Protein 6BZG (pdb70)

GO terms:
  GO:0000217 DNA secondary structure binding (F, IDA)
  GO:0000228 nuclear chromosome (C, IDA)
  GO:0010520 regulation of reciprocal meiotic recombination (P, IMP)
  GO:0030437 ascospore formation (P, IMP)
  GO:0033235 positive regulation of protein sumoylation (P, IMP)
  GO:0007130 synaptonemal complex assembly (P, IMP)

Structure (mmCIF, N/CA/C/O backbone):
data_6BZG
#
_entry.id   6BZG
#
_cell.length_a   50.249
_cell.length_b   96.212
_cell.length_c   101.445
_cell.angle_alpha   90.00
_cell.angle_beta   90.00
_cell.angle_gamma   90.00
#
_symmetry.space_group_name_H-M   'P 21 21 21'
#
loop_
_entity.id
_entity.type
_entity.pdbx_description
1 polymer 'Protein ZIP2'
2 polymer 'Sporulation-specific protein 16'
3 non-polymer 'SULFATE ION'
4 non-polymer 'HEXAETHYLENE GLYCOL'
5 water water
#
loop_
_atom_site.group_PDB
_atom_site.id
_atom_site.type_symbol
_atom_site.label_atom_id
_atom_site.label_alt_id
_atom_site.label_comp_id
_atom_site.label_asym_id
_atom_site.label_entity_id
_atom_site.label_seq_id
_atom_site.pdbx_PDB_ins_code
_atom_site.Cartn_x
_atom_site.Cartn_y
_atom_site.Cartn_z
_atom_site.occupancy
_atom_site.B_iso_or_equiv
_atom_site.auth_seq_id
_atom_site.auth_comp_id
_atom_site.auth_asym_id
_atom_site.auth_atom_id
_atom_site.pdbx_PDB_model_num
ATOM 1 N N . GLU A 1 1 ? 4.820 17.213 72.437 1.00 136.48 499 GLU B N 1
ATOM 2 C CA . GLU A 1 1 ? 6.029 18.012 72.597 1.00 132.62 499 GLU B CA 1
ATOM 3 C C . GLU A 1 1 ? 5.965 19.282 71.762 1.00 123.14 499 GLU B C 1
ATOM 4 O O . GLU A 1 1 ? 6.404 19.307 70.612 1.00 121.33 499 GLU B O 1
ATOM 10 N N . ASN A 1 2 ? 5.414 20.338 72.352 1.00 115.05 500 ASN B N 1
ATOM 11 C CA . ASN A 1 2 ? 5.272 21.629 71.695 1.00 104.62 500 ASN B CA 1
ATOM 12 C C . ASN A 1 2 ? 6.003 22.678 72.518 1.00 97.19 500 ASN B C 1
ATOM 13 O O . ASN A 1 2 ? 5.632 22.939 73.667 1.00 102.66 500 ASN B O 1
ATOM 18 N N . LYS A 1 3 ? 7.036 23.274 71.931 1.00 81.98 501 LYS B N 1
ATOM 19 C CA . LYS A 1 3 ? 7.811 24.286 72.627 1.00 73.25 501 LYS B CA 1
ATOM 20 C C . LYS A 1 3 ? 7.089 25.630 72.603 1.00 65.96 501 LYS B C 1
ATOM 21 O O . LYS A 1 3 ? 6.225 25.889 71.760 1.00 64.81 501 LYS B O 1
ATOM 27 N N . CYS A 1 4 ? 7.463 26.494 73.544 1.00 58.28 502 CYS B N 1
ATOM 28 C CA . CYS A 1 4 ? 6.776 27.761 73.741 1.00 60.52 502 CYS B CA 1
ATOM 29 C C . CYS A 1 4 ? 7.777 28.867 74.035 1.00 61.39 502 CYS B C 1
ATOM 30 O O . CYS A 1 4 ? 8.709 28.682 74.823 1.00 63.49 502 CYS B O 1
ATOM 33 N N . ILE A 1 5 ? 7.574 30.021 73.394 1.00 56.96 503 ILE B N 1
ATOM 34 C CA . ILE A 1 5 ? 8.363 31.222 73.641 1.00 52.81 503 ILE B CA 1
ATOM 35 C C . ILE A 1 5 ? 7.417 32.415 73.705 1.00 54.53 503 ILE B C 1
ATOM 36 O O . ILE A 1 5 ? 6.235 32.321 73.366 1.00 57.91 503 ILE B O 1
ATOM 41 N N . ALA A 1 6 ? 7.955 33.554 74.140 1.00 49.95 504 ALA B N 1
ATOM 42 C CA . ALA A 1 6 ? 7.171 34.762 74.350 1.00 49.40 504 ALA B CA 1
ATOM 43 C C . ALA A 1 6 ? 7.667 35.892 73.457 1.00 47.03 504 ALA B C 1
ATOM 44 O O . ALA A 1 6 ? 8.835 35.926 73.063 1.00 41.15 504 ALA B O 1
ATOM 46 N N . VAL A 1 7 ? 6.763 36.819 73.140 1.00 50.83 505 VAL B N 1
ATOM 47 C CA . VAL A 1 7 ? 7.094 38.034 72.403 1.00 54.78 505 VAL B CA 1
ATOM 48 C C . VAL A 1 7 ? 6.680 39.234 73.240 1.00 49.66 505 VAL B C 1
ATOM 49 O O . VAL A 1 7 ? 5.599 39.240 73.840 1.00 52.21 505 VAL B O 1
ATOM 53 N N . ASN A 1 8 ? 7.532 40.255 73.265 1.00 45.26 506 ASN B N 1
ATOM 54 C CA . ASN A 1 8 ? 7.204 41.480 73.978 1.00 53.73 506 ASN B CA 1
ATOM 55 C C . ASN A 1 8 ? 6.169 42.280 73.196 1.00 59.67 506 ASN B C 1
ATOM 56 O O . ASN A 1 8 ? 6.253 42.401 71.971 1.00 64.77 506 ASN B O 1
ATOM 61 N N . GLU A 1 9 ? 5.186 42.830 73.915 1.00 62.44 507 GLU B N 1
ATOM 62 C CA . GLU A 1 9 ? 4.107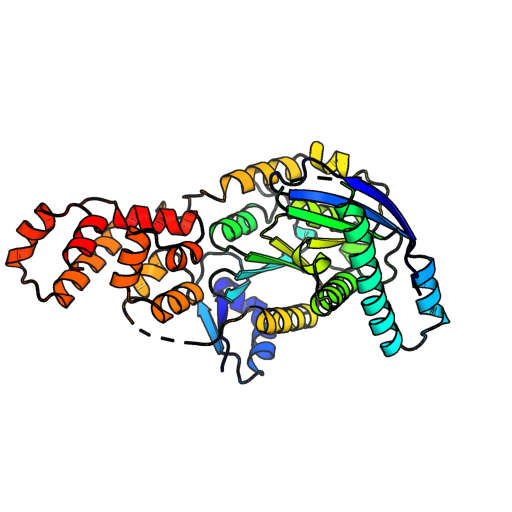 43.565 73.259 1.00 68.59 507 GLU B CA 1
ATOM 63 C C . GLU A 1 9 ? 4.630 44.802 72.540 1.00 70.15 507 GLU B C 1
ATOM 64 O O . GLU A 1 9 ? 4.186 45.113 71.428 1.00 73.13 507 GLU B O 1
ATOM 70 N N . ASN A 1 10 ? 5.572 45.520 73.155 1.00 68.57 508 ASN B N 1
ATOM 71 C CA . ASN A 1 10 ? 6.117 46.720 72.533 1.00 73.11 508 ASN B CA 1
ATOM 72 C C . ASN A 1 10 ? 6.883 46.415 71.254 1.00 67.97 508 ASN B C 1
ATOM 73 O O . ASN A 1 10 ? 7.091 47.321 70.439 1.00 67.35 508 ASN B O 1
ATOM 78 N N . LYS A 1 11 ? 7.299 45.164 71.057 1.00 63.83 509 LYS B N 1
ATOM 79 C CA . LYS A 1 11 ? 8.109 44.772 69.913 1.00 57.42 509 LYS B CA 1
ATOM 80 C C . LYS A 1 11 ? 7.360 43.900 68.916 1.00 54.55 509 LYS B C 1
ATOM 81 O O . LYS A 1 11 ? 7.964 43.446 67.938 1.00 53.57 509 LYS B O 1
ATOM 87 N N . VAL A 1 12 ? 6.068 43.649 69.134 1.00 55.92 510 VAL B N 1
ATOM 88 C CA . VAL A 1 12 ? 5.310 42.814 68.207 1.00 56.08 510 VAL B CA 1
ATOM 89 C C . VAL A 1 12 ? 5.195 43.490 66.846 1.00 61.98 510 VAL B C 1
ATOM 90 O O . VAL A 1 12 ? 5.350 42.842 65.803 1.00 59.44 510 VAL B O 1
ATOM 94 N N . ILE A 1 13 ? 4.948 44.802 66.834 1.00 64.73 511 ILE B N 1
ATOM 95 C CA . ILE A 1 13 ? 4.679 45.510 65.583 1.00 70.19 511 ILE B CA 1
ATOM 96 C C . ILE A 1 13 ? 5.865 45.402 64.628 1.00 79.06 511 ILE B C 1
ATOM 97 O O . ILE A 1 13 ? 5.687 45.276 63.409 1.00 84.47 511 ILE B O 1
ATOM 102 N N . GLU A 1 14 ? 7.089 45.430 65.157 1.00 81.88 512 GLU B N 1
ATOM 103 C CA . GLU A 1 14 ? 8.256 45.319 64.287 1.00 86.53 512 GLU B CA 1
ATOM 104 C C . GLU A 1 14 ? 8.507 43.878 63.860 1.00 83.05 512 GLU B C 1
ATOM 105 O O . GLU A 1 14 ? 8.816 43.614 62.694 1.00 91.38 512 GLU B O 1
ATOM 111 N N . ASN A 1 15 ? 8.383 42.932 64.790 1.00 68.68 513 ASN B N 1
ATOM 112 C CA . ASN A 1 15 ? 8.722 41.543 64.506 1.00 59.80 513 ASN B CA 1
ATOM 113 C C . ASN A 1 15 ? 7.545 40.765 63.931 1.00 58.70 513 ASN B C 1
ATOM 114 O O . ASN A 1 15 ? 7.495 39.537 64.050 1.00 59.56 513 ASN B O 1
ATOM 119 N N . GLN A 1 16 ? 6.600 41.464 63.300 1.00 57.38 514 GLN B N 1
ATOM 120 C CA . GLN A 1 16 ? 5.444 40.781 62.728 1.00 64.01 514 GLN B CA 1
ATOM 121 C C . GLN A 1 16 ? 5.858 39.821 61.620 1.00 65.95 514 GLN B C 1
ATOM 122 O O . GLN A 1 16 ? 5.334 38.704 61.535 1.00 58.09 514 GLN B O 1
ATOM 128 N N . LYS A 1 17 ? 6.799 40.233 60.767 1.00 68.71 515 LYS B N 1
ATOM 129 C CA . LYS A 1 17 ? 7.278 39.343 59.715 1.00 68.81 515 LYS B CA 1
ATOM 130 C C . LYS A 1 17 ? 7.974 38.123 60.305 1.00 58.66 515 LYS B C 1
ATOM 131 O O . LYS A 1 17 ? 7.817 37.004 59.802 1.00 57.56 515 LYS B O 1
ATOM 137 N N . VAL A 1 18 ? 8.746 38.322 61.373 1.00 49.05 516 VAL B N 1
ATOM 138 C CA . VAL A 1 18 ? 9.402 37.202 62.039 1.00 50.68 516 VAL B CA 1
ATOM 139 C C . VAL A 1 18 ? 8.366 36.258 62.636 1.00 57.46 516 VAL B C 1
ATOM 140 O O . VAL A 1 18 ? 8.488 35.032 62.528 1.00 60.17 516 VAL B O 1
ATOM 144 N N . ILE A 1 19 ? 7.327 36.814 63.265 1.00 52.53 517 ILE B N 1
ATOM 145 C CA . ILE A 1 19 ? 6.312 35.995 63.922 1.00 52.40 517 ILE B CA 1
ATOM 146 C C . ILE A 1 19 ? 5.590 35.117 62.908 1.00 52.91 517 ILE B C 1
ATOM 147 O O . ILE A 1 19 ? 5.348 33.930 63.156 1.00 63.38 517 ILE B O 1
ATOM 152 N N . GLN A 1 20 ? 5.244 35.683 61.748 1.00 55.34 518 GLN B N 1
ATOM 153 C CA . GLN A 1 20 ? 4.537 34.915 60.726 1.00 58.92 518 GLN B CA 1
ATOM 154 C C . GLN A 1 20 ? 5.337 33.693 60.293 1.00 70.05 518 GLN B C 1
ATOM 155 O O . GLN A 1 20 ? 4.779 32.600 60.141 1.00 71.11 518 GLN B O 1
ATOM 161 N N . SER A 1 21 ? 6.646 33.857 60.090 1.00 64.98 519 SER B N 1
ATOM 162 C CA . SER A 1 21 ? 7.468 32.735 59.646 1.00 71.81 519 SER B CA 1
ATOM 163 C C . SER A 1 21 ? 7.646 31.705 60.754 1.00 53.65 519 SER B C 1
ATOM 164 O O . SER A 1 21 ? 7.592 30.496 60.499 1.00 55.13 519 SER B O 1
ATOM 167 N N . LEU A 1 22 ? 7.860 32.163 61.990 1.00 50.95 520 LEU B N 1
ATOM 168 C CA . LEU A 1 22 ? 8.097 31.236 63.092 1.00 57.02 520 LEU B CA 1
ATOM 169 C C . LEU A 1 22 ? 6.864 30.392 63.388 1.00 63.89 520 LEU B C 1
ATOM 170 O O . LEU A 1 22 ? 6.982 29.209 63.727 1.00 67.26 520 LEU B O 1
ATOM 175 N N . CYS A 1 23 ? 5.673 30.979 63.263 1.00 64.10 521 CYS B N 1
ATOM 176 C CA . CYS A 1 23 ? 4.445 30.288 63.634 1.00 62.83 521 CYS B CA 1
ATOM 177 C C . CYS A 1 23 ? 3.982 29.282 62.590 1.00 67.05 521 CYS B C 1
ATOM 178 O O . CYS A 1 23 ? 3.059 28.509 62.870 1.00 68.69 521 CYS B O 1
ATOM 181 N N . LYS A 1 24 ? 4.591 29.267 61.401 1.00 70.59 522 LYS B N 1
ATOM 182 C CA . LYS A 1 24 ? 4.289 28.217 60.437 1.00 75.93 522 LYS B CA 1
ATOM 183 C C . LYS A 1 24 ? 4.730 26.848 60.935 1.00 76.66 522 LYS B C 1
ATOM 184 O O . LYS A 1 24 ? 4.218 25.831 60.454 1.00 82.03 522 LYS B O 1
ATOM 190 N N . ASN A 1 25 ? 5.667 26.803 61.879 1.00 72.84 523 ASN B N 1
ATOM 191 C CA . ASN A 1 25 ? 5.975 25.570 62.591 1.00 72.06 523 ASN B CA 1
ATOM 192 C C . ASN A 1 25 ? 4.812 25.227 63.514 1.00 73.73 523 ASN B C 1
ATOM 193 O O . ASN A 1 25 ? 4.499 25.988 64.436 1.00 69.19 523 ASN B O 1
ATOM 198 N N . SER A 1 26 ? 4.168 24.084 63.261 1.00 84.16 524 SER B N 1
ATOM 199 C CA . SER A 1 26 ? 2.965 23.729 64.008 1.00 89.54 524 SER B CA 1
ATOM 200 C C . SER A 1 26 ? 3.262 23.476 65.481 1.00 88.85 524 SER B C 1
ATOM 201 O O . SER A 1 26 ? 2.396 23.706 66.333 1.00 90.41 524 SER B O 1
ATOM 204 N N . HIS A 1 27 ? 4.469 23.005 65.800 1.00 86.68 525 HIS B N 1
ATOM 205 C CA . HIS A 1 27 ? 4.798 22.682 67.183 1.00 87.37 525 HIS B CA 1
ATOM 206 C C . HIS A 1 27 ? 5.045 23.923 68.031 1.00 86.57 525 HIS B C 1
ATOM 207 O O . HIS A 1 27 ? 4.866 23.874 69.253 1.00 98.39 525 HIS B O 1
ATOM 214 N N . LEU A 1 28 ? 5.442 25.034 67.420 1.00 78.23 526 LEU B N 1
ATOM 215 C CA . LEU A 1 28 ? 5.758 26.226 68.194 1.00 73.95 526 LEU B CA 1
ATOM 216 C C . LEU A 1 28 ? 4.484 26.873 68.722 1.00 69.31 526 LEU B C 1
ATOM 217 O O . LEU A 1 28 ? 3.507 27.040 67.985 1.00 75.37 526 LEU B O 1
ATOM 222 N N . ASP A 1 29 ? 4.493 27.227 70.004 1.00 69.23 527 ASP B N 1
ATOM 223 C CA . ASP A 1 29 ? 3.414 27.977 70.631 1.00 73.90 527 ASP B CA 1
ATOM 224 C C . ASP A 1 29 ? 3.936 29.353 71.014 1.00 69.30 527 ASP B C 1
ATOM 225 O O . ASP A 1 29 ? 4.961 29.466 71.696 1.00 69.30 527 ASP B O 1
ATOM 230 N N . LEU A 1 30 ? 3.231 30.392 70.580 1.00 66.58 528 LEU B N 1
ATOM 231 C CA . LEU A 1 30 ? 3.677 31.767 70.746 1.00 55.98 528 LEU B CA 1
ATOM 232 C C . LEU A 1 30 ? 2.688 32.522 71.621 1.00 64.42 528 LEU B C 1
ATOM 233 O O . LEU A 1 30 ? 1.502 32.612 71.287 1.00 69.62 528 LEU B O 1
ATOM 238 N N . ILE A 1 31 ? 3.178 33.068 72.731 1.00 59.06 529 ILE B N 1
ATOM 239 C CA . ILE A 1 31 ? 2.373 33.885 73.628 1.00 61.40 529 ILE B CA 1
ATOM 240 C C . ILE A 1 31 ? 2.983 35.277 73.700 1.00 55.22 529 ILE B C 1
ATOM 241 O O . ILE A 1 31 ? 4.204 35.446 73.621 1.00 57.76 529 ILE B O 1
ATOM 246 N N . GLU A 1 32 ? 2.123 36.279 73.854 1.00 53.65 530 GLU B N 1
ATOM 247 C CA . GLU A 1 32 ? 2.540 37.673 73.919 1.00 58.08 530 GLU B CA 1
ATOM 248 C C . GLU A 1 32 ? 2.408 38.187 75.346 1.00 59.19 530 GLU B C 1
ATOM 249 O O . GLU A 1 32 ? 1.379 37.975 75.997 1.00 67.41 530 GLU B O 1
ATOM 255 N N . GLN A 1 33 ? 3.450 38.861 75.827 1.00 63.61 531 GLN B N 1
ATOM 256 C CA . GLN A 1 33 ? 3.482 39.426 77.167 1.00 64.92 531 GLN B CA 1
ATOM 257 C C . GLN A 1 33 ? 3.932 40.876 77.089 1.00 61.45 531 GLN B C 1
ATOM 258 O O . GLN A 1 33 ? 4.828 41.216 76.310 1.00 66.10 531 GLN B O 1
ATOM 264 N N . SER A 1 34 ? 3.305 41.730 77.897 1.00 61.70 532 SER B N 1
ATOM 265 C CA . SER A 1 34 ? 3.682 43.140 77.980 1.00 71.29 532 SER B CA 1
ATOM 266 C C . SER A 1 34 ? 4.865 43.314 78.936 1.00 73.42 532 SER B C 1
ATOM 267 O O . SER A 1 34 ? 4.798 44.000 79.956 1.00 81.10 532 SER B O 1
ATOM 270 N N . TYR A 1 35 ? 5.967 42.660 78.581 1.00 66.18 533 TYR B N 1
ATOM 271 C CA . TYR A 1 35 ? 7.173 42.717 79.393 1.00 68.43 533 TYR B CA 1
ATOM 272 C C . TYR A 1 35 ? 7.802 44.104 79.313 1.00 75.42 533 TYR B C 1
ATOM 273 O O . TYR A 1 35 ? 7.859 44.717 78.244 1.00 81.93 533 TYR B O 1
ATOM 282 N N . PHE A 1 36 ? 8.274 44.603 80.459 1.00 77.66 534 PHE B N 1
ATOM 283 C CA . PHE A 1 36 ? 8.804 45.962 80.504 1.00 84.36 534 PHE B CA 1
ATOM 284 C C . PHE A 1 36 ? 10.130 46.081 79.762 1.00 80.63 534 PHE B C 1
ATOM 285 O O . PHE A 1 36 ? 10.470 47.166 79.275 1.00 83.18 534 PHE B O 1
ATOM 293 N N . GLY A 1 37 ? 10.889 44.993 79.670 1.00 70.16 535 GLY B N 1
ATOM 294 C CA . GLY A 1 37 ? 12.200 45.041 79.057 1.00 66.89 535 GLY B CA 1
ATOM 295 C C . GLY A 1 37 ? 12.151 45.338 77.570 1.00 62.91 535 GLY B C 1
ATOM 296 O O . GLY A 1 37 ? 11.099 45.357 76.929 1.00 59.93 535 GLY B O 1
ATOM 297 N N . GLU A 1 38 ? 13.338 45.575 77.014 1.00 60.89 536 GLU B N 1
ATOM 298 C CA . GLU A 1 38 ? 13.488 45.915 75.605 1.00 57.73 536 GLU B CA 1
ATOM 299 C C . GLU A 1 38 ? 13.731 44.700 74.721 1.00 55.09 536 GLU B C 1
ATOM 300 O O . GLU A 1 38 ? 13.901 44.861 73.508 1.00 57.52 536 GLU B O 1
ATOM 306 N N . CYS A 1 39 ? 13.753 43.498 75.288 1.00 51.88 537 CYS B N 1
ATOM 307 C CA . CYS A 1 39 ? 14.018 42.306 74.496 1.00 53.72 537 CYS B CA 1
ATOM 308 C C . CYS A 1 39 ? 12.873 42.042 73.524 1.00 53.16 537 CYS B C 1
ATOM 309 O O . CYS A 1 39 ? 11.708 42.323 73.819 1.00 54.74 537 CYS B O 1
ATOM 312 N N . ASP A 1 40 ? 13.212 41.499 72.353 1.00 53.66 538 ASP B N 1
ATOM 313 C CA . ASP A 1 40 ? 12.189 41.190 71.360 1.00 48.39 538 ASP B CA 1
ATOM 314 C C . ASP A 1 40 ? 11.460 39.893 71.695 1.00 46.68 538 ASP B C 1
ATOM 315 O O . ASP A 1 40 ? 10.236 39.810 71.542 1.00 51.71 538 ASP B O 1
ATOM 320 N N . PHE A 1 41 ? 12.187 38.878 72.157 1.00 40.86 539 PHE B N 1
ATOM 321 C CA . PHE A 1 41 ? 11.599 37.583 72.466 1.00 43.61 539 PHE B CA 1
ATOM 322 C C . PHE A 1 41 ? 12.157 37.069 73.784 1.00 46.00 539 PHE B C 1
ATOM 323 O O . PHE A 1 41 ? 13.237 37.470 74.227 1.00 42.38 539 PHE B O 1
ATOM 331 N N . ILE A 1 42 ? 11.404 36.163 74.402 1.00 47.01 540 ILE B N 1
ATOM 332 C CA . ILE A 1 42 ? 11.852 35.407 75.565 1.00 46.22 540 ILE B CA 1
ATOM 333 C C . ILE A 1 42 ? 11.849 33.937 75.172 1.00 42.24 540 ILE B C 1
ATOM 334 O O . ILE A 1 42 ? 10.808 33.399 74.774 1.00 50.02 540 ILE B O 1
ATOM 339 N N . ILE A 1 43 ? 13.009 33.291 75.279 1.00 42.19 541 ILE B N 1
ATOM 340 C CA . ILE A 1 43 ? 13.159 31.923 74.784 1.00 44.95 541 ILE B CA 1
ATOM 341 C C . ILE A 1 43 ? 12.714 30.915 75.833 1.00 37.49 541 ILE B C 1
ATOM 342 O O . ILE A 1 43 ? 11.889 30.036 75.562 1.00 51.33 541 ILE B O 1
ATOM 347 N N . ASN A 1 44 ? 13.283 31.001 77.031 1.00 42.09 542 ASN B N 1
ATOM 348 C CA . ASN A 1 44 ? 12.865 30.159 78.147 1.00 48.81 542 ASN B CA 1
ATOM 349 C C . ASN A 1 44 ? 12.805 31.043 79.391 1.00 39.80 542 ASN B C 1
ATOM 350 O O . ASN A 1 44 ? 12.761 32.276 79.309 1.00 48.39 542 ASN B O 1
ATOM 355 N N . HIS A 1 45 ? 12.823 30.412 80.568 1.00 41.81 543 HIS B N 1
ATOM 356 C CA . HIS A 1 45 ? 12.579 31.133 81.813 1.00 42.69 543 HIS B CA 1
ATOM 357 C C . HIS A 1 45 ? 13.646 32.180 82.116 1.00 50.72 543 HIS B C 1
ATOM 358 O O . HIS A 1 45 ? 13.361 33.142 82.839 1.00 51.27 543 HIS B O 1
ATOM 365 N N . SER A 1 46 ? 14.858 32.031 81.571 1.00 51.04 544 SER B N 1
ATOM 366 C CA . SER A 1 46 ? 15.936 32.974 81.845 1.00 46.16 544 SER B CA 1
ATOM 367 C C . SER A 1 46 ? 16.783 33.254 80.606 1.00 51.91 544 SER B C 1
ATOM 368 O O . SER A 1 46 ? 17.992 33.492 80.718 1.00 47.94 544 SER B O 1
ATOM 371 N N . THR A 1 47 ? 16.176 33.229 79.420 1.00 46.65 545 THR B N 1
ATOM 372 C CA . THR A 1 47 ? 16.872 33.530 78.175 1.00 41.75 545 THR B CA 1
ATOM 373 C C . THR A 1 47 ? 16.013 34.462 77.336 1.00 51.87 545 THR B C 1
ATOM 374 O O . THR A 1 47 ? 14.813 34.221 77.169 1.00 51.94 545 THR B O 1
ATOM 378 N N . CYS A 1 48 ? 16.623 35.525 76.814 1.00 49.87 546 CYS B N 1
ATOM 379 C CA . CYS A 1 48 ? 15.913 36.491 75.989 1.00 47.40 546 CYS B CA 1
ATOM 380 C C . CYS A 1 48 ? 16.756 36.838 74.770 1.00 42.62 546 CYS B C 1
ATOM 381 O O . CYS A 1 48 ? 17.969 36.621 74.744 1.00 33.78 546 CYS B O 1
ATOM 384 N N . VAL A 1 49 ? 16.090 37.380 73.752 1.00 48.83 547 VAL B N 1
ATOM 385 C CA . VAL A 1 49 ? 16.734 37.848 72.530 1.00 41.32 547 VAL B CA 1
ATOM 386 C C . VAL A 1 49 ? 16.470 39.340 72.396 1.00 41.86 547 VAL B C 1
ATOM 387 O O . VAL A 1 49 ? 15.316 39.780 72.467 1.00 48.22 547 VAL B O 1
ATOM 391 N N . TYR A 1 50 ? 17.535 40.112 72.194 1.00 38.62 548 TYR B N 1
ATOM 392 C CA . TYR A 1 50 ? 17.452 41.561 72.041 1.00 35.63 548 TYR B CA 1
ATOM 393 C C . TYR A 1 50 ? 18.196 41.943 70.769 1.00 37.66 548 TYR B C 1
ATOM 394 O O . TYR A 1 50 ? 19.419 41.788 70.693 1.00 34.24 548 TYR B O 1
ATOM 403 N N . LYS A 1 51 ? 17.468 42.440 69.774 1.00 35.85 549 LYS B N 1
ATOM 404 C CA . LYS A 1 51 ? 18.063 42.817 68.499 1.00 38.59 549 LYS B CA 1
ATOM 405 C C . LYS A 1 51 ? 18.396 44.304 68.511 1.00 44.68 549 LYS B C 1
ATOM 406 O O . LYS A 1 51 ? 17.541 45.131 68.842 1.00 46.30 549 LYS B O 1
ATOM 412 N N . ILE A 1 52 ? 19.642 44.640 68.167 1.00 35.94 550 ILE B N 1
ATOM 413 C CA . ILE A 1 52 ? 20.114 46.019 68.188 1.00 39.22 550 ILE B CA 1
ATOM 414 C C . ILE A 1 52 ? 20.791 46.333 66.858 1.00 41.37 550 ILE B C 1
ATOM 415 O O . ILE A 1 52 ? 21.137 45.442 66.083 1.00 36.66 550 ILE B O 1
ATOM 420 N N . GLN A 1 53 ? 20.976 47.626 66.604 1.00 49.55 551 GLN B N 1
ATOM 421 C CA . GLN A 1 53 ? 21.536 48.117 65.352 1.00 49.05 551 GLN B CA 1
ATOM 422 C C . GLN A 1 53 ? 22.960 48.603 65.588 1.00 42.17 551 GLN B C 1
ATOM 423 O O . GLN A 1 53 ? 23.203 49.403 66.496 1.00 41.32 551 GLN B O 1
ATOM 429 N N . ALA A 1 54 ? 23.892 48.126 64.757 1.00 38.99 552 ALA B N 1
ATOM 430 C CA . ALA A 1 54 ? 25.306 48.427 64.962 1.00 38.63 552 ALA B CA 1
ATOM 431 C C . ALA A 1 54 ? 25.584 49.922 64.867 1.00 41.20 552 ALA B C 1
ATOM 432 O O . ALA A 1 54 ? 26.364 50.464 65.659 1.00 45.31 552 ALA B O 1
ATOM 434 N N . SER A 1 55 ? 24.960 50.605 63.905 1.00 43.84 553 SER B N 1
ATOM 435 C CA . SER A 1 55 ? 25.205 52.031 63.719 1.00 43.74 553 SER B CA 1
ATOM 436 C C . SER A 1 55 ? 24.689 52.869 64.882 1.00 48.55 553 SER B C 1
ATOM 437 O O . SER A 1 55 ? 25.101 54.024 65.025 1.00 50.60 553 SER B O 1
ATOM 440 N N . ARG A 1 56 ? 23.801 52.319 65.709 1.00 49.70 554 ARG B N 1
ATOM 441 C CA . ARG A 1 56 ? 23.270 53.027 66.865 1.00 44.89 554 ARG B CA 1
ATOM 442 C C . ARG A 1 56 ? 24.093 52.806 68.126 1.00 40.65 554 ARG B C 1
ATOM 443 O O . ARG A 1 56 ? 23.884 53.518 69.112 1.00 45.27 554 ARG B O 1
ATOM 451 N N . PHE A 1 57 ? 25.023 51.846 68.113 1.00 42.71 555 PHE B N 1
ATOM 452 C CA . PHE A 1 57 ? 25.715 51.452 69.337 1.00 42.41 555 PHE B CA 1
ATOM 453 C C . PHE A 1 57 ? 26.476 52.614 69.963 1.00 45.92 555 PHE B C 1
ATOM 454 O O . PHE A 1 57 ? 26.546 52.716 71.193 1.00 53.38 555 PHE B O 1
ATOM 462 N N . MET A 1 58 ? 27.048 53.496 69.146 1.00 43.21 556 MET B N 1
ATOM 463 C CA . MET A 1 58 ? 27.837 54.615 69.642 1.00 49.09 556 MET B CA 1
ATOM 464 C C . MET A 1 58 ? 27.040 55.910 69.726 1.00 56.31 556 MET B C 1
ATOM 465 O O . MET A 1 58 ? 27.637 56.979 69.890 1.00 57.84 556 MET B O 1
ATOM 470 N N . GLN A 1 59 ? 25.716 55.845 69.616 1.00 52.46 557 GLN B N 1
ATOM 471 C CA . GLN A 1 59 ? 24.902 57.048 69.733 1.00 52.90 557 GLN B CA 1
ATOM 472 C C . GLN A 1 59 ? 24.900 57.524 71.181 1.00 52.92 557 GLN B C 1
ATOM 473 O O . GLN A 1 59 ? 24.572 56.759 72.093 1.00 54.18 557 GLN B O 1
ATOM 479 N N . LEU A 1 60 ? 25.271 58.784 71.390 1.00 60.08 558 LEU B N 1
ATOM 480 C CA . LEU A 1 60 ? 25.363 59.341 72.732 1.00 60.21 558 LEU B CA 1
ATOM 481 C C . LEU A 1 60 ? 23.980 59.699 73.257 1.00 63.26 558 LEU B C 1
ATOM 482 O O . LEU A 1 60 ? 23.222 60.417 72.598 1.00 64.53 558 LEU B O 1
ATOM 487 N N . ARG A 1 61 ? 23.652 59.197 74.444 1.00 61.40 559 ARG B N 1
ATOM 488 C CA . ARG A 1 61 ? 22.431 59.610 75.110 1.00 60.08 559 ARG B CA 1
ATOM 489 C C . ARG A 1 61 ? 22.650 60.936 75.836 1.00 66.63 559 ARG B C 1
ATOM 490 O O . ARG A 1 61 ? 23.775 61.425 75.974 1.00 62.32 559 ARG B O 1
ATOM 498 N N . ASN A 1 62 ? 21.546 61.528 76.299 1.00 74.18 560 ASN B N 1
ATOM 499 C CA . ASN A 1 62 ? 21.630 62.815 76.982 1.00 79.47 560 ASN B CA 1
ATOM 500 C C . ASN A 1 62 ? 22.405 62.714 78.290 1.00 74.23 560 ASN B C 1
ATOM 501 O O . ASN A 1 62 ? 23.078 63.674 78.683 1.00 75.54 560 ASN B O 1
ATOM 506 N N . ASN A 1 63 ? 22.325 61.576 78.977 1.00 69.09 561 ASN B N 1
ATOM 507 C CA . ASN A 1 63 ? 23.005 61.406 80.254 1.00 68.46 561 ASN B CA 1
ATOM 508 C C . ASN A 1 63 ? 24.449 60.945 80.105 1.00 61.39 561 ASN B C 1
ATOM 509 O O . ASN A 1 63 ? 25.089 60.635 81.114 1.00 63.11 561 ASN B O 1
ATOM 514 N N . GLY A 1 64 ? 24.975 60.891 78.882 1.00 53.41 562 GLY B N 1
ATOM 515 C CA . GLY A 1 64 ? 26.352 60.513 78.653 1.00 53.11 562 GLY B CA 1
ATOM 516 C C . GLY A 1 64 ? 26.580 59.048 78.353 1.00 58.45 562 GLY B C 1
ATOM 517 O O . GLY A 1 64 ? 27.665 58.693 77.873 1.00 66.90 562 GLY B O 1
ATOM 518 N N . SER A 1 65 ? 25.605 58.187 78.620 1.00 59.04 563 SER B N 1
ATOM 519 C CA . SER A 1 65 ? 25.753 56.775 78.317 1.00 56.75 563 SER B CA 1
ATOM 520 C C . SER A 1 65 ? 25.512 56.524 76.832 1.00 53.59 563 SER B C 1
ATOM 521 O O . SER A 1 65 ? 24.990 57.375 76.106 1.00 55.34 563 SER B O 1
ATOM 524 N N . LEU A 1 66 ? 25.912 55.341 76.379 1.00 47.51 564 LEU B N 1
ATOM 525 C CA . LEU A 1 66 ? 25.645 54.967 75.002 1.00 41.24 564 LEU B CA 1
ATOM 526 C C . LEU A 1 66 ? 24.195 54.509 74.857 1.00 45.85 564 LEU B C 1
ATOM 527 O O . LEU A 1 66 ? 23.462 54.353 75.836 1.00 45.74 564 LEU B O 1
ATOM 532 N N . HIS A 1 67 ? 23.790 54.287 73.605 1.00 48.35 565 HIS B N 1
ATOM 533 C CA . HIS A 1 67 ? 22.376 54.092 73.298 1.00 52.34 565 HIS B CA 1
ATOM 534 C C . HIS A 1 67 ? 21.804 52.861 73.993 1.00 44.91 565 HIS B C 1
ATOM 535 O O . HIS A 1 67 ? 20.695 52.908 74.538 1.00 49.84 565 HIS B O 1
ATOM 542 N N . TYR A 1 68 ? 22.543 51.754 73.994 1.00 41.08 566 TYR B N 1
ATOM 543 C CA . TYR A 1 68 ? 22.025 50.478 74.469 1.00 38.92 566 TYR B CA 1
ATOM 544 C C . TYR A 1 68 ? 22.495 50.112 75.874 1.00 35.88 566 TYR B C 1
ATOM 545 O O . TYR A 1 68 ? 22.233 48.992 76.325 1.00 43.61 566 TYR B O 1
ATOM 554 N N . ASP A 1 69 ? 23.164 51.026 76.580 1.00 39.70 567 ASP B N 1
ATOM 555 C CA . ASP A 1 69 ? 23.731 50.697 77.887 1.00 42.66 567 ASP B CA 1
ATOM 556 C C . ASP A 1 69 ? 22.646 50.297 78.885 1.00 46.11 567 ASP B C 1
ATOM 557 O O . ASP A 1 69 ? 22.694 49.210 79.472 1.00 44.33 567 ASP B O 1
ATOM 562 N N . LYS A 1 70 ? 21.660 51.173 79.096 1.00 43.24 568 LYS B N 1
ATOM 563 C CA . LYS A 1 70 ? 20.638 50.908 80.105 1.00 47.64 568 LYS B CA 1
ATOM 564 C C . LYS A 1 70 ? 19.813 49.674 79.757 1.00 47.93 568 LYS B C 1
ATOM 565 O O . LYS A 1 70 ? 19.508 48.855 80.633 1.00 47.76 568 LYS B O 1
ATOM 571 N N . ALA A 1 71 ? 19.443 49.523 78.483 1.00 47.02 569 ALA B N 1
ATOM 572 C CA . ALA A 1 71 ? 18.605 48.399 78.076 1.00 46.45 569 ALA B CA 1
ATOM 573 C C . ALA A 1 71 ? 19.316 47.069 78.294 1.00 50.87 569 ALA B C 1
ATOM 574 O O . ALA A 1 71 ? 18.731 46.123 78.835 1.00 53.03 569 ALA B O 1
ATOM 576 N N . VAL A 1 72 ? 20.579 46.975 77.871 1.00 44.13 570 VAL B N 1
ATOM 577 C CA . VAL A 1 72 ? 21.332 45.738 78.055 1.00 36.89 570 VAL B CA 1
ATOM 578 C C . VAL A 1 72 ? 21.521 45.447 79.537 1.00 41.54 570 VAL B C 1
ATOM 579 O O . VAL A 1 72 ? 21.345 44.309 79.992 1.00 42.03 570 VAL B O 1
ATOM 583 N N . ASN A 1 73 ? 21.874 46.472 80.315 1.00 36.55 571 ASN B N 1
ATOM 584 C CA . ASN A 1 73 ? 22.098 46.277 81.742 1.00 46.89 571 ASN B CA 1
ATOM 585 C C . ASN A 1 73 ? 20.825 45.853 82.464 1.00 53.31 571 ASN B C 1
ATOM 586 O O . ASN A 1 73 ? 20.890 45.065 83.413 1.00 54.64 571 ASN B O 1
ATOM 591 N N . ASP A 1 74 ? 19.664 46.358 82.037 1.00 52.19 572 ASP B N 1
ATOM 592 C CA . ASP A 1 74 ? 18.413 45.935 82.656 1.00 46.04 572 ASP B CA 1
ATOM 593 C C . ASP A 1 74 ? 18.064 44.500 82.288 1.00 43.54 572 ASP B C 1
ATOM 594 O O . ASP A 1 74 ? 17.398 43.809 83.066 1.00 46.72 572 ASP B O 1
ATOM 599 N N . LEU A 1 75 ? 18.500 44.034 81.114 1.00 36.97 573 LEU B N 1
ATOM 600 C CA . LEU A 1 75 ? 18.260 42.643 80.743 1.00 42.50 573 LEU B CA 1
ATOM 601 C C . LEU A 1 75 ? 19.117 41.695 81.572 1.00 45.10 573 LEU B C 1
ATOM 602 O O . LEU A 1 75 ? 18.659 40.612 81.954 1.00 46.87 573 LEU B O 1
ATOM 607 N N . LEU A 1 76 ? 20.364 42.083 81.856 1.00 44.81 574 LEU B N 1
ATOM 608 C CA . LEU A 1 76 ? 21.229 41.258 82.693 1.00 39.98 574 LEU B CA 1
ATOM 609 C C . LEU A 1 76 ? 20.702 41.152 84.118 1.00 36.97 574 LEU B C 1
ATOM 610 O O . LEU A 1 76 ? 20.969 40.161 84.806 1.00 44.17 574 LEU B O 1
ATOM 615 N N . THR A 1 77 ? 19.962 42.160 84.580 1.00 39.43 575 THR B N 1
ATOM 616 C CA . THR A 1 77 ? 19.396 42.106 85.922 1.00 49.45 575 THR B CA 1
ATOM 617 C C . THR A 1 77 ? 18.317 41.034 86.033 1.00 49.96 575 THR B C 1
ATOM 618 O O . THR A 1 77 ? 18.129 40.456 87.109 1.00 57.11 575 THR B O 1
ATOM 622 N N . GLU A 1 78 ? 17.619 40.736 84.935 1.00 46.41 576 GLU B N 1
ATOM 623 C CA . GLU A 1 78 ? 16.452 39.866 84.978 1.00 53.41 576 GLU B CA 1
ATOM 624 C C . GLU A 1 78 ? 16.622 38.552 84.232 1.00 50.12 576 GLU B C 1
ATOM 625 O O . GLU A 1 78 ? 15.799 37.649 84.418 1.00 50.82 576 GLU B O 1
ATOM 631 N N . PHE A 1 79 ? 17.648 38.412 83.398 1.00 40.80 577 PHE B N 1
ATOM 632 C CA . PHE A 1 79 ? 17.862 37.180 82.654 1.00 44.69 577 PHE B CA 1
ATOM 633 C C . PHE A 1 79 ? 19.267 36.656 82.907 1.00 49.02 577 PHE B C 1
ATOM 634 O O . PHE A 1 79 ? 20.227 37.429 82.983 1.00 53.81 577 PHE B O 1
ATOM 642 N N . GLN A 1 80 ? 19.371 35.335 83.052 1.00 47.30 578 GLN B N 1
ATOM 643 C CA . GLN A 1 80 ? 20.665 34.694 83.238 1.00 46.65 578 GLN B CA 1
ATOM 644 C C . GLN A 1 80 ? 21.423 34.554 81.925 1.00 53.51 578 GLN B C 1
ATOM 645 O O . GLN A 1 80 ? 22.659 34.544 81.926 1.00 50.20 578 GLN B O 1
ATOM 651 N N . ARG A 1 81 ? 20.706 34.441 80.808 1.00 48.10 579 ARG B N 1
ATOM 652 C CA . ARG A 1 81 ? 21.310 34.404 79.482 1.00 46.85 579 ARG B CA 1
ATOM 653 C C . ARG A 1 81 ? 20.662 35.482 78.630 1.00 41.78 579 ARG B C 1
ATOM 654 O O . ARG A 1 81 ? 19.449 35.451 78.402 1.00 48.02 579 ARG B O 1
ATOM 662 N N . VAL A 1 82 ? 21.465 36.434 78.166 1.00 40.73 580 VAL B N 1
ATOM 663 C CA . VAL A 1 82 ? 21.003 37.500 77.286 1.00 38.49 580 VAL B CA 1
ATOM 664 C C . VAL A 1 82 ? 21.641 37.291 75.921 1.00 43.11 580 VAL B C 1
ATOM 665 O O . VAL A 1 82 ? 22.872 37.300 75.793 1.00 41.92 580 VAL B O 1
ATOM 669 N N . ILE A 1 83 ? 20.811 37.097 74.904 1.00 41.18 581 ILE B N 1
ATOM 670 C CA . ILE A 1 83 ? 21.279 36.950 73.534 1.00 37.47 581 ILE B CA 1
ATOM 671 C C . ILE A 1 83 ? 21.103 38.289 72.836 1.00 39.49 581 ILE B C 1
ATOM 672 O O . ILE A 1 83 ? 19.982 38.801 72.728 1.00 41.45 581 ILE B O 1
ATOM 677 N N . ILE A 1 84 ? 22.211 38.861 72.376 1.00 35.38 582 ILE B N 1
ATOM 678 C CA . ILE A 1 84 ? 22.220 40.151 71.697 1.00 41.98 582 ILE B CA 1
ATOM 679 C C . ILE A 1 84 ? 22.492 39.892 70.224 1.00 42.54 582 ILE B C 1
ATOM 680 O O . ILE A 1 84 ? 23.529 39.319 69.869 1.00 42.44 582 ILE B O 1
ATOM 685 N N . ILE A 1 85 ? 21.565 40.306 69.367 1.00 36.34 583 ILE B N 1
ATOM 686 C CA . ILE A 1 85 ? 21.706 40.156 67.924 1.00 43.14 583 ILE B CA 1
ATOM 687 C C . ILE A 1 85 ? 21.929 41.541 67.338 1.00 40.42 583 ILE B C 1
ATOM 688 O O . ILE A 1 85 ? 21.093 42.438 67.505 1.00 40.51 583 ILE B O 1
ATOM 693 N N . VAL A 1 86 ? 23.062 41.720 66.667 1.00 41.39 584 VAL B N 1
ATOM 694 C CA . VAL A 1 86 ? 23.476 43.016 66.146 1.00 44.41 584 VAL B CA 1
ATOM 695 C C . VAL A 1 86 ? 23.246 43.014 64.642 1.00 47.18 584 VAL B C 1
ATOM 696 O O . VAL A 1 86 ? 23.954 42.327 63.896 1.00 52.19 584 VAL B O 1
ATOM 700 N N . GLU A 1 87 ? 22.255 43.778 64.193 1.00 43.31 585 GLU B N 1
ATOM 701 C CA . GLU A 1 87 ? 22.069 44.018 62.770 1.00 49.80 585 GLU B CA 1
ATOM 702 C C . GLU A 1 87 ? 23.041 45.096 62.320 1.00 44.89 585 GLU B C 1
ATOM 703 O O . GLU A 1 87 ? 23.132 46.160 62.942 1.00 44.34 585 GLU B O 1
ATOM 709 N N . PHE A 1 88 ? 23.772 44.824 61.245 1.00 45.64 586 PHE B N 1
ATOM 710 C CA . PHE A 1 88 ? 24.714 45.784 60.694 1.00 46.51 586 PHE B CA 1
ATOM 711 C C . PHE A 1 88 ? 24.474 45.916 59.200 1.00 46.62 586 PHE B C 1
ATOM 712 O O . PHE A 1 88 ? 24.121 44.942 58.529 1.00 49.10 586 PHE B O 1
ATOM 720 N N . SER A 1 89 ? 24.658 47.126 58.688 1.00 47.04 587 SER B N 1
ATOM 721 C CA . SER A 1 89 ? 24.529 47.383 57.264 1.00 51.42 587 SER B CA 1
ATOM 722 C C . SER A 1 89 ? 25.878 47.231 56.574 1.00 57.19 587 SER B C 1
ATOM 723 O O . SER A 1 89 ? 26.938 47.312 57.200 1.00 55.82 587 SER B O 1
ATOM 726 N N . GLU A 1 90 ? 25.826 47.004 55.261 1.00 58.58 588 GLU B N 1
ATOM 727 C CA . GLU A 1 90 ? 27.048 47.047 54.468 1.00 73.38 588 GLU B CA 1
ATOM 728 C C . GLU A 1 90 ? 27.660 48.439 54.476 1.00 71.27 588 GLU B C 1
ATOM 729 O O . GLU A 1 90 ? 28.875 48.583 54.300 1.00 71.53 588 GLU B O 1
ATOM 735 N N . ILE A 1 91 ? 26.839 49.469 54.681 1.00 66.54 589 ILE B N 1
ATOM 736 C CA . ILE A 1 91 ? 27.348 50.836 54.716 1.00 65.77 589 ILE B CA 1
ATOM 737 C C . ILE A 1 91 ? 28.206 51.052 55.955 1.00 61.55 589 ILE B C 1
ATOM 738 O O . ILE A 1 91 ? 29.329 51.562 55.869 1.00 62.86 589 ILE B O 1
ATOM 743 N N . ILE A 1 92 ? 27.697 50.663 57.126 1.00 61.88 590 ILE B N 1
ATOM 744 C CA . ILE A 1 92 ? 28.454 50.876 58.353 1.00 60.43 590 ILE B CA 1
ATOM 745 C C . ILE A 1 92 ? 29.601 49.879 58.480 1.00 65.52 590 ILE B C 1
ATOM 746 O O . ILE A 1 92 ? 30.570 50.143 59.201 1.00 66.15 590 ILE B O 1
ATOM 751 N N . GLN A 1 93 ? 29.529 48.742 57.784 1.00 72.88 591 GLN B N 1
ATOM 752 C CA . GLN A 1 93 ? 30.632 47.787 57.814 1.00 77.76 591 GLN B CA 1
ATOM 753 C C . GLN A 1 93 ? 31.829 48.308 57.029 1.00 86.77 591 GLN B C 1
ATOM 754 O O . GLN A 1 93 ? 32.972 48.238 57.497 1.00 90.16 591 GLN B O 1
ATOM 760 N N . ASP A 1 94 ? 31.585 48.834 55.827 1.00 85.35 592 ASP B N 1
ATOM 761 C CA . ASP A 1 94 ? 32.675 49.369 55.019 1.00 82.90 592 ASP B CA 1
ATOM 762 C C . ASP A 1 94 ? 33.222 50.666 55.599 1.00 78.17 592 ASP B C 1
ATOM 763 O O . ASP A 1 94 ? 34.411 50.963 55.438 1.00 80.99 592 ASP B O 1
ATOM 768 N N . VAL A 1 95 ? 32.380 51.443 56.281 1.00 73.34 593 VAL B N 1
ATOM 769 C CA . VAL A 1 95 ? 32.818 52.736 56.795 1.00 75.11 593 VAL B CA 1
ATOM 770 C C . VAL A 1 95 ? 33.610 52.574 58.088 1.00 76.74 593 VAL B C 1
ATOM 771 O O . VAL A 1 95 ? 34.619 53.258 58.298 1.00 83.16 593 VAL B O 1
ATOM 775 N N . ASP A 1 96 ? 33.187 51.667 58.966 1.00 73.58 594 ASP B N 1
ATOM 776 C CA . ASP A 1 96 ? 33.790 51.531 60.291 1.00 71.20 594 ASP B CA 1
ATOM 777 C C . ASP A 1 96 ? 34.016 50.062 60.614 1.00 62.93 594 ASP B C 1
ATOM 778 O O . ASP A 1 96 ? 33.169 49.409 61.236 1.00 60.95 594 ASP B O 1
ATOM 783 N N . PRO A 1 97 ? 35.168 49.507 60.218 1.00 64.37 595 PRO B N 1
ATOM 784 C CA . PRO A 1 97 ? 35.471 48.113 60.577 1.00 62.16 595 PRO B CA 1
ATOM 785 C C . PRO A 1 97 ? 35.858 47.938 62.034 1.00 59.95 595 PRO B C 1
ATOM 786 O O . PRO A 1 97 ? 35.715 46.828 62.566 1.00 61.07 595 PRO B O 1
ATOM 790 N N . ASP A 1 98 ? 36.337 48.997 62.692 1.00 59.53 596 ASP B N 1
ATOM 791 C CA . ASP A 1 98 ? 36.702 48.918 64.101 1.00 59.20 596 ASP B CA 1
ATOM 792 C C . ASP A 1 98 ? 35.495 48.689 65.000 1.00 57.75 596 ASP B C 1
ATOM 793 O O . ASP A 1 98 ? 35.653 48.158 66.104 1.00 54.95 596 ASP B O 1
ATOM 798 N N . LEU A 1 99 ? 34.299 49.074 64.549 1.00 56.14 597 LEU B N 1
ATOM 799 C CA . LEU A 1 99 ? 33.114 48.987 65.395 1.00 49.59 597 LEU B CA 1
ATOM 800 C C . LEU A 1 99 ? 32.772 47.546 65.749 1.00 50.26 597 LEU B C 1
ATOM 801 O O . LEU A 1 99 ? 32.174 47.291 66.800 1.00 61.33 597 LEU B O 1
ATOM 806 N N . PHE A 1 100 ? 33.156 46.590 64.903 1.00 47.78 598 PHE B N 1
ATOM 807 C CA . PHE A 1 100 ? 32.686 45.222 65.086 1.00 53.29 598 PHE B CA 1
ATOM 808 C C . PHE A 1 100 ? 33.404 44.514 66.229 1.00 56.21 598 PHE B C 1
ATOM 809 O O . PHE A 1 100 ? 32.781 43.739 66.964 1.00 58.64 598 PHE B O 1
ATOM 817 N N . TRP A 1 101 ? 34.704 44.756 66.402 1.00 48.64 599 TRP B N 1
ATOM 818 C CA . TRP A 1 101 ? 35.372 44.183 67.564 1.00 51.09 599 TRP B CA 1
ATOM 819 C C . TRP A 1 101 ? 35.131 45.015 68.816 1.00 47.85 599 TRP B C 1
ATOM 820 O O . TRP A 1 101 ? 35.132 44.470 69.926 1.00 49.90 599 TRP B O 1
ATOM 831 N N . LYS A 1 102 ? 34.920 46.326 68.662 1.00 43.61 600 LYS B N 1
ATOM 832 C CA . LYS A 1 102 ? 34.591 47.157 69.815 1.00 45.16 600 LYS B CA 1
ATOM 833 C C . LYS A 1 102 ? 33.292 46.701 70.467 1.00 47.01 600 LYS B C 1
ATOM 834 O O . LYS A 1 102 ? 33.191 46.656 71.697 1.00 48.47 600 LYS B O 1
ATOM 840 N N . ILE A 1 103 ? 32.293 46.345 69.657 1.00 45.16 601 ILE B N 1
ATOM 841 C CA . ILE A 1 103 ? 31.016 45.894 70.201 1.00 44.62 601 ILE B CA 1
ATOM 842 C C . ILE A 1 103 ? 31.183 44.571 70.939 1.00 44.61 601 ILE B C 1
ATOM 843 O O . ILE A 1 103 ? 30.670 44.399 72.051 1.00 47.96 601 ILE B O 1
ATOM 848 N N . LYS A 1 104 ? 31.913 43.622 70.346 1.00 45.71 602 LYS B N 1
ATOM 849 C CA . LYS A 1 104 ? 32.108 42.326 70.991 1.00 44.45 602 LYS B CA 1
ATOM 850 C C . LYS A 1 104 ? 32.894 42.442 72.291 1.00 47.57 602 LYS B C 1
ATOM 851 O O . LYS A 1 104 ? 32.709 41.616 73.192 1.00 48.80 602 LYS B O 1
ATOM 857 N N . LEU A 1 105 ? 33.777 43.437 72.408 1.00 44.69 603 LEU B N 1
ATOM 858 C CA . LEU A 1 105 ? 34.457 43.653 73.682 1.00 46.38 603 LEU B CA 1
ATOM 859 C C . LEU A 1 105 ? 33.602 44.481 74.633 1.00 44.08 603 LEU B C 1
ATOM 860 O O . LEU A 1 105 ? 33.609 44.241 75.846 1.00 44.77 603 LEU B O 1
ATOM 865 N N . TYR A 1 106 ? 32.867 45.458 74.098 1.00 45.71 604 TYR B N 1
ATOM 866 C CA . TYR A 1 106 ? 31.974 46.273 74.917 1.00 43.40 604 TYR B CA 1
ATOM 867 C C . TYR A 1 106 ? 30.940 45.406 75.625 1.00 42.77 604 TYR B C 1
ATOM 868 O O . TYR A 1 106 ? 30.715 45.545 76.833 1.00 37.47 604 TYR B O 1
ATOM 877 N N . LEU A 1 107 ? 30.309 44.497 74.885 1.00 46.08 605 LEU B N 1
ATOM 878 C CA . LEU A 1 107 ? 29.285 43.606 75.411 1.00 42.73 605 LEU B CA 1
ATOM 879 C C . LEU A 1 107 ? 29.859 42.330 76.007 1.00 45.15 605 LEU B C 1
ATOM 880 O O . LEU A 1 107 ? 29.090 41.437 76.377 1.00 44.11 605 LEU B O 1
ATOM 885 N N . LEU A 1 108 ? 31.183 42.218 76.101 1.00 41.39 606 LEU B N 1
ATOM 886 C CA . LEU A 1 108 ? 31.794 40.969 76.537 1.00 42.02 606 LEU B CA 1
ATOM 887 C C . LEU A 1 108 ? 31.395 40.657 77.973 1.00 42.13 606 LEU B C 1
ATOM 888 O O . LEU A 1 108 ? 31.614 41.465 78.881 1.00 42.27 606 LEU B O 1
ATOM 893 N N . ASN A 1 109 ? 30.809 39.479 78.169 1.00 46.63 607 ASN B N 1
ATOM 894 C CA . ASN A 1 109 ? 30.220 39.082 79.439 1.00 47.97 607 ASN B CA 1
ATOM 895 C C . ASN A 1 109 ? 29.877 37.603 79.356 1.00 45.52 607 ASN B C 1
ATOM 896 O O . ASN A 1 109 ? 29.425 37.129 78.312 1.00 47.47 607 ASN B O 1
ATOM 901 N N . SER A 1 110 ? 30.095 36.882 80.456 1.00 43.04 608 SER B N 1
ATOM 902 C CA . SER A 1 110 ? 29.806 35.453 80.471 1.00 50.67 608 SER B CA 1
ATOM 903 C C . SER A 1 110 ? 28.317 35.148 80.357 1.00 51.84 608 SER B C 1
ATOM 904 O O . SER A 1 110 ? 27.953 33.977 80.200 1.00 49.60 608 SER B O 1
ATOM 907 N N . ARG A 1 111 ? 27.456 36.164 80.418 1.00 49.48 609 ARG B N 1
ATOM 908 C CA . ARG A 1 111 ? 26.014 35.987 80.313 1.00 47.83 609 ARG B CA 1
ATOM 909 C C . ARG A 1 111 ? 25.441 36.593 79.038 1.00 46.01 609 ARG B C 1
ATOM 910 O O . ARG A 1 111 ? 24.215 36.685 78.903 1.00 43.49 609 ARG B O 1
ATOM 918 N N . VAL A 1 112 ? 26.290 37.008 78.101 1.00 45.61 610 VAL B N 1
ATOM 919 C CA . VAL A 1 112 ? 25.855 37.720 76.905 1.00 43.97 610 VAL B CA 1
ATOM 920 C C . VAL A 1 112 ? 26.391 36.995 75.679 1.00 47.48 610 VAL B C 1
ATOM 921 O O . VAL A 1 112 ? 27.609 36.837 75.529 1.00 47.16 610 VAL B O 1
ATOM 925 N N . ASP A 1 113 ? 25.487 36.559 74.808 1.00 44.50 611 ASP B N 1
ATOM 926 C CA . ASP A 1 113 ? 25.843 36.005 73.509 1.00 51.48 611 ASP B CA 1
ATOM 927 C C . ASP A 1 113 ? 25.621 37.074 72.450 1.00 47.43 611 ASP B C 1
ATOM 928 O O . ASP A 1 113 ? 24.542 37.671 72.386 1.00 42.58 611 ASP B O 1
ATOM 933 N N . VAL A 1 114 ? 26.640 37.319 71.630 1.00 41.69 612 VAL B N 1
ATOM 934 C CA . VAL A 1 114 ? 26.609 38.377 70.626 1.00 45.46 612 VAL B CA 1
ATOM 935 C C . VAL A 1 114 ? 26.812 37.744 69.259 1.00 44.10 612 VAL B C 1
ATOM 936 O O . VAL A 1 114 ? 27.827 37.076 69.024 1.00 53.27 612 VAL B O 1
ATOM 940 N N . PHE A 1 115 ? 25.854 37.956 68.358 1.00 50.39 613 PHE B N 1
ATOM 941 C CA . PHE A 1 115 ? 25.940 37.461 66.990 1.00 48.32 613 PHE B CA 1
ATOM 942 C C . PHE A 1 115 ? 25.596 38.591 66.032 1.00 40.53 613 PHE B C 1
ATOM 943 O O . PHE A 1 115 ? 24.578 39.268 66.209 1.00 42.20 613 PHE B O 1
ATOM 951 N N . PHE A 1 116 ? 26.440 38.792 65.025 1.00 41.00 614 PHE B N 1
ATOM 952 C CA . PHE A 1 116 ? 26.182 39.783 63.990 1.00 49.79 614 PHE B CA 1
ATOM 953 C C . PHE A 1 116 ? 25.376 39.159 62.858 1.00 44.94 614 PHE B C 1
ATOM 954 O O . PHE A 1 116 ? 25.627 38.020 62.456 1.00 49.86 614 PHE B O 1
ATOM 962 N N . ILE A 1 117 ? 24.387 39.906 62.361 1.00 44.37 615 ILE B N 1
ATOM 963 C CA . ILE A 1 117 ? 23.559 39.468 61.244 1.00 46.56 615 ILE B CA 1
ATOM 964 C C . ILE A 1 117 ? 23.390 40.627 60.272 1.00 44.98 615 ILE B C 1
ATOM 965 O O . ILE A 1 117 ? 23.500 41.800 60.638 1.00 43.74 615 ILE B O 1
ATOM 970 N N . HIS A 1 118 ? 23.116 40.282 59.016 1.00 50.18 616 HIS B N 1
ATOM 971 C CA . HIS A 1 118 ? 22.742 41.290 58.039 1.00 62.46 616 HIS B CA 1
ATOM 972 C C . HIS A 1 118 ? 21.345 41.826 58.347 1.00 70.83 616 HIS B C 1
ATOM 973 O O . HIS A 1 118 ? 20.592 41.262 59.146 1.00 71.50 616 HIS B O 1
ATOM 980 N N . GLU A 1 119 ? 20.996 42.933 57.689 1.00 79.39 617 GLU B N 1
ATOM 981 C CA . GLU A 1 119 ? 19.766 43.641 58.028 1.00 86.43 617 GLU B CA 1
ATOM 982 C C . GLU A 1 119 ? 18.508 42.916 57.566 1.00 85.17 617 GLU B C 1
ATOM 983 O O . GLU A 1 119 ? 17.414 43.259 58.026 1.00 87.00 617 GLU B O 1
ATOM 989 N N . THR A 1 120 ? 18.627 41.929 56.682 1.00 82.95 618 THR B N 1
ATOM 990 C CA . THR A 1 120 ? 17.445 41.243 56.178 1.00 87.69 618 THR B CA 1
ATOM 991 C C . THR A 1 120 ? 16.783 40.422 57.282 1.00 87.62 618 THR B C 1
ATOM 992 O O . THR A 1 120 ? 17.436 39.958 58.221 1.00 87.44 618 THR B O 1
ATOM 996 N N . THR A 1 121 ? 15.464 40.249 57.161 1.00 86.89 619 THR B N 1
ATOM 997 C CA . THR A 1 121 ? 14.700 39.585 58.213 1.00 83.56 619 THR B CA 1
ATOM 998 C C . THR A 1 121 ? 14.964 38.085 58.252 1.00 79.13 619 THR B C 1
ATOM 999 O O . THR A 1 121 ? 14.838 37.466 59.315 1.00 76.21 619 THR B O 1
ATOM 1003 N N . ASP A 1 122 ? 15.321 37.486 57.112 1.00 74.66 620 ASP B N 1
ATOM 1004 C CA . ASP A 1 122 ? 15.546 36.043 57.070 1.00 69.60 620 ASP B CA 1
ATOM 1005 C C . ASP A 1 122 ? 16.674 35.616 57.999 1.00 63.62 620 ASP B C 1
ATOM 1006 O O . ASP A 1 122 ? 16.637 34.510 58.550 1.00 60.99 620 ASP B O 1
ATOM 1011 N N . PHE A 1 123 ? 17.681 36.472 58.188 1.00 56.03 621 PHE B N 1
ATOM 1012 C CA . PHE A 1 123 ? 18.768 36.134 59.100 1.00 58.22 621 PHE B CA 1
ATOM 1013 C C . PHE A 1 123 ? 18.273 36.033 60.536 1.00 51.09 621 PHE B C 1
ATOM 1014 O O . PHE A 1 123 ? 18.642 35.103 61.261 1.00 49.95 621 PHE B O 1
ATOM 1022 N N . PHE A 1 124 ? 17.434 36.979 60.965 1.00 53.50 622 PHE B N 1
ATOM 1023 C CA . PHE A 1 124 ? 16.905 36.931 62.323 1.00 51.36 622 PHE B CA 1
ATOM 1024 C C . PHE A 1 124 ? 15.968 35.745 62.516 1.00 52.55 622 PHE B C 1
ATOM 1025 O O . PHE A 1 124 ? 15.942 35.148 63.597 1.00 52.78 622 PHE B O 1
ATOM 1033 N N . ILE A 1 125 ? 15.206 35.385 61.481 1.00 48.22 623 ILE B N 1
ATOM 1034 C CA . ILE A 1 125 ? 14.313 34.235 61.569 1.00 50.08 623 ILE B CA 1
ATOM 1035 C C . ILE A 1 125 ? 15.110 32.950 61.755 1.00 51.40 623 ILE B C 1
ATOM 1036 O O . ILE A 1 125 ? 14.769 32.106 62.592 1.00 50.80 623 ILE B O 1
ATOM 1041 N N . ASP A 1 126 ? 16.190 32.785 60.989 1.00 55.75 624 ASP B N 1
ATOM 1042 C CA . ASP A 1 126 ? 16.966 31.553 61.070 1.00 56.41 624 ASP B CA 1
ATOM 1043 C C . ASP A 1 126 ? 17.722 31.446 62.388 1.00 47.62 624 ASP B C 1
ATOM 1044 O O . ASP A 1 126 ? 17.918 30.336 62.895 1.00 53.57 624 ASP B O 1
ATOM 1049 N N . TRP A 1 127 ? 18.153 32.575 62.957 1.00 41.23 625 TRP B N 1
ATOM 1050 C CA . TRP A 1 127 ? 18.746 32.541 64.289 1.00 47.06 625 TRP B CA 1
ATOM 1051 C C . TRP A 1 127 ? 17.708 32.204 65.351 1.00 45.73 625 TRP B C 1
ATOM 1052 O O . TRP A 1 127 ? 18.029 31.528 66.335 1.00 42.49 625 TRP B O 1
ATOM 1063 N N . MET A 1 128 ? 16.468 32.668 65.173 1.00 47.62 626 MET B N 1
ATOM 1064 C CA . MET A 1 128 ? 15.413 32.338 66.125 1.00 44.55 626 MET B CA 1
ATOM 1065 C C . MET A 1 128 ? 15.089 30.852 66.092 1.00 50.07 626 MET B C 1
ATOM 1066 O O . MET A 1 128 ? 14.942 30.224 67.147 1.00 53.04 626 MET B O 1
ATOM 1071 N N . LYS A 1 129 ? 14.969 30.274 64.892 1.00 55.70 627 LYS B N 1
ATOM 1072 C CA . LYS A 1 129 ? 14.728 28.837 64.780 1.00 54.95 627 LYS B CA 1
ATOM 1073 C C . LYS A 1 129 ? 15.830 28.039 65.462 1.00 52.21 627 LYS B C 1
ATOM 1074 O O . LYS A 1 129 ? 15.571 26.982 66.049 1.00 56.39 627 LYS B O 1
ATOM 1080 N N . TYR A 1 130 ? 17.068 28.530 65.390 1.00 46.44 628 TYR B N 1
ATOM 1081 C CA . TYR A 1 130 ? 18.173 27.861 66.066 1.00 51.58 628 TYR B CA 1
ATOM 1082 C C . TYR A 1 130 ? 18.066 28.014 67.579 1.00 50.34 628 TYR B C 1
ATOM 1083 O O . TYR A 1 130 ? 18.310 27.058 68.324 1.00 52.16 628 TYR B O 1
ATOM 1092 N N . PHE A 1 131 ? 17.692 29.208 68.048 1.00 48.76 629 PHE B N 1
ATOM 1093 C CA . PHE A 1 131 ? 17.527 29.429 69.482 1.00 47.43 629 PHE B CA 1
ATOM 1094 C C . PHE A 1 131 ? 16.367 28.615 70.042 1.00 45.89 629 PHE B C 1
ATOM 1095 O O . PHE A 1 131 ? 16.445 28.106 71.166 1.00 44.55 629 PHE B O 1
ATOM 1103 N N . ILE A 1 132 ? 15.279 28.492 69.278 1.00 51.72 630 ILE B N 1
ATOM 1104 C CA . ILE A 1 132 ? 14.123 27.728 69.740 1.00 47.70 630 ILE B CA 1
ATOM 1105 C C . ILE A 1 132 ? 14.469 26.248 69.843 1.00 55.49 630 ILE B C 1
ATOM 1106 O O . ILE A 1 132 ? 14.092 25.573 70.809 1.00 54.07 630 ILE B O 1
ATOM 1111 N N . ALA A 1 133 ? 15.202 25.722 68.859 1.00 49.06 631 ALA B N 1
ATOM 1112 C CA . ALA A 1 133 ? 15.552 24.307 68.871 1.00 54.36 631 ALA B CA 1
ATOM 1113 C C . ALA A 1 133 ? 16.490 23.966 70.021 1.00 51.15 631 ALA B C 1
ATOM 1114 O O . ALA A 1 133 ? 16.439 22.849 70.549 1.00 63.10 631 ALA B O 1
ATOM 1116 N N . ARG A 1 134 ? 17.341 24.905 70.431 1.00 46.18 632 ARG B N 1
ATOM 1117 C CA . ARG A 1 134 ? 18.360 24.601 71.427 1.00 55.48 632 ARG B CA 1
ATOM 1118 C C . ARG A 1 134 ? 17.904 24.907 72.851 1.00 62.08 632 ARG B C 1
ATOM 1119 O O . ARG A 1 134 ? 18.117 24.096 73.757 1.00 73.60 632 ARG B O 1
ATOM 1127 N N . TRP A 1 135 ? 17.272 26.059 73.068 1.00 62.79 633 TRP B N 1
ATOM 1128 C CA . TRP A 1 135 ? 17.002 26.528 74.422 1.00 66.75 633 TRP B CA 1
ATOM 1129 C C . TRP A 1 135 ? 15.546 26.406 74.854 1.00 68.60 633 TRP B C 1
ATOM 1130 O O . TRP A 1 135 ? 15.288 26.250 76.051 1.00 73.04 633 TRP B O 1
ATOM 1141 N N . ALA A 1 136 ? 14.593 26.484 73.929 1.00 60.07 634 ALA B N 1
ATOM 1142 C CA . ALA A 1 136 ? 13.191 26.579 74.319 1.00 62.21 634 ALA B CA 1
ATOM 1143 C C . ALA A 1 136 ? 12.720 25.311 75.023 1.00 64.06 634 ALA B C 1
ATOM 1144 O O . ALA A 1 136 ? 13.151 24.198 74.709 1.00 64.00 634 ALA B O 1
ATOM 1146 N N . PHE A 1 137 ? 11.826 25.494 75.990 1.00 75.19 635 PHE B N 1
ATOM 1147 C CA . PHE A 1 137 ? 11.271 24.399 76.768 1.00 89.57 635 PHE B CA 1
ATOM 1148 C C . PHE A 1 137 ? 9.942 23.935 76.180 1.00 99.67 635 PHE B C 1
ATOM 1149 O O . PHE A 1 137 ? 9.324 24.609 75.355 1.00 95.87 635 PHE B O 1
ATOM 1157 N N . SER A 1 138 ? 9.496 22.770 76.637 1.00 68.40 636 SER B N 1
ATOM 1158 C CA . SER A 1 138 ? 8.194 22.223 76.285 1.00 78.27 636 SER B CA 1
ATOM 1159 C C . SER A 1 138 ? 7.284 22.260 77.505 1.00 77.64 636 SER B C 1
ATOM 1160 O O . SER A 1 138 ? 7.738 22.060 78.637 1.00 72.25 636 SER B O 1
ATOM 1163 N N . TYR A 1 139 ? 6.002 22.522 77.272 1.00 79.81 637 TYR B N 1
ATOM 1164 C CA . TYR A 1 139 ? 5.026 22.594 78.355 1.00 86.64 637 TYR B CA 1
ATOM 1165 C C . TYR A 1 139 ? 3.787 21.764 78.035 1.00 88.27 637 TYR B C 1
ATOM 1166 O O . TYR A 1 139 ? 3.882 20.687 77.447 1.00 88.76 637 TYR B O 1
ATOM 1175 N N . ALA A 1 148 ? -4.286 28.361 90.660 1.00 93.95 646 ALA B N 1
ATOM 1176 C CA . ALA A 1 148 ? -3.090 29.008 90.137 1.00 92.11 646 ALA B CA 1
ATOM 1177 C C . ALA A 1 148 ? -3.162 30.519 90.329 1.00 93.06 646 ALA B C 1
ATOM 1178 O O . ALA A 1 148 ? -4.138 31.162 89.939 1.00 99.19 646 ALA B O 1
ATOM 1180 N N . ASN A 1 149 ? -2.121 31.068 90.945 1.00 83.88 647 ASN B N 1
ATOM 1181 C CA . ASN A 1 149 ? -2.018 32.495 91.207 1.00 78.02 647 ASN B CA 1
ATOM 1182 C C . ASN A 1 149 ? -0.830 33.060 90.434 1.00 68.37 647 ASN B C 1
ATOM 1183 O O . ASN A 1 149 ? 0.153 33.528 91.009 1.00 65.47 647 ASN B O 1
ATOM 1188 N N . ALA A 1 150 ? -0.926 32.994 89.104 1.00 60.34 648 ALA B N 1
ATOM 1189 C CA . ALA A 1 150 ? 0.143 33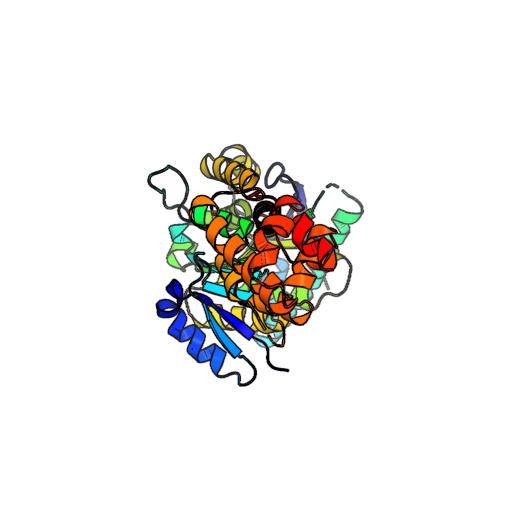.496 88.248 1.00 52.98 648 ALA B CA 1
ATOM 1190 C C . ALA A 1 150 ? 0.312 35.004 88.363 1.00 54.28 648 ALA B C 1
ATOM 1191 O O . ALA A 1 150 ? 1.401 35.517 88.084 1.00 53.04 648 ALA B O 1
ATOM 1193 N N . ASP A 1 151 ? -0.732 35.720 88.784 1.00 51.23 649 ASP B N 1
ATOM 1194 C CA . ASP A 1 151 ? -0.674 37.175 88.832 1.00 50.72 649 ASP B CA 1
ATOM 1195 C C . ASP A 1 151 ? 0.219 37.697 89.952 1.00 50.16 649 ASP B C 1
ATOM 1196 O O . ASP A 1 151 ? 0.703 38.829 89.858 1.00 55.92 649 ASP B O 1
ATOM 1201 N N . ILE A 1 152 ? 0.447 36.911 91.006 1.00 49.16 650 ILE B N 1
ATOM 1202 C CA . ILE A 1 152 ? 1.332 37.363 92.076 1.00 47.67 650 ILE B CA 1
ATOM 1203 C C . ILE A 1 152 ? 2.774 37.427 91.584 1.00 45.46 650 ILE B C 1
ATOM 1204 O O . ILE A 1 152 ? 3.504 38.382 91.878 1.00 50.58 650 ILE B O 1
ATOM 1209 N N . LEU A 1 153 ? 3.202 36.426 90.813 1.00 37.13 651 LEU B N 1
ATOM 1210 C CA . LEU A 1 153 ? 4.572 36.408 90.315 1.00 40.25 651 LEU B CA 1
ATOM 1211 C C . LEU A 1 153 ? 4.754 37.308 89.100 1.00 46.00 651 LEU B C 1
ATOM 1212 O O . LEU A 1 153 ? 5.835 37.876 88.913 1.00 49.81 651 LEU B O 1
ATOM 1217 N N . LEU A 1 154 ? 3.719 37.453 88.268 1.00 46.54 652 LEU B N 1
ATOM 1218 C CA . LEU A 1 154 ? 3.804 38.383 87.146 1.00 45.93 652 LEU B CA 1
ATOM 1219 C C . LEU A 1 154 ? 3.934 39.821 87.633 1.00 49.74 652 LEU B C 1
ATOM 1220 O O . LEU A 1 154 ? 4.661 40.623 87.036 1.00 50.72 652 LEU B O 1
ATOM 1225 N N . ASP A 1 155 ? 3.238 40.167 88.719 1.00 51.22 653 ASP B N 1
ATOM 1226 C CA . ASP A 1 155 ? 3.368 41.505 89.283 1.00 50.39 653 ASP B CA 1
ATOM 1227 C C . ASP A 1 155 ? 4.730 41.727 89.927 1.00 60.26 653 ASP B C 1
ATOM 1228 O O . ASP A 1 155 ? 5.123 42.879 90.137 1.00 67.64 653 ASP B O 1
ATOM 1233 N N . LEU A 1 156 ? 5.454 40.655 90.248 1.00 46.89 654 LEU B N 1
ATOM 1234 C CA . LEU A 1 156 ? 6.831 40.761 90.712 1.00 48.16 654 LEU B CA 1
ATOM 1235 C C . LEU A 1 156 ? 7.815 41.010 89.579 1.00 55.51 654 LEU B C 1
ATOM 1236 O O . LEU A 1 156 ? 9.025 41.028 89.826 1.00 54.60 654 LEU B O 1
ATOM 1241 N N . GLY A 1 157 ? 7.332 41.188 88.352 1.00 56.59 655 GLY B N 1
ATOM 1242 C CA . GLY A 1 157 ? 8.194 41.398 87.212 1.00 55.19 655 GLY B CA 1
ATOM 1243 C C . GLY A 1 157 ? 8.697 40.138 86.553 1.00 53.44 655 GLY B C 1
ATOM 1244 O O . GLY A 1 157 ? 9.436 40.232 85.565 1.00 56.14 655 GLY B O 1
ATOM 1245 N N . PHE A 1 158 ? 8.334 38.965 87.069 1.00 53.90 656 PHE B N 1
ATOM 1246 C CA . PHE A 1 158 ? 8.742 37.714 86.446 1.00 48.18 656 PHE B CA 1
ATOM 1247 C C . PHE A 1 158 ? 8.124 37.602 85.057 1.00 52.72 656 PHE B C 1
ATOM 1248 O O . PHE A 1 158 ? 7.014 38.080 84.807 1.00 62.45 656 PHE B O 1
ATOM 1256 N N . ASN A 1 159 ? 8.853 36.967 84.144 1.00 45.96 657 ASN B N 1
ATOM 1257 C CA . ASN A 1 159 ? 8.325 36.784 82.803 1.00 50.00 657 ASN B CA 1
ATOM 1258 C C . ASN A 1 159 ? 7.370 35.595 82.768 1.00 47.08 657 ASN B C 1
ATOM 1259 O O . ASN A 1 159 ? 7.411 34.706 83.623 1.00 46.78 657 ASN B O 1
ATOM 1264 N N . ILE A 1 160 ? 6.502 35.591 81.752 1.00 48.89 658 ILE B N 1
ATOM 1265 C CA . ILE A 1 160 ? 5.468 34.564 81.646 1.00 49.65 658 ILE B CA 1
ATOM 1266 C C . ILE A 1 160 ? 6.090 33.176 81.541 1.00 53.91 658 ILE B C 1
ATOM 1267 O O . ILE A 1 160 ? 5.581 32.206 82.118 1.00 54.73 658 ILE B O 1
ATOM 1272 N N . LEU A 1 161 ? 7.201 33.054 80.811 1.00 49.42 659 LEU B N 1
ATOM 1273 C CA . LEU A 1 161 ? 7.858 31.756 80.713 1.00 47.07 659 LEU B CA 1
ATOM 1274 C C . LEU A 1 161 ? 8.426 31.313 82.056 1.00 43.42 659 LEU B C 1
ATOM 1275 O O . LEU A 1 161 ? 8.449 30.113 82.352 1.00 41.46 659 LEU B O 1
ATOM 1280 N N . LEU A 1 162 ? 8.878 32.257 82.882 1.00 42.11 660 LEU B N 1
ATOM 1281 C CA . LEU A 1 162 ? 9.386 31.894 84.200 1.00 46.92 660 LEU B CA 1
ATOM 1282 C C . LEU A 1 162 ? 8.262 31.424 85.117 1.00 49.35 660 LEU B C 1
ATOM 1283 O O . LEU A 1 162 ? 8.412 30.422 85.825 1.00 53.35 660 LEU B O 1
ATOM 1288 N N . VAL A 1 163 ? 7.127 32.131 85.119 1.00 44.67 661 VAL B N 1
ATOM 1289 C CA . VAL A 1 163 ? 6.005 31.710 85.951 1.00 48.64 661 VAL B CA 1
ATOM 1290 C C . VAL A 1 163 ? 5.417 30.391 85.461 1.00 47.72 661 VAL B C 1
ATOM 1291 O O . VAL A 1 163 ? 4.819 29.652 86.251 1.00 57.13 661 VAL B O 1
ATOM 1295 N N . ARG A 1 164 ? 5.579 30.065 84.175 1.00 50.84 662 ARG B N 1
ATOM 1296 C CA . ARG A 1 164 ? 5.153 28.758 83.687 1.00 56.46 662 ARG B CA 1
ATOM 1297 C C . ARG A 1 164 ? 6.029 27.651 84.259 1.00 60.36 662 ARG B C 1
ATOM 1298 O O . ARG A 1 164 ? 5.525 26.620 84.720 1.00 65.41 662 ARG B O 1
ATOM 1306 N N . LYS A 1 165 ? 7.350 27.849 84.228 1.00 51.87 663 LYS B N 1
ATOM 1307 C CA . LYS A 1 165 ? 8.266 26.836 84.738 1.00 52.81 663 LYS B CA 1
ATOM 1308 C C . LYS A 1 165 ? 8.113 26.648 86.240 1.00 59.33 663 LYS B C 1
ATOM 1309 O O . LYS A 1 165 ? 8.252 25.525 86.737 1.00 63.62 663 LYS B O 1
ATOM 1315 N N . ILE A 1 166 ? 7.834 27.728 86.975 1.00 60.33 664 ILE B N 1
ATOM 1316 C CA . ILE A 1 166 ? 7.649 27.625 88.421 1.00 58.27 664 ILE B CA 1
ATOM 1317 C C . ILE A 1 166 ? 6.470 26.716 88.736 1.00 58.05 664 ILE B C 1
ATOM 1318 O O . ILE A 1 166 ? 6.595 25.734 89.475 1.00 60.25 664 ILE B O 1
ATOM 1323 N N . PHE A 1 167 ? 5.306 27.027 88.165 1.00 63.86 665 PHE B N 1
ATOM 1324 C CA . PHE A 1 167 ? 4.102 26.258 88.448 1.00 63.96 665 PHE B CA 1
ATOM 1325 C C . PHE A 1 167 ? 4.094 24.898 87.765 1.00 64.06 665 PHE B C 1
ATOM 1326 O O . PHE A 1 167 ? 3.161 24.120 87.990 1.00 67.63 665 PHE B O 1
ATOM 1334 N N . GLN A 1 168 ? 5.100 24.592 86.943 1.00 69.00 666 GLN B N 1
ATOM 1335 C CA . GLN A 1 168 ? 5.286 23.218 86.495 1.00 80.05 666 GLN B CA 1
ATOM 1336 C C . GLN A 1 168 ? 5.698 22.314 87.647 1.00 80.02 666 GLN B C 1
ATOM 1337 O O . GLN A 1 168 ? 5.362 21.124 87.654 1.00 85.84 666 GLN B O 1
ATOM 1343 N N . THR A 1 169 ? 6.414 22.859 88.627 1.00 76.00 667 THR B N 1
ATOM 1344 C CA . THR A 1 169 ? 6.964 22.093 89.738 1.00 75.23 667 THR B CA 1
ATOM 1345 C C . THR A 1 169 ? 6.312 22.409 91.075 1.00 68.49 667 THR B C 1
ATOM 1346 O O . THR A 1 169 ? 6.128 21.505 91.892 1.00 69.14 667 THR B O 1
ATOM 1350 N N . TYR A 1 170 ? 5.949 23.664 91.321 1.00 69.37 668 TYR B N 1
ATOM 1351 C CA . TYR A 1 170 ? 5.441 24.090 92.615 1.00 60.80 668 TYR B CA 1
ATOM 1352 C C . TYR A 1 170 ? 4.051 24.696 92.480 1.00 60.26 668 TYR B C 1
ATOM 1353 O O . TYR A 1 170 ? 3.661 25.189 91.419 1.00 61.46 668 TYR B O 1
ATOM 1362 N N . SER A 1 171 ? 3.309 24.655 93.582 1.00 56.72 669 SER B N 1
ATOM 1363 C CA . SER A 1 171 ? 2.239 25.613 93.794 1.00 58.72 669 SER B CA 1
ATOM 1364 C C . SER A 1 171 ? 2.856 26.909 94.309 1.00 61.59 669 SER B C 1
ATOM 1365 O O . SER A 1 171 ? 4.062 26.994 94.556 1.00 65.13 669 SER B O 1
ATOM 1368 N N . LEU A 1 172 ? 2.030 27.941 94.480 1.00 61.58 670 LEU B N 1
ATOM 1369 C CA . LEU A 1 172 ? 2.578 29.205 94.954 1.00 57.02 670 LEU B CA 1
ATOM 1370 C C . LEU A 1 172 ? 3.053 29.102 96.398 1.00 55.43 670 LEU B C 1
ATOM 1371 O O . LEU A 1 172 ? 4.040 29.747 96.770 1.00 54.92 670 LEU B O 1
ATOM 1376 N N . GLU A 1 173 ? 2.379 28.296 97.222 1.00 58.63 671 GLU B N 1
ATOM 1377 C CA . GLU A 1 173 ? 2.846 28.089 98.590 1.00 60.88 671 GLU B CA 1
ATOM 1378 C C . GLU A 1 173 ? 4.141 27.287 98.607 1.00 58.83 671 GLU B C 1
ATOM 1379 O O . GLU A 1 173 ? 5.095 27.643 99.308 1.00 57.31 671 GLU B O 1
ATOM 1385 N N . GLU A 1 174 ? 4.185 26.191 97.844 1.00 58.11 672 GLU B N 1
ATOM 1386 C CA . GLU A 1 174 ? 5.373 25.345 97.818 1.00 57.38 672 GLU B CA 1
ATOM 1387 C C . GLU A 1 174 ? 6.581 26.102 97.286 1.00 54.65 672 GLU B C 1
ATOM 1388 O O . GLU A 1 174 ? 7.708 25.891 97.749 1.00 57.55 672 GLU B O 1
ATOM 1394 N N . PHE A 1 175 ? 6.368 26.987 96.308 1.00 53.66 673 PHE B N 1
ATOM 1395 C CA . PHE A 1 175 ? 7.470 27.779 95.776 1.00 50.40 673 PHE B CA 1
ATOM 1396 C C . PHE A 1 175 ? 8.019 28.735 96.828 1.00 50.74 673 PHE B C 1
ATOM 1397 O O . PHE A 1 175 ? 9.235 28.937 96.917 1.00 51.54 673 PHE B O 1
ATOM 1405 N N . PHE A 1 176 ? 7.139 29.333 97.633 1.00 49.68 674 PHE B N 1
ATOM 1406 C CA . PHE A 1 176 ? 7.609 30.183 98.721 1.00 53.38 674 PHE B CA 1
ATOM 1407 C C . PHE A 1 176 ? 8.350 29.369 99.774 1.00 53.47 674 PHE B C 1
ATOM 1408 O O . PHE A 1 176 ? 9.403 29.793 100.260 1.00 61.60 674 PHE B O 1
ATOM 1416 N N . MET A 1 177 ? 7.818 28.197 100.135 1.00 51.20 675 MET B N 1
ATOM 1417 C CA . MET A 1 177 ? 8.511 27.323 101.077 1.00 52.67 675 MET B CA 1
ATOM 1418 C C . MET A 1 177 ? 9.908 26.978 100.576 1.00 52.98 675 MET B C 1
ATOM 1419 O O . MET A 1 177 ? 10.885 27.046 101.330 1.00 57.02 675 MET B O 1
ATOM 1424 N N . ALA A 1 178 ? 10.019 26.611 99.297 1.00 52.87 676 ALA B N 1
ATOM 1425 C CA . ALA A 1 178 ? 11.322 26.277 98.729 1.00 55.04 676 ALA B CA 1
ATOM 1426 C C . ALA A 1 178 ? 12.254 27.482 98.739 1.00 58.52 676 ALA B C 1
ATOM 1427 O O . ALA A 1 178 ? 13.452 27.348 99.013 1.00 63.81 676 ALA B O 1
ATOM 1429 N N . ILE A 1 179 ? 11.720 28.668 98.441 1.00 53.38 677 ILE B N 1
ATOM 1430 C CA . ILE A 1 179 ? 12.533 29.879 98.462 1.00 53.50 677 ILE B CA 1
ATOM 1431 C C . ILE A 1 179 ? 12.901 30.255 99.892 1.00 53.15 677 ILE B C 1
ATOM 1432 O O . ILE A 1 179 ? 14.033 30.674 100.167 1.00 53.90 677 ILE B O 1
ATOM 1437 N N . ILE A 1 180 ? 11.955 30.114 100.825 1.00 46.05 678 ILE B N 1
ATOM 1438 C CA . ILE A 1 180 ? 12.245 30.384 102.232 1.00 52.38 678 ILE B CA 1
ATOM 1439 C C . ILE A 1 180 ? 13.369 29.480 102.724 1.00 58.52 678 ILE B C 1
ATOM 1440 O O . ILE A 1 180 ? 14.357 29.946 103.304 1.00 61.75 678 ILE B O 1
ATOM 1445 N N . LYS A 1 181 ? 13.240 28.176 102.490 1.00 59.75 679 LYS B N 1
ATOM 1446 C CA . LYS A 1 181 ? 14.265 27.221 102.888 1.00 64.35 679 LYS B CA 1
ATOM 1447 C C . LYS A 1 181 ? 15.466 27.212 101.952 1.00 63.60 679 LYS B C 1
ATOM 1448 O O . LYS A 1 181 ? 16.364 26.382 102.135 1.00 67.61 679 LYS B O 1
ATOM 1454 N N . GLU A 1 182 ? 15.499 28.107 100.962 1.00 63.34 680 GLU B N 1
ATOM 1455 C CA . GLU A 1 182 ? 16.650 28.284 100.075 1.00 72.69 680 GLU B CA 1
ATOM 1456 C C . GLU A 1 182 ? 17.024 26.980 99.372 1.00 69.56 680 GLU B C 1
ATOM 1457 O O . GLU A 1 182 ? 18.184 26.563 99.357 1.00 68.32 680 GLU B O 1
ATOM 1463 N N . GLU A 1 183 ? 16.022 26.330 98.786 1.00 61.59 681 GLU B N 1
ATOM 1464 C CA . GLU A 1 183 ? 16.260 25.142 97.977 1.00 62.78 681 GLU B CA 1
ATOM 1465 C C . GLU A 1 183 ? 16.829 25.570 96.629 1.00 62.30 681 GLU B C 1
ATOM 1466 O O . GLU A 1 183 ? 16.226 26.389 95.927 1.00 61.05 681 GLU B O 1
ATOM 1472 N N . SER A 1 184 ? 17.992 25.017 96.272 1.00 64.37 682 SER B N 1
ATOM 1473 C CA . SER A 1 184 ? 18.705 25.485 95.087 1.00 59.34 682 SER B CA 1
ATOM 1474 C C . SER A 1 184 ? 17.895 25.284 93.812 1.00 54.78 682 SER B C 1
ATOM 1475 O O . SER A 1 184 ? 18.021 26.076 92.872 1.00 60.92 682 SER B O 1
ATOM 1478 N N . LYS A 1 185 ? 17.060 24.243 93.756 1.00 59.07 683 LYS B N 1
ATOM 1479 C CA . LYS A 1 185 ? 16.274 24.008 92.549 1.00 65.15 683 LYS B CA 1
ATOM 1480 C C . LYS A 1 185 ? 15.314 25.161 92.287 1.00 64.42 683 LYS B C 1
ATOM 1481 O O . LYS A 1 185 ? 15.123 25.571 91.136 1.00 67.55 683 LYS B O 1
ATOM 1487 N N . ALA A 1 186 ? 14.704 25.700 93.345 1.00 66.30 684 ALA B N 1
ATOM 1488 C CA . ALA A 1 186 ? 13.905 26.910 93.200 1.00 61.75 684 ALA B CA 1
ATOM 1489 C C . ALA A 1 186 ? 14.779 28.154 93.100 1.00 58.40 684 ALA B C 1
ATOM 1490 O O . ALA A 1 186 ? 14.432 29.094 92.376 1.00 54.04 684 ALA B O 1
ATOM 1492 N N . VAL A 1 187 ? 15.914 28.172 93.803 1.00 57.48 685 VAL B N 1
ATOM 1493 C CA . VAL A 1 187 ? 16.777 29.349 93.802 1.00 55.88 685 VAL B CA 1
ATOM 1494 C C . VAL A 1 187 ? 17.427 29.538 92.436 1.00 55.97 685 VAL B C 1
ATOM 1495 O O . VAL A 1 187 ? 17.449 30.648 91.890 1.00 57.25 685 VAL B O 1
ATOM 1499 N N . LYS A 1 188 ? 17.956 28.459 91.858 1.00 57.58 686 LYS B N 1
ATOM 1500 C CA . LYS A 1 188 ? 18.660 28.556 90.576 1.00 54.47 686 LYS B CA 1
ATOM 1501 C C . LYS A 1 188 ? 17.734 28.835 89.396 1.00 55.16 686 LYS B C 1
ATOM 1502 O O . LYS A 1 188 ? 18.201 28.800 88.253 1.00 64.58 686 LYS B O 1
ATOM 1508 N N . MET A 1 189 ? 16.449 29.103 89.613 1.00 57.12 687 MET B N 1
ATOM 1509 C CA . MET A 1 189 ? 15.582 29.575 88.544 1.00 55.72 687 MET B CA 1
ATOM 1510 C C . MET A 1 189 ? 15.547 31.092 88.447 1.00 48.55 687 MET B C 1
ATOM 1511 O O . MET A 1 189 ? 15.137 31.625 87.409 1.00 47.48 687 MET B O 1
ATOM 1516 N N . LEU A 1 190 ? 15.974 31.792 89.493 1.00 45.44 688 LEU B N 1
ATOM 1517 C CA . LEU A 1 190 ? 15.895 33.240 89.574 1.00 44.92 688 LEU B CA 1
ATOM 1518 C C . LEU A 1 190 ? 17.283 33.861 89.489 1.00 47.80 688 LEU B C 1
ATOM 1519 O O . LEU A 1 190 ? 18.299 33.219 89.773 1.00 45.23 688 LEU B O 1
ATOM 1524 N N . THR A 1 191 ? 17.313 35.129 89.091 1.00 49.83 689 THR B N 1
ATOM 1525 C CA . THR A 1 191 ? 18.529 35.920 89.167 1.00 52.67 689 THR B CA 1
ATOM 1526 C C . THR A 1 191 ? 18.711 36.436 90.592 1.00 54.65 689 THR B C 1
ATOM 1527 O O . THR A 1 191 ? 17.929 36.133 91.497 1.00 55.07 689 THR B O 1
ATOM 1531 N N . VAL A 1 192 ? 19.756 37.237 90.797 1.00 53.76 690 VAL B N 1
ATOM 1532 C CA . VAL A 1 192 ? 19.988 37.821 92.115 1.00 56.17 690 VAL B CA 1
ATOM 1533 C C . VAL A 1 192 ? 18.869 38.794 92.469 1.00 52.89 690 VAL B C 1
ATOM 1534 O O . VAL A 1 192 ? 18.291 38.728 93.560 1.00 55.29 690 VAL B O 1
ATOM 1538 N N . SER A 1 193 ? 18.534 39.700 91.546 1.00 42.20 691 SER B N 1
ATOM 1539 C CA . SER A 1 193 ? 17.492 40.685 91.822 1.00 48.41 691 SER B CA 1
ATOM 1540 C C . SER A 1 193 ? 16.135 40.021 92.019 1.00 39.42 691 SER B C 1
ATOM 1541 O O . SER A 1 193 ? 15.356 40.438 92.884 1.00 49.98 691 SER B O 1
ATOM 1544 N N . GLN A 1 194 ? 15.829 38.995 91.220 1.00 38.46 692 GLN B N 1
ATOM 1545 C CA . GLN A 1 194 ? 14.569 38.277 91.383 1.00 44.70 692 GLN B CA 1
ATOM 1546 C C . GLN A 1 194 ? 14.504 37.565 92.729 1.00 51.21 692 GLN B C 1
ATOM 1547 O O . GLN A 1 194 ? 13.430 37.482 93.336 1.00 47.20 692 GLN B O 1
ATOM 1553 N N . MET A 1 195 ? 15.637 37.053 93.213 1.00 52.39 693 MET B N 1
ATOM 1554 C CA . MET A 1 195 ? 15.661 36.399 94.517 1.00 54.59 693 MET B CA 1
ATOM 1555 C C . MET A 1 195 ? 15.447 37.407 95.638 1.00 54.12 693 MET B C 1
ATOM 1556 O O . MET A 1 195 ? 14.622 37.191 96.534 1.00 53.22 693 MET B O 1
ATOM 1561 N N . THR A 1 196 ? 16.184 38.519 95.606 1.00 54.28 694 THR B N 1
ATOM 1562 C CA . THR A 1 196 ? 16.034 39.529 96.647 1.00 52.85 694 THR B CA 1
ATOM 1563 C C . THR A 1 196 ? 14.660 40.188 96.597 1.00 52.59 694 THR B C 1
ATOM 1564 O O . THR A 1 196 ? 14.150 40.626 97.634 1.00 55.12 694 THR B O 1
ATOM 1568 N N . ARG A 1 197 ? 14.048 40.269 95.413 1.00 55.59 695 ARG B N 1
ATOM 1569 C CA . ARG A 1 197 ? 12.681 40.776 95.320 1.00 54.07 695 ARG B CA 1
ATOM 1570 C C . ARG A 1 197 ? 11.703 39.840 96.014 1.00 52.80 695 ARG B C 1
ATOM 1571 O O . ARG A 1 197 ? 10.800 40.286 96.733 1.00 52.37 695 ARG B O 1
ATOM 1579 N N . LEU A 1 198 ? 11.858 38.534 95.796 1.00 47.95 696 LEU B N 1
ATOM 1580 C CA . LEU A 1 198 ? 10.980 37.570 96.444 1.00 48.66 696 LEU B CA 1
ATOM 1581 C C . LEU A 1 198 ? 11.214 37.524 97.948 1.00 47.88 696 LEU B C 1
ATOM 1582 O O . LEU A 1 198 ? 10.281 37.245 98.708 1.00 56.67 696 LEU B O 1
ATOM 1587 N N . LYS A 1 199 ? 12.442 37.802 98.394 1.00 42.33 697 LYS B N 1
ATOM 1588 C CA . LYS A 1 199 ? 12.713 37.857 99.827 1.00 46.40 697 LYS B CA 1
ATOM 1589 C C . LYS A 1 199 ? 12.104 39.102 100.459 1.00 47.93 697 LYS B C 1
ATOM 1590 O O . LYS A 1 199 ? 11.546 39.033 101.560 1.00 54.81 697 LYS B O 1
ATOM 1596 N N . LYS A 1 200 ? 12.217 40.251 99.785 1.00 39.89 698 LYS B N 1
ATOM 1597 C CA . LYS A 1 200 ? 11.588 41.470 100.284 1.00 44.16 698 LYS B CA 1
ATOM 1598 C C . LYS A 1 200 ? 10.085 41.283 100.445 1.00 47.93 698 LYS B C 1
ATOM 1599 O O . LYS A 1 200 ? 9.493 41.757 101.422 1.00 54.98 698 LYS B O 1
ATOM 1605 N N . LEU A 1 201 ? 9.453 40.589 99.496 1.00 44.83 699 LEU B N 1
ATOM 1606 C CA . LEU A 1 201 ? 8.030 40.287 99.612 1.00 47.07 699 LEU B CA 1
ATOM 1607 C C . LEU A 1 201 ? 7.746 39.421 100.833 1.00 47.91 699 LEU B C 1
ATOM 1608 O O . LEU A 1 201 ? 6.757 39.639 101.544 1.00 49.60 699 LEU B O 1
ATOM 1613 N N . LEU A 1 202 ? 8.604 38.435 101.095 1.00 44.49 700 LEU B N 1
ATOM 1614 C CA . LEU A 1 202 ? 8.398 37.494 102.187 1.00 50.21 700 LEU B CA 1
ATOM 1615 C C . LEU A 1 202 ? 8.874 38.019 103.535 1.00 45.54 700 LEU B C 1
ATOM 1616 O O . LEU A 1 202 ? 8.630 37.362 104.553 1.00 48.21 700 LEU B O 1
ATOM 1621 N N . THR A 1 203 ? 9.537 39.176 103.576 1.00 47.58 701 THR B N 1
ATOM 1622 C CA . THR A 1 203 ? 10.089 39.698 104.818 1.00 53.36 701 THR B CA 1
ATOM 1623 C C . THR A 1 203 ? 9.457 41.003 105.282 1.00 43.57 701 THR B C 1
ATOM 1624 O O . THR A 1 203 ? 9.685 41.399 106.431 1.00 44.99 701 THR B O 1
ATOM 1628 N N . LEU A 1 204 ? 8.683 41.683 104.439 1.00 46.37 702 LEU B N 1
ATOM 1629 C CA . LEU A 1 204 ? 7.998 42.894 104.872 1.00 50.44 702 LEU B CA 1
ATOM 1630 C C . LEU A 1 204 ? 6.947 42.551 105.919 1.00 46.95 702 LEU B C 1
ATOM 1631 O O . LEU A 1 204 ? 6.137 41.639 105.727 1.00 45.42 702 LEU B O 1
ATOM 1636 N N . GLU A 1 205 ? 6.963 43.281 107.027 1.00 52.87 703 GLU B N 1
ATOM 1637 C CA . GLU A 1 205 ? 6.064 43.021 108.138 1.00 55.75 703 GLU B CA 1
ATOM 1638 C C . GLU A 1 205 ? 4.829 43.907 108.054 1.00 59.42 703 GLU B C 1
ATOM 1639 O O . GLU A 1 205 ? 4.876 45.032 107.550 1.00 64.26 703 GLU B O 1
ATOM 1645 N N . TRP A 1 206 ? 3.718 43.377 108.553 1.00 52.47 704 TRP B N 1
ATOM 1646 C CA . TRP A 1 206 ? 2.455 44.098 108.568 1.00 50.20 704 TRP B CA 1
ATOM 1647 C C . TRP A 1 206 ? 2.130 44.587 109.973 1.00 54.05 704 TRP B C 1
ATOM 1648 O O . TRP A 1 206 ? 2.910 44.386 110.903 1.00 55.88 704 TRP B O 1
ATOM 1660 N N . GLU B 2 2 ? 45.274 17.386 57.953 1.00 112.77 3 GLU A N 1
ATOM 1661 C CA . GLU B 2 2 ? 45.032 18.530 57.082 1.00 111.58 3 GLU A CA 1
ATOM 1662 C C . GLU B 2 2 ? 44.615 19.747 57.901 1.00 105.91 3 GLU A C 1
ATOM 1663 O O . GLU B 2 2 ? 43.479 19.835 58.365 1.00 110.54 3 GLU A O 1
ATOM 1669 N N . PHE B 2 3 ? 45.544 20.687 58.072 1.00 100.79 4 PHE A N 1
ATOM 1670 C CA . PHE B 2 3 ? 45.352 21.851 58.933 1.00 88.91 4 PHE A CA 1
ATOM 1671 C C . PHE B 2 3 ? 45.750 23.095 58.150 1.00 93.53 4 PHE A C 1
ATOM 1672 O O . PHE B 2 3 ? 46.930 23.284 57.839 1.00 103.23 4 PHE A O 1
ATOM 1680 N N . PHE B 2 4 ? 44.773 23.942 57.835 1.00 93.28 5 PHE A N 1
ATOM 1681 C CA . PHE B 2 4 ? 44.992 25.105 56.985 1.00 84.80 5 PHE A CA 1
ATOM 1682 C C . PHE B 2 4 ? 45.077 26.415 57.760 1.00 88.05 5 PHE A C 1
ATOM 1683 O O . PHE B 2 4 ? 45.202 27.475 57.140 1.00 90.01 5 PHE A O 1
ATOM 1691 N N . TRP B 2 5 ? 45.020 26.372 59.089 1.00 86.68 6 TRP A N 1
ATOM 1692 C CA . TRP B 2 5 ? 45.140 27.573 59.904 1.00 80.29 6 TRP A CA 1
ATOM 1693 C C . TRP B 2 5 ? 46.594 27.794 60.302 1.00 86.72 6 TRP A C 1
ATOM 1694 O O . TRP B 2 5 ? 47.322 26.842 60.594 1.00 85.75 6 TRP A O 1
ATOM 1705 N N . ASP B 2 6 ? 47.016 29.055 60.300 1.00 86.54 7 ASP A N 1
ATOM 1706 C CA . ASP B 2 6 ? 48.335 29.451 60.791 1.00 82.59 7 ASP A CA 1
ATOM 1707 C C . ASP B 2 6 ? 48.128 30.203 62.101 1.00 77.66 7 ASP A C 1
ATOM 1708 O O . ASP B 2 6 ? 47.763 31.382 62.101 1.00 72.03 7 ASP A O 1
ATOM 1713 N N . VAL B 2 7 ? 48.349 29.511 63.213 1.00 80.35 8 VAL A N 1
ATOM 1714 C CA . VAL B 2 7 ? 48.170 30.107 64.532 1.00 79.94 8 VAL A CA 1
ATOM 1715 C C . VAL B 2 7 ? 49.420 30.908 64.875 1.00 85.07 8 VAL A C 1
ATOM 1716 O O . VAL B 2 7 ? 50.524 30.358 64.947 1.00 87.34 8 VAL A O 1
ATOM 1720 N N . GLN B 2 8 ? 49.247 32.210 65.087 1.00 83.10 9 GLN A N 1
ATOM 1721 C CA . GLN B 2 8 ? 50.369 33.077 65.418 1.00 82.85 9 GLN A CA 1
ATOM 1722 C C . GLN B 2 8 ? 50.382 33.386 66.910 1.00 77.76 9 GLN A C 1
ATOM 1723 O O . GLN B 2 8 ? 50.007 32.541 67.730 1.00 73.76 9 GLN A O 1
ATOM 1729 N N . LYS B 2 9 ? 50.817 34.589 67.269 1.00 84.05 10 LYS A N 1
ATOM 1730 C CA . LYS B 2 9 ? 50.946 34.940 68.675 1.00 90.83 10 LYS A CA 1
ATOM 1731 C C . LYS B 2 9 ? 49.578 35.002 69.342 1.00 91.61 10 LYS A C 1
ATOM 1732 O O . LYS B 2 9 ? 48.593 35.444 68.745 1.00 95.91 10 LYS A O 1
ATOM 1738 N N . ILE B 2 10 ? 49.519 34.542 70.588 1.00 85.61 11 ILE A N 1
ATOM 1739 C CA . ILE B 2 10 ? 48.324 34.657 71.411 1.00 83.07 11 ILE A CA 1
ATOM 1740 C C . ILE B 2 10 ? 48.665 35.547 72.598 1.00 84.58 11 ILE A C 1
ATOM 1741 O O . ILE B 2 10 ? 49.757 35.439 73.170 1.00 84.42 11 ILE A O 1
ATOM 1746 N N . GLN B 2 11 ? 47.756 36.460 72.936 1.00 62.98 12 GLN A N 1
ATOM 1747 C CA . GLN B 2 11 ? 47.986 37.369 74.048 1.00 74.28 12 GLN A CA 1
ATOM 1748 C C . GLN B 2 11 ? 46.713 37.530 74.862 1.00 67.80 12 GLN A C 1
ATOM 1749 O O . GLN B 2 11 ? 45.606 37.525 74.316 1.00 69.34 12 GLN A O 1
ATOM 1755 N N . GLU B 2 12 ? 46.887 37.669 76.171 1.00 66.60 13 GLU A N 1
ATOM 1756 C CA . GLU B 2 12 ? 45.780 37.890 77.088 1.00 70.37 13 GLU A CA 1
ATOM 1757 C C . GLU B 2 12 ? 45.513 39.387 77.180 1.00 63.62 13 GLU A C 1
ATOM 1758 O O . GLU B 2 12 ? 46.406 40.161 77.542 1.00 63.41 13 GLU A O 1
ATOM 1764 N N . ILE B 2 13 ? 44.296 39.796 76.844 1.00 59.68 14 ILE A N 1
ATOM 1765 C CA . ILE B 2 13 ? 43.885 41.190 76.939 1.00 68.36 14 ILE A CA 1
ATOM 1766 C C . ILE B 2 13 ? 43.211 41.369 78.293 1.00 69.07 14 ILE A C 1
ATOM 1767 O O . ILE B 2 13 ? 42.122 40.835 78.531 1.00 66.48 14 ILE A O 1
ATOM 1772 N N . SER B 2 14 ? 43.859 42.113 79.185 1.00 66.25 15 SER A N 1
ATOM 1773 C CA . SER B 2 14 ? 43.394 42.261 80.556 1.00 66.24 15 SER A CA 1
ATOM 1774 C C . SER B 2 14 ? 42.360 43.377 80.676 1.00 63.38 15 SER A C 1
ATOM 1775 O O . SER B 2 14 ? 42.214 44.226 79.792 1.00 58.22 15 SER A O 1
ATOM 1778 N N . ASN B 2 15 ? 41.630 43.351 81.792 1.00 62.59 16 ASN A N 1
ATOM 1779 C CA . ASN B 2 15 ? 40.695 44.397 82.198 1.00 63.37 16 ASN A CA 1
ATOM 1780 C C . ASN B 2 15 ? 39.503 44.534 81.259 1.00 64.64 16 ASN A C 1
ATOM 1781 O O . ASN B 2 15 ? 38.843 45.579 81.246 1.00 65.61 16 ASN A O 1
ATOM 1786 N N . VAL B 2 16 ? 39.197 43.503 80.474 1.00 59.84 17 VAL A N 1
ATOM 1787 C CA . VAL B 2 16 ? 38.007 43.555 79.632 1.00 56.67 17 VAL A CA 1
ATOM 1788 C C . VAL B 2 16 ? 36.752 43.352 80.470 1.00 59.80 17 VAL A C 1
ATOM 1789 O O . VAL B 2 16 ? 35.829 44.174 80.445 1.00 60.95 17 VAL A O 1
ATOM 1793 N N . GLU B 2 17 ? 36.702 42.259 81.228 1.00 65.67 18 GLU A N 1
ATOM 1794 C CA . GLU B 2 17 ? 35.600 41.968 82.133 1.00 73.48 18 GLU A CA 1
ATOM 1795 C C . GLU B 2 17 ? 36.170 41.290 83.370 1.00 82.51 18 GLU A C 1
ATOM 1796 O O . GLU B 2 17 ? 37.010 40.392 83.259 1.00 81.15 18 GLU A O 1
ATOM 1802 N N . GLU B 2 18 ? 35.707 41.723 84.547 1.00 95.76 19 GLU A N 1
ATOM 1803 C CA . GLU B 2 18 ? 36.347 41.315 85.797 1.00 103.35 19 GLU A CA 1
ATOM 1804 C C . GLU B 2 18 ? 36.297 39.808 86.013 1.00 96.47 19 GLU A C 1
ATOM 1805 O O . GLU B 2 18 ? 37.226 39.238 86.597 1.00 98.54 19 GLU A O 1
ATOM 1811 N N . HIS B 2 19 ? 35.236 39.147 85.561 1.00 89.03 20 HIS A N 1
ATOM 1812 C CA . HIS B 2 19 ? 35.007 37.737 85.859 1.00 94.51 20 HIS A CA 1
ATOM 1813 C C . HIS B 2 19 ? 35.258 36.845 84.647 1.00 92.96 20 HIS A C 1
ATOM 1814 O O . HIS B 2 19 ? 34.548 35.862 84.426 1.00 93.36 20 HIS A O 1
ATOM 1821 N N . SER B 2 20 ? 36.279 37.171 83.855 1.00 89.54 21 SER A N 1
ATOM 1822 C CA . SER B 2 20 ? 36.612 36.372 82.684 1.00 84.41 21 SER A CA 1
ATOM 1823 C C . SER B 2 20 ? 38.018 36.721 82.217 1.00 79.21 21 SER A C 1
ATOM 1824 O O . SER B 2 20 ? 38.458 37.868 82.330 1.00 79.00 21 SER A O 1
ATOM 1827 N N . VAL B 2 21 ? 38.711 35.716 81.691 1.00 74.69 22 VAL A N 1
ATOM 1828 C CA . VAL B 2 21 ? 40.036 35.881 81.105 1.00 68.55 22 VAL A CA 1
ATOM 1829 C C . VAL B 2 21 ? 39.885 35.856 79.591 1.00 65.71 22 VAL A C 1
ATOM 1830 O O . VAL B 2 21 ? 39.401 34.869 79.023 1.00 68.22 22 VAL A O 1
ATOM 1834 N N . VAL B 2 22 ? 40.296 36.936 78.936 1.00 61.37 23 VAL A N 1
ATOM 1835 C CA . VAL B 2 22 ? 40.146 37.089 77.493 1.00 64.63 23 VAL A CA 1
ATOM 1836 C C . VAL B 2 22 ? 41.502 36.864 76.840 1.00 64.99 23 VAL A C 1
ATOM 1837 O O . VAL B 2 22 ? 42.452 37.617 77.088 1.00 69.69 23 VAL A O 1
ATOM 1841 N N . LYS B 2 23 ? 41.592 35.835 76.003 1.00 58.86 24 LYS A N 1
ATOM 1842 C CA . LYS B 2 23 ? 42.804 35.524 75.259 1.00 59.16 24 LYS A CA 1
ATOM 1843 C C . LYS B 2 23 ? 42.548 35.734 73.773 1.00 61.11 24 LYS A C 1
ATOM 1844 O O . LYS B 2 23 ? 41.567 35.218 73.227 1.00 56.26 24 LYS A O 1
ATOM 1850 N N . CYS B 2 24 ? 43.427 36.497 73.129 1.00 62.35 25 CYS A N 1
ATOM 1851 C CA . CYS B 2 24 ? 43.303 36.846 71.719 1.00 63.89 25 CYS A CA 1
ATOM 1852 C C . CYS B 2 24 ? 44.307 36.030 70.918 1.00 61.59 25 CYS A C 1
ATOM 1853 O O . CYS B 2 24 ? 45.511 36.080 71.193 1.00 63.68 25 CYS A O 1
ATOM 1856 N N . VAL B 2 25 ? 43.816 35.289 69.930 1.00 64.71 26 VAL A N 1
ATOM 1857 C CA . VAL B 2 25 ? 44.639 34.392 69.127 1.00 59.03 26 VAL A CA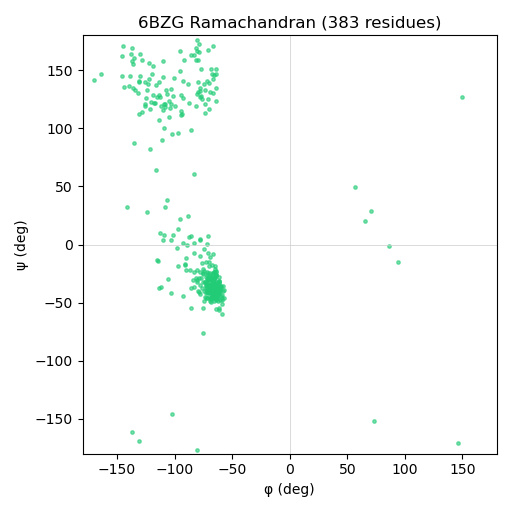 1
ATOM 1858 C C . VAL B 2 25 ? 44.673 34.935 67.705 1.00 59.45 26 VAL A C 1
ATOM 1859 O O . VAL B 2 25 ? 43.677 34.855 66.975 1.00 70.29 26 VAL A O 1
ATOM 1863 N N . THR B 2 26 ? 45.816 35.490 67.312 1.00 58.94 27 THR A N 1
ATOM 1864 C CA . THR B 2 26 ? 46.012 35.945 65.940 1.00 66.63 27 THR A CA 1
ATOM 1865 C C . THR B 2 26 ? 46.196 34.741 65.022 1.00 65.73 27 THR A C 1
ATOM 1866 O O . THR B 2 26 ? 47.117 33.940 65.215 1.00 67.35 27 THR A O 1
ATOM 1870 N N . VAL B 2 27 ? 45.321 34.610 64.027 1.00 66.83 28 VAL A N 1
ATOM 1871 C CA . VAL B 2 27 ? 45.310 33.468 63.119 1.00 71.55 28 VAL A CA 1
ATOM 1872 C C . VAL B 2 27 ? 45.430 33.982 61.691 1.00 76.79 28 VAL A C 1
ATOM 1873 O O . VAL B 2 27 ? 44.723 34.919 61.303 1.00 74.27 28 VAL A O 1
ATOM 1877 N N . ASN B 2 28 ? 46.314 33.363 60.910 1.00 74.63 29 ASN A N 1
ATOM 1878 C CA . ASN B 2 28 ? 46.472 33.693 59.499 1.00 74.08 29 ASN A CA 1
ATOM 1879 C C . ASN B 2 28 ? 45.585 32.779 58.662 1.00 74.73 29 ASN A C 1
ATOM 1880 O O . ASN B 2 28 ? 45.653 31.552 58.786 1.00 75.35 29 ASN A O 1
ATOM 1885 N N . THR B 2 29 ? 44.752 33.382 57.815 1.00 70.11 30 THR A N 1
ATOM 1886 C CA . THR B 2 29 ? 43.763 32.656 57.029 1.00 73.30 30 THR A CA 1
ATOM 1887 C C . THR B 2 29 ? 44.104 32.608 55.545 1.00 78.65 30 THR A C 1
ATOM 1888 O O . THR B 2 29 ? 43.278 32.153 54.747 1.00 77.91 30 THR A O 1
ATOM 1892 N N . SER B 2 30 ? 45.298 33.064 55.158 1.00 77.96 31 SER A N 1
ATOM 1893 C CA . SER B 2 30 ? 45.647 33.120 53.741 1.00 74.12 31 SER A CA 1
ATOM 1894 C C . SER B 2 30 ? 45.655 31.731 53.113 1.00 84.03 31 SER A C 1
ATOM 1895 O O . SER B 2 30 ? 45.239 31.563 51.961 1.00 77.40 31 SER A O 1
ATOM 1898 N N . ARG B 2 31 ? 46.122 30.723 53.854 1.00 86.61 32 ARG A N 1
ATOM 1899 C CA . ARG B 2 31 ? 46.147 29.364 53.320 1.00 93.16 32 ARG A CA 1
ATOM 1900 C C . ARG B 2 31 ? 44.736 28.821 53.123 1.00 92.73 32 ARG A C 1
ATOM 1901 O O . ARG B 2 31 ? 44.447 28.179 52.106 1.00 96.98 32 ARG A O 1
ATOM 1909 N N . LEU B 2 32 ? 43.844 29.070 54.083 1.00 85.55 33 LEU A N 1
ATOM 1910 C CA . LEU B 2 32 ? 42.486 28.549 53.979 1.00 81.43 33 LEU A CA 1
ATOM 1911 C C . LEU B 2 32 ? 41.684 29.303 52.926 1.00 78.75 33 LEU A C 1
ATOM 1912 O O . LEU B 2 32 ? 40.904 28.698 52.182 1.00 80.40 33 LEU A O 1
ATOM 1917 N N . ILE B 2 33 ? 41.863 30.624 52.850 1.00 78.12 34 ILE A N 1
ATOM 1918 C CA . ILE B 2 33 ? 41.172 31.415 51.836 1.00 80.44 34 ILE A CA 1
ATOM 1919 C C . ILE B 2 33 ? 41.578 30.965 50.441 1.00 82.66 34 ILE A C 1
ATOM 1920 O O . ILE B 2 33 ? 40.737 30.851 49.540 1.00 83.47 34 ILE A O 1
ATOM 1925 N N . SER B 2 34 ? 42.869 30.696 50.238 1.00 86.48 35 SER A N 1
ATOM 1926 C CA . SER B 2 34 ? 43.328 30.256 48.926 1.00 92.15 35 SER A CA 1
ATOM 1927 C C . SER B 2 34 ? 42.698 28.921 48.550 1.00 91.04 35 SER A C 1
ATOM 1928 O O . SER B 2 34 ? 42.234 28.739 47.419 1.00 90.21 35 SER A O 1
ATOM 1931 N N . GLN B 2 35 ? 42.652 27.979 49.498 1.00 90.12 36 GLN A N 1
ATOM 1932 C CA . GLN B 2 35 ? 42.068 26.672 49.215 1.00 91.19 36 GLN A CA 1
ATOM 1933 C C . GLN B 2 35 ? 40.586 26.779 48.878 1.00 92.72 36 GLN A C 1
ATOM 1934 O O . GLN B 2 35 ? 40.075 25.989 48.077 1.00 95.74 36 GLN A O 1
ATOM 1940 N N . LEU B 2 36 ? 39.881 27.743 49.476 1.00 95.01 37 LEU A N 1
ATOM 1941 C CA . LEU B 2 36 ? 38.470 27.931 49.155 1.00 96.71 37 LEU A CA 1
ATOM 1942 C C . LEU B 2 36 ? 38.286 28.361 47.706 1.00 103.69 37 LEU A C 1
ATOM 1943 O O . LEU B 2 36 ? 37.363 27.899 47.026 1.00 107.54 37 LEU A O 1
ATOM 1948 N N . ASN B 2 37 ? 39.160 29.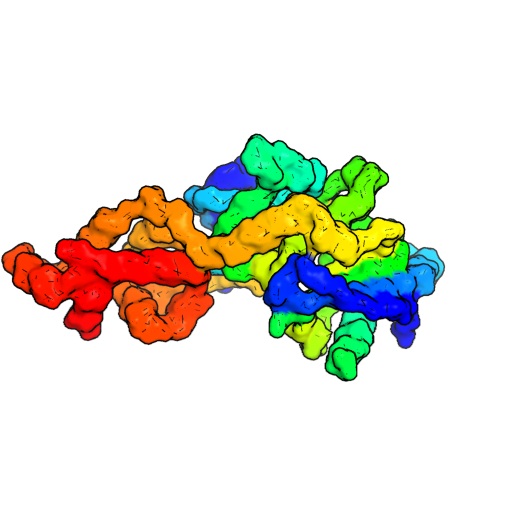243 47.214 1.00 108.27 38 ASN A N 1
ATOM 1949 C CA . ASN B 2 37 ? 39.012 29.747 45.854 1.00 114.18 38 ASN A CA 1
ATOM 1950 C C . ASN B 2 37 ? 39.378 28.696 44.813 1.00 119.75 38 ASN A C 1
ATOM 1951 O O . ASN B 2 37 ? 38.759 28.648 43.744 1.00 123.81 38 ASN A O 1
ATOM 1956 N N . GLU B 2 38 ? 40.366 27.846 45.096 1.00 121.94 39 GLU A N 1
ATOM 1957 C CA . GLU B 2 38 ? 40.886 26.920 44.095 1.00 128.54 39 GLU A CA 1
ATOM 1958 C C . GLU B 2 38 ? 40.395 25.488 44.267 1.00 129.46 39 GLU A C 1
ATOM 1959 O O . GLU B 2 38 ? 40.066 24.834 43.274 1.00 131.36 39 GLU A O 1
ATOM 1965 N N . GLU B 2 39 ? 40.326 24.976 45.497 1.00 126.32 40 GLU A N 1
ATOM 1966 C CA . GLU B 2 39 ? 40.060 23.552 45.673 1.00 125.85 40 GLU A CA 1
ATOM 1967 C C . GLU B 2 39 ? 38.569 23.245 45.665 1.00 121.28 40 GLU A C 1
ATOM 1968 O O . GLU B 2 39 ? 38.149 22.208 45.136 1.00 123.96 40 GLU A O 1
ATOM 1970 N N . LEU B 2 40 ? 37.760 24.128 46.243 1.00 117.41 41 LEU A N 1
ATOM 1971 C CA . LEU B 2 40 ? 36.327 23.907 46.416 1.00 117.47 41 LEU A CA 1
ATOM 1972 C C . LEU B 2 40 ? 35.586 25.041 45.714 1.00 117.61 41 LEU A C 1
ATOM 1973 O O . LEU B 2 40 ? 35.176 26.019 46.341 1.00 113.82 41 LEU A O 1
ATOM 1978 N N . GLN B 2 41 ? 35.419 24.902 44.395 1.00 121.82 42 GLN A N 1
ATOM 1979 C CA . GLN B 2 41 ? 34.731 25.932 43.624 1.00 124.83 42 GLN A CA 1
ATOM 1980 C C . GLN B 2 41 ? 33.245 25.976 43.959 1.00 127.11 42 GLN A C 1
ATOM 1981 O O . GLN B 2 41 ? 32.648 27.057 44.012 1.00 127.78 42 GLN A O 1
ATOM 1987 N N . ASP B 2 42 ? 32.633 24.818 44.192 1.00 125.54 43 ASP A N 1
ATOM 1988 C CA . ASP B 2 42 ? 31.217 24.779 44.526 1.00 120.89 43 ASP A CA 1
ATOM 1989 C C . ASP B 2 42 ? 31.001 25.190 45.978 1.00 117.53 43 ASP A C 1
ATOM 1990 O O . ASP B 2 42 ? 31.866 24.999 46.838 1.00 113.63 43 ASP A O 1
ATOM 1995 N N . GLU B 2 43 ? 29.826 25.765 46.245 1.00 122.12 44 GLU A N 1
ATOM 1996 C CA . GLU B 2 43 ? 29.560 26.340 47.561 1.00 122.97 44 GLU A CA 1
ATOM 1997 C C . GLU B 2 43 ? 29.382 25.262 48.624 1.00 124.43 44 GLU A C 1
ATOM 1998 O O . GLU B 2 43 ? 29.878 25.407 49.747 1.00 125.38 44 GLU A O 1
ATOM 2004 N N . GLU B 2 44 ? 28.676 24.177 48.290 1.00 129.20 45 GLU A N 1
ATOM 2005 C CA . GLU B 2 44 ? 28.329 23.162 49.284 1.00 132.26 45 GLU A CA 1
ATOM 2006 C C . GLU B 2 44 ? 29.572 22.561 49.929 1.00 125.06 45 GLU A C 1
ATOM 2007 O O . GLU B 2 44 ? 29.636 22.405 51.154 1.00 121.84 45 GLU A O 1
ATOM 2013 N N . SER B 2 45 ? 30.567 22.204 49.115 1.00 121.24 46 SER A N 1
ATOM 2014 C CA . SER B 2 45 ? 31.791 21.627 49.656 1.00 118.33 46 SER A CA 1
ATOM 2015 C C . SER B 2 45 ? 32.568 22.642 50.482 1.00 109.78 46 SER A C 1
ATOM 2016 O O . SER B 2 45 ? 33.251 22.270 51.443 1.00 110.58 46 SER A O 1
ATOM 2019 N N . GLY B 2 46 ? 32.468 23.925 50.132 1.00 98.05 47 GLY A N 1
ATOM 2020 C CA . GLY B 2 46 ? 33.230 24.937 50.844 1.00 87.06 47 GLY A CA 1
ATOM 2021 C C . GLY B 2 46 ? 32.729 25.168 52.256 1.00 73.05 47 GLY A C 1
ATOM 2022 O O . GLY B 2 46 ? 33.521 25.419 53.170 1.00 70.42 47 GLY A O 1
ATOM 2023 N N . VAL B 2 47 ? 31.412 25.084 52.458 1.00 68.19 48 VAL A N 1
ATOM 2024 C CA . VAL B 2 47 ? 30.841 25.321 53.782 1.00 64.10 48 VAL A CA 1
ATOM 2025 C C . VAL B 2 47 ? 31.308 24.251 54.761 1.00 62.94 48 VAL A C 1
ATOM 2026 O O . VAL B 2 47 ? 31.699 24.548 55.896 1.00 59.59 48 VAL A O 1
ATOM 2030 N N . ASN B 2 48 ? 31.268 22.985 54.338 1.00 66.51 49 ASN A N 1
ATOM 2031 C CA . ASN B 2 48 ? 31.753 21.910 55.196 1.00 72.48 49 ASN A CA 1
ATOM 2032 C C . ASN B 2 48 ? 33.257 22.002 55.409 1.00 79.24 49 ASN A C 1
ATOM 2033 O O . ASN B 2 48 ? 33.757 21.606 56.468 1.00 81.59 49 ASN A O 1
ATOM 2038 N N . PHE B 2 49 ? 33.987 22.524 54.422 1.00 75.84 50 PHE A N 1
ATOM 2039 C CA . PHE B 2 49 ? 35.428 22.695 54.573 1.00 73.97 50 PHE A CA 1
ATOM 2040 C C . PHE B 2 49 ? 35.745 23.660 55.709 1.00 68.76 50 PHE A C 1
ATOM 2041 O O . PHE B 2 49 ? 36.569 23.363 56.581 1.00 68.26 50 PHE A O 1
ATOM 2049 N N . ILE B 2 50 ? 35.082 24.817 55.725 1.00 68.63 51 ILE A N 1
ATOM 2050 C CA . ILE B 2 50 ? 35.337 25.805 56.770 1.00 67.71 51 ILE A CA 1
ATOM 2051 C C . ILE B 2 50 ? 34.888 25.284 58.129 1.00 64.58 51 ILE A C 1
ATOM 2052 O O . ILE B 2 50 ? 35.592 25.448 59.133 1.00 59.10 51 ILE A O 1
ATOM 2057 N N . VAL B 2 51 ? 33.716 24.646 58.186 1.00 64.10 52 VAL A N 1
ATOM 2058 C CA . VAL B 2 51 ? 33.190 24.163 59.460 1.00 60.70 52 VAL A CA 1
ATOM 2059 C C . VAL B 2 51 ? 34.113 23.103 60.051 1.00 59.47 52 VAL A C 1
ATOM 2060 O O . VAL B 2 51 ? 34.425 23.125 61.248 1.00 59.14 52 VAL A O 1
ATOM 2064 N N . THR B 2 52 ? 34.567 22.159 59.221 1.00 62.69 53 THR A N 1
ATOM 2065 C CA . THR B 2 52 ? 35.501 21.146 59.707 1.00 71.72 53 THR A CA 1
ATOM 2066 C C . THR B 2 52 ? 36.845 21.755 60.087 1.00 71.57 53 THR A C 1
ATOM 2067 O O . THR B 2 52 ? 37.503 21.272 61.015 1.00 63.54 53 THR A O 1
ATOM 2071 N N . GLN B 2 53 ? 37.270 22.809 59.386 1.00 70.08 54 GLN A N 1
ATOM 2072 C CA . GLN B 2 53 ? 38.509 23.487 59.756 1.00 66.35 54 GLN A CA 1
ATOM 2073 C C . GLN B 2 53 ? 38.336 24.293 61.039 1.00 65.11 54 GLN A C 1
ATOM 2074 O O . GLN B 2 53 ? 39.250 24.352 61.869 1.00 63.40 54 GLN A O 1
ATOM 2080 N N . LEU B 2 54 ? 37.169 24.921 61.219 1.00 63.57 55 LEU A N 1
ATOM 2081 C CA . LEU B 2 54 ? 36.912 25.663 62.449 1.00 60.85 55 LEU A CA 1
ATOM 2082 C C . LEU B 2 54 ? 36.983 24.751 63.667 1.00 58.60 55 LEU A C 1
ATOM 2083 O O . LEU B 2 54 ? 37.464 25.159 64.731 1.00 56.60 55 LEU A O 1
ATOM 2088 N N . GLN B 2 55 ? 36.510 23.509 63.528 1.00 57.44 56 GLN A N 1
ATOM 2089 C CA . GLN B 2 55 ? 36.619 22.551 64.622 1.00 58.61 56 GLN A CA 1
ATOM 2090 C C . GLN B 2 55 ? 38.072 22.182 64.895 1.00 65.25 56 GLN A C 1
ATOM 2091 O O . GLN B 2 55 ? 38.442 21.939 66.049 1.00 62.60 56 GLN A O 1
ATOM 2097 N N . LEU B 2 56 ? 38.904 22.135 63.852 1.00 66.35 57 LEU A N 1
ATOM 2098 C CA . LEU B 2 56 ? 40.329 21.901 64.054 1.00 69.70 57 LEU A CA 1
ATOM 2099 C C . LEU B 2 56 ? 40.973 23.079 64.772 1.00 65.99 57 LEU A C 1
ATOM 2100 O O . LEU B 2 56 ? 41.749 22.895 65.716 1.00 64.19 57 LEU A O 1
ATOM 2105 N N . LEU B 2 57 ? 40.650 24.301 64.342 1.00 64.06 58 LEU A N 1
ATOM 2106 C CA . LEU B 2 57 ? 41.252 25.485 64.945 1.00 67.32 58 LEU A CA 1
ATOM 2107 C C . LEU B 2 57 ? 40.839 25.636 66.403 1.00 62.50 58 LEU A C 1
ATOM 2108 O O . LEU B 2 57 ? 41.671 25.950 67.261 1.00 59.36 58 LEU A O 1
ATOM 2113 N N . ILE B 2 58 ? 39.558 25.411 66.701 1.00 57.14 59 ILE A N 1
ATOM 2114 C CA . ILE B 2 58 ? 39.064 25.591 68.063 1.00 56.17 59 ILE A CA 1
ATOM 2115 C C . ILE B 2 58 ? 39.728 24.603 69.014 1.00 67.77 59 ILE A C 1
ATOM 2116 O O . ILE B 2 58 ? 40.140 24.967 70.122 1.00 67.70 59 ILE A O 1
ATOM 2121 N N . ASN B 2 59 ? 39.853 23.341 68.595 1.00 65.04 60 ASN A N 1
ATOM 2122 C CA . ASN B 2 59 ? 40.470 22.338 69.460 1.00 70.31 60 ASN A CA 1
ATOM 2123 C C . ASN B 2 59 ? 41.958 22.606 69.651 1.00 67.17 60 ASN A C 1
ATOM 2124 O O . ASN B 2 59 ? 42.485 22.442 70.757 1.00 66.33 60 ASN A O 1
ATOM 2129 N N . ASN B 2 60 ? 42.652 23.020 68.587 1.00 65.19 61 ASN A N 1
ATOM 2130 C CA . ASN B 2 60 ? 44.086 23.272 68.687 1.00 67.30 61 ASN A CA 1
ATOM 2131 C C . ASN B 2 60 ? 44.391 24.538 69.480 1.00 66.02 61 ASN A C 1
ATOM 2132 O O . ASN B 2 60 ? 45.401 24.593 70.191 1.00 70.28 61 ASN A O 1
ATOM 2137 N N . VAL B 2 61 ? 43.539 25.560 69.372 1.00 66.92 62 VAL A N 1
ATOM 2138 C CA . VAL B 2 61 ? 43.769 26.797 70.112 1.00 62.75 62 VAL A CA 1
ATOM 2139 C C . VAL B 2 61 ? 43.469 26.598 71.593 1.00 63.01 62 VAL A C 1
ATOM 2140 O O . VAL B 2 61 ? 44.244 27.022 72.460 1.00 63.58 62 VAL A O 1
ATOM 2144 N N . TYR B 2 62 ? 42.342 25.954 71.908 1.00 64.40 63 TYR A N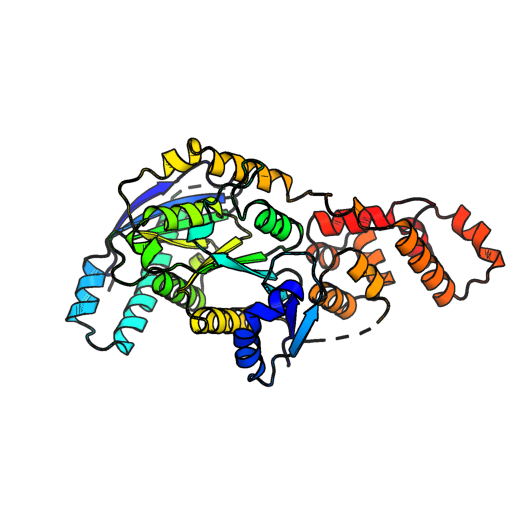 1
ATOM 2145 C CA . TYR B 2 62 ? 42.031 25.639 73.299 1.00 67.71 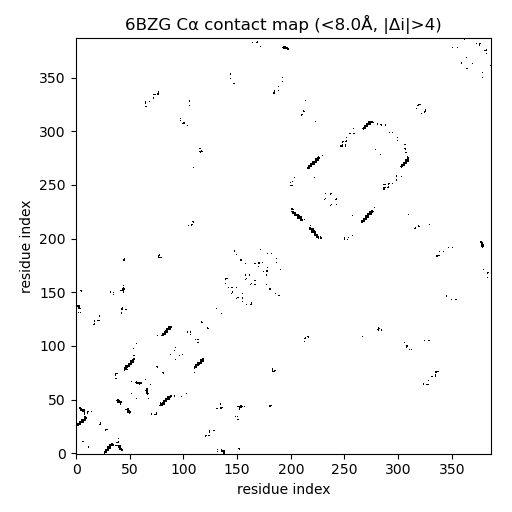63 TYR A CA 1
ATOM 2146 C C . TYR B 2 62 ? 43.086 24.729 73.914 1.00 76.86 63 TYR A C 1
ATOM 2147 O O . TYR B 2 62 ? 43.357 24.816 75.117 1.00 79.08 63 TYR A O 1
ATOM 2156 N N . GLU B 2 63 ? 43.700 23.860 73.105 1.00 82.86 64 GLU A N 1
ATOM 2157 C CA . GLU B 2 63 ? 44.729 22.961 73.618 1.00 90.33 64 GLU A CA 1
ATOM 2158 C C . GLU B 2 63 ? 45.975 23.727 74.047 1.00 85.67 64 GLU A C 1
ATOM 2159 O O . GLU B 2 63 ? 46.597 23.392 75.061 1.00 83.59 64 GLU A O 1
ATOM 2165 N N . LYS B 2 64 ? 46.357 24.755 73.285 1.00 84.80 65 LYS A N 1
ATOM 2166 C CA . LYS B 2 64 ? 47.513 25.568 73.646 1.00 83.93 65 LYS A CA 1
ATOM 2167 C C . LYS B 2 64 ? 47.292 26.350 74.933 1.00 87.55 65 LYS A C 1
ATOM 2168 O O . LYS B 2 64 ? 48.267 26.724 75.592 1.00 90.09 65 LYS A O 1
ATOM 2174 N N . ILE B 2 65 ? 46.037 26.602 75.303 1.00 84.43 66 ILE A N 1
ATOM 2175 C CA . ILE B 2 65 ? 45.737 27.385 76.495 1.00 79.63 66 ILE A CA 1
ATOM 2176 C C . ILE B 2 65 ? 45.600 26.519 77.746 1.00 83.56 66 ILE A C 1
ATOM 2177 O O . ILE B 2 65 ? 45.782 27.026 78.863 1.00 87.83 66 ILE A O 1
ATOM 2182 N N . GLN B 2 66 ? 45.319 25.222 77.593 1.00 84.44 67 GLN A N 1
ATOM 2183 C CA . GLN B 2 66 ? 45.237 24.330 78.747 1.00 90.23 67 GLN A CA 1
ATOM 2184 C C . GLN B 2 66 ? 46.553 24.307 79.519 1.00 92.01 67 GLN A C 1
ATOM 2185 O O . GLN B 2 66 ? 46.601 24.651 80.705 1.00 87.80 67 GLN A O 1
ATOM 2191 N N . LYS B 2 67 ? 47.636 23.902 78.854 1.00 98.81 68 LYS A N 1
ATOM 2192 C CA . LYS B 2 67 ? 48.952 23.843 79.481 1.00 108.74 68 LYS A CA 1
ATOM 2193 C C . LYS B 2 67 ? 49.558 25.220 79.727 1.00 112.30 68 LYS A C 1
ATOM 2194 O O . LYS B 2 67 ? 50.678 25.297 80.248 1.00 114.59 68 LYS A O 1
ATOM 2200 N N . SER B 2 68 ? 48.861 26.295 79.371 1.00 106.92 69 SER A N 1
ATOM 2201 C CA . SER B 2 68 ? 49.370 27.647 79.569 1.00 106.63 69 SER A CA 1
ATOM 2202 C C . SER B 2 68 ? 49.282 28.062 81.032 1.00 103.97 69 SER A C 1
ATOM 2203 O O . SER B 2 68 ? 49.100 29.240 81.342 1.00 100.91 69 SER A O 1
ATOM 2206 N N . ARG B 2 75 ? 37.438 31.826 86.919 1.00 98.94 76 ARG A N 1
ATOM 2207 C CA . ARG B 2 75 ? 36.772 32.747 86.004 1.00 99.18 76 ARG A CA 1
ATOM 2208 C C . ARG B 2 75 ? 36.204 32.008 84.797 1.00 94.60 76 ARG A C 1
ATOM 2209 O O . ARG B 2 75 ? 35.868 30.827 84.882 1.00 101.16 76 ARG A O 1
ATOM 2217 N N . SER B 2 76 ? 36.102 32.713 83.672 1.00 83.99 77 SER A N 1
ATOM 2218 C CA . SER B 2 76 ? 35.586 32.153 82.431 1.00 79.92 77 SER A CA 1
ATOM 2219 C C . SER B 2 76 ? 36.543 32.486 81.297 1.00 74.48 77 SER A C 1
ATOM 2220 O O . SER B 2 76 ? 37.067 33.601 81.225 1.00 74.53 77 SER A O 1
ATOM 2223 N N . LEU B 2 77 ? 36.764 31.522 80.409 1.00 71.73 78 LEU A N 1
ATOM 2224 C CA . LEU B 2 77 ? 37.724 31.668 79.322 1.00 67.99 78 LEU A CA 1
ATOM 2225 C C . LEU B 2 77 ? 37.011 32.148 78.063 1.00 70.09 78 LEU A C 1
ATOM 2226 O O . LEU B 2 77 ? 36.167 31.434 77.511 1.00 70.31 78 LEU A O 1
ATOM 2231 N N . MET B 2 78 ? 37.353 33.354 77.616 1.00 69.37 79 MET A N 1
ATOM 2232 C CA . MET B 2 78 ? 36.865 33.912 76.361 1.00 67.41 79 MET A CA 1
ATOM 2233 C C . MET B 2 78 ? 38.023 33.927 75.369 1.00 64.34 79 MET A C 1
ATOM 2234 O O . MET B 2 78 ? 39.038 34.589 75.609 1.00 50.07 79 MET A O 1
ATOM 2239 N N . ILE B 2 79 ? 37.872 33.202 74.264 1.00 58.52 80 ILE A N 1
ATOM 2240 C CA . ILE B 2 79 ? 38.930 33.039 73.272 1.00 55.35 80 ILE A CA 1
ATOM 2241 C C . ILE B 2 79 ? 38.532 33.797 72.012 1.00 51.41 80 ILE A C 1
ATOM 2242 O O . ILE B 2 79 ? 37.541 33.452 71.357 1.00 51.38 80 ILE A O 1
ATOM 2247 N N . ASN B 2 80 ? 39.307 34.824 71.669 1.00 54.82 81 ASN A N 1
ATOM 2248 C CA . ASN B 2 80 ? 39.074 35.626 70.472 1.00 55.10 81 ASN A CA 1
ATOM 2249 C C . ASN B 2 80 ? 39.911 35.060 69.331 1.00 55.17 81 ASN A C 1
ATOM 2250 O O . ASN B 2 80 ? 41.144 35.136 69.359 1.00 50.28 81 ASN A O 1
ATOM 2255 N N . LEU B 2 81 ? 39.241 34.493 68.331 1.00 56.38 82 LEU A N 1
ATOM 2256 C CA . LEU B 2 81 ? 39.895 34.033 67.108 1.00 53.35 82 LEU A CA 1
ATOM 2257 C C . LEU B 2 81 ? 39.993 35.228 66.168 1.00 55.42 82 LEU A C 1
ATOM 2258 O O . LEU B 2 81 ? 39.029 35.575 65.480 1.00 51.71 82 LEU A O 1
ATOM 2263 N N . ASN B 2 82 ? 41.164 35.862 66.143 1.00 50.67 83 ASN A N 1
ATOM 2264 C CA . ASN B 2 82 ? 41.380 37.121 65.431 1.00 51.29 83 ASN A CA 1
ATOM 2265 C C . ASN B 2 82 ? 41.991 36.809 64.067 1.00 57.94 83 ASN A C 1
ATOM 2266 O O . ASN B 2 82 ? 43.208 36.652 63.941 1.00 57.78 83 ASN A O 1
ATOM 2271 N N . PHE B 2 83 ? 41.145 36.733 63.042 1.00 52.22 84 PHE A N 1
ATOM 2272 C CA . PHE B 2 83 ? 41.589 36.332 61.712 1.00 54.16 84 PHE A CA 1
ATOM 2273 C C . PHE B 2 83 ? 42.259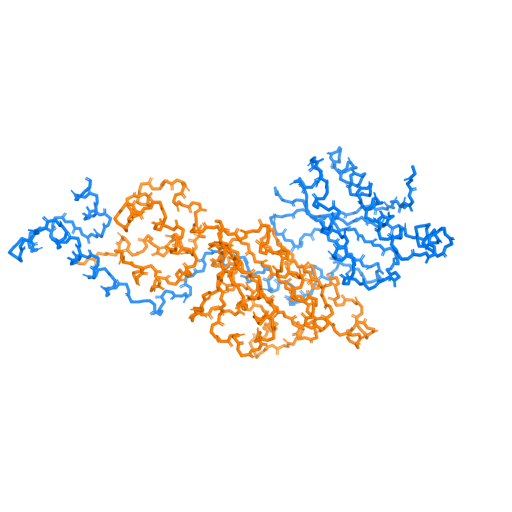 37.490 60.984 1.00 59.60 84 PHE A C 1
ATOM 2274 O O . PHE B 2 83 ? 41.808 38.637 61.062 1.00 59.05 84 PHE A O 1
ATOM 2282 N N . THR B 2 84 ? 43.342 37.179 60.263 1.00 58.62 85 THR A N 1
ATOM 2283 C CA . THR B 2 84 ? 44.038 38.207 59.494 1.00 66.09 85 THR A CA 1
ATOM 2284 C C . THR B 2 84 ? 43.150 38.771 58.391 1.00 68.64 85 THR A C 1
ATOM 2285 O O . THR B 2 84 ? 43.127 39.987 58.168 1.00 72.22 85 THR A O 1
ATOM 2289 N N . ARG B 2 85 ? 42.408 37.910 57.693 1.00 70.38 86 ARG A N 1
ATOM 2290 C CA . ARG B 2 85 ? 41.485 38.355 56.658 1.00 73.65 86 ARG A CA 1
ATOM 2291 C C . ARG B 2 85 ? 40.162 37.616 56.789 1.00 69.47 86 ARG A C 1
ATOM 2292 O O . ARG B 2 85 ? 40.139 36.395 56.972 1.00 67.64 86 ARG A O 1
ATOM 2300 N N . LEU B 2 86 ? 39.065 38.365 56.696 1.00 68.41 87 LEU A N 1
ATOM 2301 C CA . LEU B 2 86 ? 37.711 37.817 56.633 1.00 70.95 87 LEU A CA 1
ATOM 2302 C C . LEU B 2 86 ? 37.179 38.085 55.230 1.00 80.15 87 LEU A C 1
ATOM 2303 O O . LEU B 2 86 ? 36.568 39.123 54.974 1.00 88.58 87 LEU A O 1
ATOM 2308 N N . LYS B 2 87 ? 37.422 37.144 54.316 1.00 77.97 88 LYS A N 1
ATOM 2309 C CA . LYS B 2 87 ? 36.923 37.303 52.954 1.00 76.92 88 LYS A CA 1
ATOM 2310 C C . LYS B 2 87 ? 35.400 37.357 52.938 1.00 76.53 88 LYS A C 1
ATOM 2311 O O . LYS B 2 87 ? 34.803 38.218 52.282 1.00 83.51 88 LYS A O 1
ATOM 2317 N N . PHE B 2 88 ? 34.755 36.447 53.661 1.00 66.61 89 PHE A N 1
ATOM 2318 C CA . PHE B 2 88 ? 33.311 36.494 53.800 1.00 68.25 89 PHE A CA 1
ATOM 2319 C C . PHE B 2 88 ? 32.923 37.477 54.900 1.00 67.30 89 PHE A C 1
ATOM 2320 O O . PHE B 2 88 ? 33.743 37.874 55.732 1.00 75.36 89 PHE A O 1
ATOM 2328 N N . SER B 2 89 ? 31.655 37.873 54.891 1.00 63.56 90 SER A N 1
ATOM 2329 C CA . SER B 2 89 ? 31.154 38.774 55.917 1.00 57.42 90 SER A CA 1
ATOM 2330 C C . SER B 2 89 ? 31.212 38.102 57.285 1.00 52.49 90 SER A C 1
ATOM 2331 O O . SER B 2 89 ? 31.131 36.876 57.405 1.00 48.27 90 SER A O 1
ATOM 2334 N N . ILE B 2 90 ? 31.370 38.922 58.327 1.00 50.61 91 ILE A N 1
ATOM 2335 C CA . ILE B 2 90 ? 31.428 38.398 59.687 1.00 51.43 91 ILE A CA 1
ATOM 2336 C C . ILE B 2 90 ? 30.110 37.748 60.085 1.00 55.19 91 ILE A C 1
ATOM 2337 O O . ILE B 2 90 ? 30.085 36.891 60.978 1.00 54.63 91 ILE A O 1
ATOM 2342 N N . ALA B 2 91 ? 29.008 38.124 59.430 1.00 55.19 92 ALA A N 1
ATOM 2343 C CA . ALA B 2 91 ? 27.723 37.496 59.722 1.00 49.93 92 ALA A CA 1
ATOM 2344 C C . ALA B 2 91 ? 27.750 36.010 59.388 1.00 50.96 92 ALA A C 1
ATOM 2345 O O . ALA B 2 91 ? 27.152 35.195 60.101 1.00 48.11 92 ALA A O 1
ATOM 2347 N N . TYR B 2 92 ? 28.443 35.636 58.309 1.00 53.81 93 TYR A N 1
ATOM 2348 C CA . TYR B 2 92 ? 28.586 34.222 57.981 1.00 59.46 93 TYR A CA 1
ATOM 2349 C C . TYR B 2 92 ? 29.549 33.521 58.929 1.00 58.50 93 TYR A C 1
ATOM 2350 O O . TYR B 2 92 ? 29.372 32.333 59.221 1.00 47.40 93 TYR A O 1
ATOM 2359 N N . TRP B 2 93 ? 30.570 34.232 59.416 1.00 59.95 94 TRP A N 1
ATOM 2360 C CA . TRP B 2 93 ? 31.510 33.629 60.356 1.00 57.19 94 TRP A CA 1
ATOM 2361 C C . TRP B 2 93 ? 30.842 33.323 61.690 1.00 55.41 94 TRP A C 1
ATOM 2362 O O . TRP B 2 93 ? 31.128 32.292 62.310 1.00 59.85 94 TRP A O 1
ATOM 2373 N N . ASP B 2 94 ? 29.954 34.207 62.151 1.00 48.38 95 ASP A N 1
ATOM 2374 C CA . ASP B 2 94 ? 29.236 33.934 63.391 1.00 46.66 95 ASP A CA 1
ATOM 2375 C C . ASP B 2 94 ? 28.315 32.731 63.247 1.00 47.68 95 ASP A C 1
ATOM 2376 O O . ASP B 2 94 ? 28.055 32.031 64.232 1.00 50.21 95 ASP A O 1
ATOM 2381 N N . ILE B 2 95 ? 27.826 32.470 62.033 1.00 47.77 96 ILE A N 1
ATOM 2382 C CA . ILE B 2 95 ? 27.005 31.286 61.795 1.00 46.64 96 ILE A CA 1
ATOM 2383 C C . ILE B 2 95 ? 27.870 30.034 61.785 1.00 50.96 96 ILE A C 1
ATOM 2384 O O . ILE B 2 95 ? 27.553 29.032 62.438 1.00 54.19 96 ILE A O 1
ATOM 2389 N N . LEU B 2 96 ? 28.979 30.071 61.041 1.00 49.30 97 LEU A N 1
ATOM 2390 C CA . LEU B 2 96 ? 29.837 28.897 60.933 1.00 52.29 97 LEU A CA 1
ATOM 2391 C C . LEU B 2 96 ? 30.503 28.562 62.261 1.00 48.18 97 LEU A C 1
ATOM 2392 O O . LEU B 2 96 ? 30.812 27.393 62.518 1.00 59.41 97 LEU A O 1
ATOM 2397 N N . LEU B 2 97 ? 30.726 29.562 63.115 1.00 50.74 98 LEU A N 1
ATOM 2398 C CA . LEU B 2 97 ? 31.310 29.291 64.423 1.00 53.06 98 LEU A CA 1
ATOM 2399 C C . LEU B 2 97 ? 30.326 28.555 65.324 1.00 58.06 98 LEU A C 1
ATOM 2400 O O . LEU B 2 97 ? 30.717 27.648 66.066 1.00 67.36 98 LEU A O 1
ATOM 2405 N N . GLU B 2 98 ? 29.044 28.927 65.273 1.00 56.58 99 GLU A N 1
ATOM 2406 C CA . GLU B 2 98 ? 28.045 28.216 66.064 1.00 58.53 99 GLU A CA 1
ATOM 2407 C C . GLU B 2 98 ? 27.833 26.799 65.544 1.00 55.12 99 GLU A C 1
ATOM 2408 O O . GLU B 2 98 ? 27.688 25.858 66.333 1.00 54.77 99 GLU A O 1
ATOM 2414 N N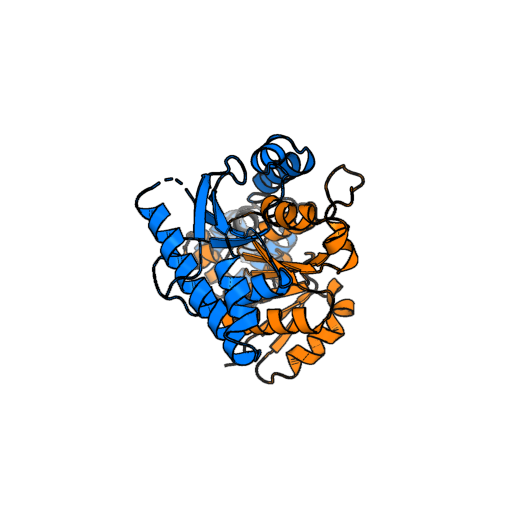 . ARG B 2 99 ? 27.809 26.632 64.219 1.00 55.16 100 ARG A N 1
ATOM 2415 C CA . ARG B 2 99 ? 27.707 25.299 63.634 1.00 58.53 100 ARG A CA 1
ATOM 2416 C C . ARG B 2 99 ? 28.882 24.426 64.045 1.00 57.13 100 ARG A C 1
ATOM 2417 O O . ARG B 2 99 ? 28.713 23.230 64.310 1.00 60.95 100 ARG A O 1
ATOM 2425 N N . SER B 2 100 ? 30.085 25.000 64.081 1.00 53.67 101 SER A N 1
ATOM 2426 C CA . SER B 2 100 ? 31.254 24.228 64.479 1.00 57.05 101 SER A CA 1
ATOM 2427 C C . SER B 2 100 ? 31.169 23.830 65.945 1.00 60.63 101 SER A C 1
ATOM 2428 O O . SER B 2 100 ? 31.456 22.682 66.301 1.00 54.88 101 SER A O 1
ATOM 2431 N N . LEU B 2 101 ? 30.757 24.762 66.808 1.00 63.85 102 LEU A N 1
ATOM 2432 C CA . LEU B 2 101 ? 30.662 24.464 68.233 1.00 69.18 102 LEU A CA 1
ATOM 2433 C C . LEU B 2 101 ? 29.560 23.450 68.518 1.00 74.81 102 LEU A C 1
ATOM 2434 O O . LEU B 2 101 ? 29.700 22.615 69.419 1.00 77.57 102 LEU A O 1
ATOM 2439 N N . ASP B 2 102 ? 28.458 23.503 67.764 1.00 75.65 103 ASP A N 1
ATOM 2440 C CA . ASP B 2 102 ? 27.404 22.506 67.934 1.00 80.66 103 ASP A CA 1
ATOM 2441 C C . ASP B 2 102 ? 27.911 21.106 67.613 1.00 77.69 103 ASP A C 1
ATOM 2442 O O . ASP B 2 102 ? 27.548 20.135 68.288 1.00 81.20 103 ASP A O 1
ATOM 2447 N N . LEU B 2 103 ? 28.754 20.980 66.585 1.00 70.24 104 LEU A N 1
ATOM 2448 C CA . LEU B 2 103 ? 29.258 19.664 66.203 1.00 71.25 104 LEU A CA 1
ATOM 2449 C C . LEU B 2 103 ? 30.318 19.158 67.173 1.00 74.22 104 LEU A C 1
ATOM 2450 O O . LEU B 2 103 ? 30.515 17.943 67.297 1.00 80.91 104 LEU A O 1
ATOM 2455 N N . ILE B 2 104 ? 31.001 20.062 67.866 1.00 72.45 105 ILE A N 1
ATOM 2456 C CA . ILE B 2 104 ? 32.126 19.680 68.711 1.00 74.08 105 ILE A CA 1
ATOM 2457 C C . ILE B 2 104 ? 31.614 19.070 70.008 1.00 80.45 105 ILE A C 1
ATOM 2458 O O . ILE B 2 104 ? 30.778 19.658 70.703 1.00 75.07 105 ILE A O 1
ATOM 2463 N N . ASN B 2 105 ? 32.110 17.879 70.328 1.00 90.05 106 ASN A N 1
ATOM 2464 C CA . ASN B 2 105 ? 31.929 17.259 71.632 1.00 96.12 106 ASN A CA 1
ATOM 2465 C C . ASN B 2 105 ? 33.298 17.135 72.284 1.00 102.86 106 ASN A C 1
ATOM 2466 O O . ASN B 2 105 ? 34.232 16.600 71.676 1.00 106.24 106 ASN A O 1
ATOM 2471 N N . GLY B 2 106 ? 33.425 17.648 73.503 1.00 102.26 107 GLY A N 1
ATOM 2472 C CA . GLY B 2 106 ? 34.687 17.619 74.199 1.00 102.55 107 GLY A CA 1
ATOM 2473 C C . GLY B 2 106 ? 34.907 18.836 75.074 1.00 98.67 107 GLY A C 1
ATOM 2474 O O . GLY B 2 106 ? 34.006 19.653 75.287 1.00 103.18 107 GLY A O 1
ATOM 2475 N N . PRO B 2 107 ? 36.128 18.978 75.597 1.00 92.15 108 PRO A N 1
ATOM 2476 C CA . PRO B 2 107 ? 36.388 20.066 76.551 1.00 91.33 108 PRO A CA 1
ATOM 2477 C C . PRO B 2 107 ? 36.396 21.447 75.921 1.00 86.97 108 PRO A C 1
ATOM 2478 O O . PRO B 2 107 ? 36.033 22.417 76.597 1.00 85.38 108 PRO A O 1
ATOM 2482 N N . SER B 2 108 ? 36.798 21.570 74.653 1.00 85.23 109 SER A N 1
ATOM 2483 C CA . SER B 2 108 ? 36.983 22.892 74.057 1.00 79.87 109 SER A CA 1
ATOM 2484 C C . SER B 2 108 ? 35.663 23.644 73.934 1.00 78.82 109 SER A C 1
ATOM 2485 O O . SER B 2 108 ? 35.607 24.853 74.191 1.00 77.97 109 SER A O 1
ATOM 2488 N N . LYS B 2 109 ? 34.593 22.950 73.536 1.00 75.56 110 LYS A N 1
ATOM 2489 C CA . LYS B 2 109 ? 33.285 23.591 73.431 1.00 72.03 110 LYS A CA 1
ATOM 2490 C C . LYS B 2 109 ? 32.769 24.015 74.801 1.00 69.70 110 LYS A C 1
ATOM 2491 O O . LYS B 2 109 ? 32.283 25.138 74.973 1.00 68.92 110 LYS A O 1
ATOM 2497 N N . THR B 2 110 ? 32.875 23.130 75.794 1.00 72.87 111 THR A N 1
ATOM 2498 C CA . THR B 2 110 ? 32.333 23.423 77.115 1.00 77.87 111 THR A CA 1
ATOM 2499 C C . THR B 2 110 ? 33.254 24.315 77.936 1.00 73.85 111 THR A C 1
ATOM 2500 O O . THR B 2 110 ? 32.776 25.097 78.764 1.00 70.17 111 THR A O 1
ATOM 2504 N N . GLY B 2 111 ? 34.567 24.224 77.717 1.00 76.43 112 GLY A N 1
ATOM 2505 C CA . GLY B 2 111 ? 35.505 24.891 78.602 1.00 73.87 112 GLY A CA 1
ATOM 2506 C C . GLY B 2 111 ? 35.691 26.369 78.336 1.00 69.91 112 GLY A C 1
ATOM 2507 O O . GLY B 2 111 ? 36.117 27.107 79.231 1.00 71.75 112 GLY A O 1
ATOM 2508 N N . ALA B 2 112 ? 35.378 26.826 77.126 1.00 66.87 113 ALA A N 1
ATOM 2509 C CA . ALA B 2 112 ? 35.665 28.196 76.730 1.00 60.85 113 ALA A CA 1
ATOM 2510 C C . ALA B 2 112 ? 34.573 28.713 75.805 1.00 60.00 113 ALA A C 1
ATOM 2511 O O . ALA B 2 112 ? 33.797 27.947 75.227 1.00 51.58 113 ALA A O 1
ATOM 2513 N N . ARG B 2 113 ? 34.529 30.034 75.672 1.00 56.72 114 ARG A N 1
ATOM 2514 C CA . ARG B 2 113 ? 33.648 30.714 74.736 1.00 61.89 114 ARG A CA 1
ATOM 2515 C C . ARG B 2 113 ? 34.493 31.396 73.668 1.00 61.60 114 ARG A C 1
ATOM 2516 O O . ARG B 2 113 ? 35.546 31.966 73.968 1.00 68.39 114 ARG A O 1
ATOM 2524 N N . TYR B 2 114 ? 34.030 31.336 72.422 1.00 55.19 115 TYR A N 1
ATOM 2525 C CA . TYR B 2 114 ? 34.800 31.803 71.279 1.00 52.79 115 TYR A CA 1
ATOM 2526 C C . TYR B 2 114 ? 34.024 32.868 70.520 1.00 52.54 115 TYR A C 1
ATOM 2527 O O . TYR B 2 114 ? 32.800 32.786 70.398 1.00 59.15 115 TYR A O 1
ATOM 2536 N N . PHE B 2 115 ? 34.741 33.870 70.016 1.00 51.42 116 PHE A N 1
ATOM 2537 C CA . PHE B 2 115 ? 34.152 34.853 69.119 1.00 50.53 116 PHE A CA 1
ATOM 2538 C C . PHE B 2 115 ? 35.202 35.276 68.102 1.00 52.39 116 PHE A C 1
ATOM 2539 O O . PHE B 2 115 ? 36.393 35.354 68.412 1.00 48.40 116 PHE A O 1
ATOM 2547 N N . ILE B 2 116 ? 34.744 35.538 66.881 1.00 53.48 117 ILE A N 1
ATOM 2548 C CA . ILE B 2 116 ? 35.615 35.787 65.738 1.00 50.72 117 ILE A CA 1
ATOM 2549 C C . ILE B 2 116 ? 35.649 37.281 65.450 1.00 58.78 117 ILE A C 1
ATOM 2550 O O . ILE B 2 116 ? 34.602 37.943 65.423 1.00 58.79 117 ILE A O 1
ATOM 2555 N N . THR B 2 117 ? 36.853 37.813 65.243 1.00 57.94 118 THR A N 1
ATOM 2556 C CA . THR B 2 117 ? 37.053 39.201 64.854 1.00 61.18 118 THR A CA 1
ATOM 2557 C C . THR B 2 117 ? 38.130 39.261 63.780 1.00 66.45 118 THR A C 1
ATOM 2558 O O . THR B 2 117 ? 38.889 38.310 63.580 1.00 68.91 118 THR A O 1
ATOM 2562 N N . GLU B 2 118 ? 38.191 40.394 63.088 1.00 71.11 119 GLU A N 1
ATOM 2563 C CA . GLU B 2 118 ? 39.201 40.627 62.065 1.00 65.17 119 GLU A CA 1
ATOM 2564 C C . GLU B 2 118 ? 40.316 41.496 62.630 1.00 59.72 119 GLU A C 1
ATOM 2565 O O . GLU B 2 118 ? 40.064 42.402 63.430 1.00 56.10 119 GLU A O 1
ATOM 2571 N N . VAL B 2 119 ? 41.551 41.211 62.211 1.00 60.37 120 VAL A N 1
ATOM 2572 C CA . VAL B 2 119 ? 42.701 41.970 62.684 1.00 60.94 120 VAL A CA 1
ATOM 2573 C C . VAL B 2 119 ? 42.648 43.381 62.116 1.00 62.80 120 VAL A C 1
ATOM 2574 O O . VAL B 2 119 ? 42.453 43.576 60.909 1.00 67.44 120 VAL A O 1
ATOM 2578 N N . THR B 2 120 ? 42.817 44.368 62.983 1.00 62.71 121 THR A N 1
ATOM 2579 C CA . THR B 2 120 ? 42.902 45.772 62.618 1.00 59.09 121 THR A CA 1
ATOM 2580 C C . THR B 2 120 ? 44.159 46.356 63.243 1.00 63.97 121 THR A C 1
ATOM 2581 O O . THR B 2 120 ? 44.694 45.803 64.210 1.00 59.81 121 THR A O 1
ATOM 2585 N N . PRO B 2 121 ? 44.667 47.470 62.706 1.00 62.38 122 PRO A N 1
ATOM 2586 C CA . PRO B 2 121 ? 45.857 48.092 63.308 1.00 69.43 122 PRO A CA 1
ATOM 2587 C C . PRO B 2 121 ? 45.596 48.759 64.650 1.00 70.52 122 PRO A C 1
ATOM 2588 O O . PRO B 2 121 ? 46.559 49.189 65.298 1.00 71.54 122 PRO A O 1
ATOM 2592 N N . VAL B 2 122 ? 44.345 48.859 65.087 1.00 71.07 123 VAL A N 1
ATOM 2593 C CA . VAL B 2 122 ? 44.022 49.539 66.337 1.00 68.33 123 VAL A CA 1
ATOM 2594 C C . VAL B 2 122 ? 44.356 48.627 67.510 1.00 63.27 123 VAL A C 1
ATOM 2595 O O . VAL B 2 122 ? 43.986 47.447 67.524 1.00 57.69 123 VAL A O 1
ATOM 2599 N N . ASP B 2 123 ? 45.058 49.177 68.498 1.00 61.70 124 ASP A N 1
ATOM 2600 C CA . ASP B 2 123 ? 45.416 48.438 69.706 1.00 63.00 124 ASP A CA 1
ATOM 2601 C C . ASP B 2 123 ? 44.175 48.264 70.573 1.00 62.79 124 ASP A C 1
ATOM 2602 O O . ASP B 2 123 ? 43.644 49.239 71.116 1.00 61.26 124 ASP A O 1
ATOM 2607 N N . ARG B 2 124 ? 43.715 47.019 70.714 1.00 64.68 125 ARG A N 1
ATOM 2608 C CA . ARG B 2 124 ? 42.522 46.740 71.503 1.00 63.89 125 ARG A CA 1
ATOM 2609 C C . ARG B 2 124 ? 42.791 46.755 73.001 1.00 65.55 125 ARG A C 1
ATOM 2610 O O . ARG B 2 124 ? 41.855 46.966 73.781 1.00 62.30 125 ARG A O 1
ATOM 2618 N N . SER B 2 125 ? 44.040 46.534 73.423 1.00 69.47 126 SER A N 1
ATOM 2619 C CA . SER B 2 125 ? 44.354 46.622 74.845 1.00 70.65 126 SER A CA 1
ATOM 2620 C C . SER B 2 125 ? 44.293 48.061 75.341 1.00 67.96 126 SER A C 1
ATOM 2621 O O . SER B 2 125 ? 43.997 48.297 76.519 1.00 67.01 126 SER A O 1
ATOM 2624 N N . ARG B 2 126 ? 44.563 49.029 74.462 1.00 63.22 127 ARG A N 1
ATOM 2625 C CA . ARG B 2 126 ? 44.463 50.435 74.842 1.00 64.50 127 ARG A CA 1
ATOM 2626 C C . ARG B 2 126 ? 43.009 50.865 74.984 1.00 58.47 127 ARG A C 1
ATOM 2627 O O . ARG B 2 126 ? 42.642 51.535 75.956 1.00 64.59 127 ARG A O 1
ATOM 2635 N N . TYR B 2 127 ? 42.170 50.501 74.009 1.00 56.34 128 TYR A N 1
ATOM 2636 C CA . TYR B 2 127 ? 40.765 50.899 74.039 1.00 54.50 128 TYR A CA 1
ATOM 2637 C C . TYR B 2 127 ? 40.082 50.420 75.313 1.00 54.63 128 TYR A C 1
ATOM 2638 O O . TYR B 2 127 ? 39.266 51.141 75.899 1.00 59.40 128 TYR A O 1
ATOM 2647 N N . VAL B 2 128 ? 40.412 49.209 75.760 1.00 59.14 129 VAL A N 1
ATOM 2648 C CA . VAL B 2 128 ? 39.810 48.669 76.975 1.00 62.17 129 VAL A CA 1
ATOM 2649 C C . VAL B 2 128 ? 40.198 49.507 78.188 1.00 66.79 129 VAL A C 1
ATOM 2650 O O . VAL B 2 128 ? 39.378 49.748 79.083 1.00 69.08 129 VAL A O 1
ATOM 2654 N N . GLU B 2 129 ? 41.441 49.986 78.228 1.00 68.51 130 GLU A N 1
ATOM 2655 C CA . GLU B 2 129 ? 41.935 50.701 79.398 1.00 65.28 130 GLU A CA 1
ATOM 2656 C C . GLU B 2 129 ? 41.727 52.208 79.329 1.00 66.30 130 GLU A C 1
ATOM 2657 O O . GLU B 2 129 ? 41.815 52.876 80.366 1.00 69.18 130 GLU A O 1
ATOM 2663 N N . ASN B 2 130 ? 41.450 52.762 78.149 1.00 61.49 131 ASN A N 1
ATOM 2664 C CA . ASN B 2 130 ? 41.414 54.209 77.960 1.00 64.43 131 ASN A CA 1
ATOM 2665 C C . ASN B 2 130 ? 40.037 54.762 77.628 1.00 67.43 131 ASN A C 1
ATOM 2666 O O . ASN B 2 130 ? 39.693 55.850 78.093 1.00 77.83 131 ASN A O 1
ATOM 2671 N N . ASN B 2 131 ? 39.242 54.051 76.830 1.00 63.80 132 ASN A N 1
ATOM 2672 C CA . ASN B 2 131 ? 38.006 54.622 76.309 1.00 63.19 132 ASN A CA 1
ATOM 2673 C C . ASN B 2 131 ? 37.023 54.937 77.431 1.00 61.75 132 ASN A C 1
ATOM 2674 O O . ASN B 2 131 ? 36.800 54.128 78.335 1.00 62.40 132 ASN A O 1
ATOM 2679 N N . GLN B 2 132 ? 36.428 56.128 77.356 1.00 66.96 133 GLN A N 1
ATOM 2680 C CA . GLN B 2 132 ? 35.535 56.589 78.414 1.00 70.20 133 GLN A CA 1
ATOM 2681 C C . GLN B 2 132 ? 34.263 55.751 78.472 1.00 66.35 133 GLN A C 1
ATOM 2682 O O . GLN B 2 132 ? 33.827 55.340 79.553 1.00 61.46 133 GLN A O 1
ATOM 2688 N N . TYR B 2 133 ? 33.649 55.489 77.314 1.00 62.35 134 TYR A N 1
ATOM 2689 C CA . TYR B 2 133 ? 32.369 54.790 77.303 1.00 62.15 134 TYR A CA 1
ATOM 2690 C C . TYR B 2 133 ? 32.527 53.312 77.627 1.00 67.69 134 TYR A C 1
ATOM 2691 O O . TYR B 2 133 ? 31.625 52.714 78.227 1.00 64.04 134 TYR A O 1
ATOM 2700 N N . PHE B 2 134 ? 33.651 52.705 77.242 1.00 50.55 135 PHE A N 1
ATOM 2701 C CA . PHE B 2 134 ? 33.900 51.319 77.618 1.00 49.59 135 PHE A CA 1
ATOM 2702 C C . PHE B 2 134 ? 34.070 51.192 79.125 1.00 54.20 135 PHE A C 1
ATOM 2703 O O . PHE B 2 134 ? 33.504 50.288 79.749 1.00 52.01 135 PHE A O 1
ATOM 2711 N N . LEU B 2 135 ? 34.849 52.096 79.728 1.00 56.79 136 LEU A N 1
ATOM 2712 C CA . LEU B 2 135 ? 35.053 52.060 81.173 1.00 58.07 136 LEU A CA 1
ATOM 2713 C C . LEU B 2 135 ? 33.754 52.322 81.922 1.00 60.01 136 LEU A C 1
ATOM 2714 O O . LEU B 2 135 ? 33.465 51.661 82.926 1.00 56.58 136 LEU A O 1
ATOM 2719 N N . ALA B 2 136 ? 32.958 53.285 81.451 1.00 64.40 137 ALA A N 1
ATOM 2720 C CA . ALA B 2 136 ? 31.741 53.658 82.165 1.00 55.68 137 ALA A CA 1
ATOM 2721 C C . ALA B 2 136 ? 30.707 52.540 82.134 1.00 60.31 137 ALA A C 1
ATOM 2722 O O . ALA B 2 136 ? 29.972 52.341 83.108 1.00 66.02 137 ALA A O 1
ATOM 2724 N N . PHE B 2 137 ? 30.636 51.796 81.029 1.00 58.54 138 PHE A N 1
ATOM 2725 C CA . PHE B 2 137 ? 29.656 50.718 80.942 1.00 55.46 138 PHE A CA 1
ATOM 2726 C C . PHE B 2 137 ? 30.075 49.518 81.780 1.00 57.83 138 PHE A C 1
ATOM 2727 O O . PHE B 2 137 ? 29.234 48.885 82.430 1.00 58.09 138 PHE A O 1
ATOM 2735 N N . LYS B 2 138 ? 31.368 49.183 81.770 1.00 53.34 139 LYS A N 1
ATOM 2736 C CA . LYS B 2 138 ? 31.853 48.102 82.621 1.00 55.69 139 LYS A CA 1
ATOM 2737 C C . LYS B 2 138 ? 31.578 48.399 84.089 1.00 60.87 139 LYS A C 1
ATOM 2738 O O . LYS B 2 138 ? 31.264 47.490 84.868 1.00 65.04 139 LYS A O 1
ATOM 2744 N N . ALA B 2 139 ? 31.682 49.670 84.485 1.00 60.44 140 ALA A N 1
ATOM 2745 C CA . ALA B 2 139 ? 31.303 50.044 85.841 1.00 64.10 140 ALA A CA 1
ATOM 2746 C C . ALA B 2 139 ? 29.792 50.003 86.025 1.00 64.89 140 ALA A C 1
ATOM 2747 O O . ALA B 2 139 ? 29.311 49.681 87.118 1.00 68.30 140 ALA A O 1
ATOM 2749 N N . ASN B 2 140 ? 29.030 50.318 84.974 1.00 64.29 141 ASN A N 1
ATOM 2750 C CA . ASN B 2 140 ? 27.575 50.256 85.069 1.00 73.44 141 ASN A CA 1
ATOM 2751 C C . ASN B 2 140 ? 27.104 48.829 85.320 1.00 77.99 141 ASN A C 1
ATOM 2752 O O . ASN B 2 140 ? 26.394 48.562 86.296 1.00 74.87 141 ASN A O 1
ATOM 2757 N N . GLN B 2 141 ? 27.503 47.891 84.457 1.00 85.90 142 GLN A N 1
ATOM 2758 C CA . GLN B 2 141 ? 27.035 46.517 84.594 1.00 96.47 142 GLN A CA 1
ATOM 2759 C C . GLN B 2 141 ? 27.613 45.815 85.815 1.00 108.79 142 GLN A C 1
ATOM 2760 O O . GLN B 2 141 ? 27.154 44.717 86.150 1.00 116.24 142 GLN A O 1
ATOM 2766 N N . ARG B 2 142 ? 28.604 46.411 86.481 1.00 113.60 143 ARG A N 1
ATOM 2767 C CA . ARG B 2 142 ? 29.101 45.836 87.725 1.00 118.20 143 ARG A CA 1
ATOM 2768 C C . ARG B 2 142 ? 28.097 46.019 88.856 1.00 120.22 143 ARG A C 1
ATOM 2769 O O . ARG B 2 142 ? 28.067 45.217 89.798 1.00 122.42 143 ARG A O 1
ATOM 2777 N N . LEU B 2 143 ? 27.258 47.050 88.771 1.00 117.19 144 LEU A N 1
ATOM 2778 C CA . LEU B 2 143 ? 26.247 47.332 89.779 1.00 117.84 144 LEU A CA 1
ATOM 2779 C C . LEU B 2 143 ? 24.869 46.798 89.407 1.00 134.48 144 LEU A C 1
ATOM 2780 O O . LEU B 2 143 ? 23.937 46.924 90.207 1.00 136.51 144 LEU A O 1
ATOM 2785 N N . THR B 2 144 ? 24.714 46.206 88.220 1.00 95.87 145 THR A N 1
ATOM 2786 C CA . THR B 2 144 ? 23.390 45.803 87.753 1.00 107.49 145 THR A CA 1
ATOM 2787 C C . THR B 2 144 ? 22.955 44.453 88.306 1.00 118.79 145 THR A C 1
ATOM 2788 O O . THR B 2 144 ? 21.752 44.174 88.360 1.00 120.24 145 THR A O 1
ATOM 2792 N N . ARG B 2 145 ? 23.904 43.602 88.703 1.00 123.63 146 ARG A N 1
ATOM 2793 C CA . ARG B 2 145 ? 23.537 42.277 89.193 1.00 125.31 146 ARG A CA 1
ATOM 2794 C C . ARG B 2 145 ? 22.669 42.371 90.442 1.00 115.09 146 ARG A C 1
ATOM 2795 O O . ARG B 2 145 ? 21.763 41.553 90.642 1.00 114.71 146 ARG A O 1
ATOM 2797 N N . ASN B 2 146 ? 22.920 43.372 91.286 1.00 106.84 147 ASN A N 1
ATOM 2798 C CA . ASN B 2 146 ? 22.172 43.583 92.518 1.00 97.93 147 ASN A CA 1
ATOM 2799 C C . ASN B 2 146 ? 21.257 44.801 92.423 1.00 88.06 147 ASN A C 1
ATOM 2800 O O . ASN B 2 146 ? 21.012 45.480 93.423 1.00 89.81 147 ASN A O 1
ATOM 2805 N N . SER B 2 147 ? 20.743 45.083 91.228 1.00 78.56 148 SER A N 1
ATOM 2806 C CA . SER B 2 147 ? 19.916 46.264 91.021 1.00 74.36 148 SER A CA 1
ATOM 2807 C C . SER B 2 147 ? 18.552 46.095 91.680 1.00 73.75 148 SER A C 1
ATOM 2808 O O . SER B 2 147 ? 17.961 45.013 91.661 1.00 74.05 148 SER A O 1
ATOM 2811 N N . VAL B 2 148 ? 18.060 47.181 92.275 1.00 72.99 149 VAL A N 1
ATOM 2812 C CA . VAL B 2 148 ? 16.773 47.208 92.963 1.00 77.76 149 VAL A CA 1
ATOM 2813 C C . VAL B 2 148 ? 15.919 48.305 92.343 1.00 83.38 149 VAL A C 1
ATOM 2814 O O . VAL B 2 148 ? 15.053 48.888 93.003 1.00 84.46 149 VAL A O 1
ATOM 2818 N N . ASP B 2 149 ? 16.166 48.595 91.065 1.00 89.59 150 ASP A N 1
ATOM 2819 C CA . ASP B 2 149 ? 15.509 49.730 90.424 1.00 93.81 150 ASP A CA 1
ATOM 2820 C C . ASP B 2 149 ? 14.029 49.472 90.170 1.00 91.91 150 ASP A C 1
ATOM 2821 O O . ASP B 2 149 ? 13.229 50.415 90.163 1.00 91.54 150 ASP A O 1
ATOM 2826 N N . MET B 2 150 ? 13.644 48.213 89.964 1.00 127.02 151 MET A N 1
ATOM 2827 C CA . MET B 2 150 ? 12.266 47.910 89.600 1.00 108.70 151 MET A CA 1
ATOM 2828 C C . MET B 2 150 ? 11.309 47.985 90.783 1.00 99.90 151 MET A C 1
ATOM 2829 O O . MET B 2 150 ? 10.093 48.064 90.576 1.00 95.57 151 MET A O 1
ATOM 2834 N N . ASP B 2 151 ? 11.825 47.983 92.014 1.00 105.64 152 ASP A N 1
ATOM 2835 C CA . ASP B 2 151 ? 10.965 47.764 93.174 1.00 96.46 152 ASP A CA 1
ATOM 2836 C C . ASP B 2 151 ? 10.019 48.932 93.436 1.00 100.58 152 ASP A C 1
ATOM 2837 O O . ASP B 2 151 ? 8.964 48.737 94.054 1.00 100.73 152 ASP A O 1
ATOM 2842 N N . GLU B 2 152 ? 10.363 50.141 92.985 1.00 103.12 153 GLU A N 1
ATOM 2843 C CA . GLU B 2 152 ? 9.516 51.293 93.286 1.00 105.53 153 GLU A CA 1
ATOM 2844 C C . GLU B 2 152 ? 8.177 51.211 92.563 1.00 104.74 153 GLU A C 1
ATOM 2845 O O . GLU B 2 152 ? 7.176 51.749 93.052 1.00 109.94 153 GLU A O 1
ATOM 2851 N N . PHE B 2 153 ? 8.135 50.539 91.410 1.00 97.24 154 PHE A N 1
ATOM 2852 C CA . PHE B 2 153 ? 6.880 50.350 90.694 1.00 93.33 154 PHE A CA 1
ATOM 2853 C C . PHE B 2 153 ? 6.019 49.270 91.338 1.00 88.79 154 PHE A C 1
ATOM 2854 O O . PHE B 2 153 ? 4.788 49.326 91.248 1.00 95.02 154 PHE A O 1
ATOM 2862 N N . ILE B 2 154 ? 6.641 48.293 91.988 1.00 74.58 155 ILE A N 1
ATOM 2863 C CA . ILE B 2 154 ? 5.917 47.180 92.591 1.00 65.28 155 ILE A CA 1
ATOM 2864 C C . ILE B 2 154 ? 5.287 47.632 93.901 1.00 64.67 155 ILE A C 1
ATOM 2865 O O . ILE B 2 154 ? 5.926 48.305 94.720 1.00 68.56 155 ILE A O 1
ATOM 2870 N N . ASP B 2 155 ? 4.021 47.270 94.097 1.00 62.43 156 ASP A N 1
ATOM 2871 C CA . ASP B 2 155 ? 3.307 47.522 95.348 1.00 63.37 156 ASP A CA 1
ATOM 2872 C C . ASP B 2 155 ? 3.280 46.210 96.125 1.00 54.01 156 ASP A C 1
ATOM 2873 O O . ASP B 2 155 ? 2.410 45.362 95.910 1.00 51.56 156 ASP A O 1
ATOM 2878 N N . PHE B 2 156 ? 4.243 46.048 97.033 1.00 53.86 157 PHE A N 1
ATOM 2879 C CA . PHE B 2 156 ? 4.345 44.806 97.790 1.00 52.87 157 PHE A CA 1
ATOM 2880 C C . PHE B 2 156 ? 3.181 44.638 98.758 1.00 52.04 157 PHE A C 1
ATOM 2881 O O . PHE B 2 156 ? 2.725 43.512 98.980 1.00 54.59 157 PHE A O 1
ATOM 2889 N N . GLU B 2 157 ? 2.687 45.736 99.337 1.00 56.81 158 GLU A N 1
ATOM 2890 C CA . GLU B 2 157 ? 1.605 45.638 100.313 1.00 66.36 158 GLU A CA 1
ATOM 2891 C C . GLU B 2 157 ? 0.361 45.006 99.701 1.00 58.83 158 GLU A C 1
ATOM 2892 O O . GLU B 2 157 ? -0.316 44.197 100.347 1.00 56.70 158 GLU A O 1
ATOM 2898 N N . ILE B 2 158 ? 0.051 45.353 98.452 1.00 57.01 159 ILE A N 1
ATOM 2899 C CA . ILE B 2 158 ? -1.111 44.771 97.788 1.00 55.44 159 ILE A CA 1
ATOM 2900 C C . ILE B 2 158 ? -0.888 43.287 97.517 1.00 46.49 159 ILE A C 1
ATOM 2901 O O . ILE B 2 158 ? -1.794 42.467 97.708 1.00 48.72 159 ILE A O 1
ATOM 2906 N N . LEU B 2 159 ? 0.319 42.913 97.083 1.00 47.56 160 LEU A N 1
ATOM 2907 C CA . LEU B 2 159 ? 0.609 41.502 96.847 1.00 44.82 160 LEU A CA 1
ATOM 2908 C C . LEU B 2 159 ? 0.548 40.700 98.140 1.00 45.35 160 LEU A C 1
ATOM 2909 O O . LEU B 2 159 ? -0.033 39.610 98.171 1.00 57.36 160 LEU A O 1
ATOM 2914 N N . ILE B 2 160 ? 1.139 41.224 99.216 1.00 45.04 161 ILE A N 1
ATOM 2915 C CA . ILE B 2 160 ? 1.122 40.516 100.493 1.00 43.61 161 ILE A CA 1
ATOM 2916 C C . ILE B 2 160 ? -0.310 40.328 100.979 1.00 46.79 161 ILE A C 1
ATOM 2917 O O . ILE B 2 160 ? -0.668 39.267 101.505 1.00 48.67 161 ILE A O 1
ATOM 2922 N N . LYS B 2 161 ? -1.157 41.344 100.794 1.00 44.97 162 LYS A N 1
ATOM 2923 C CA . LYS B 2 161 ? -2.546 41.233 101.229 1.00 46.38 162 LYS A CA 1
ATOM 2924 C C . LYS B 2 161 ? -3.287 40.149 100.454 1.00 51.43 162 LYS A C 1
ATOM 2925 O O . LYS B 2 161 ? -4.153 39.464 101.010 1.00 50.12 162 LYS A O 1
ATOM 2931 N N . GLN B 2 162 ? -2.959 39.972 99.170 1.00 53.36 163 GLN A N 1
ATOM 2932 C CA . GLN B 2 162 ? -3.593 38.916 98.384 1.00 56.30 163 GLN A CA 1
ATOM 2933 C C . GLN B 2 162 ? -3.116 37.537 98.822 1.00 52.17 163 GLN A C 1
ATOM 2934 O O . GLN B 2 162 ? -3.912 36.594 98.903 1.00 56.80 163 GLN A O 1
ATOM 2940 N N . ILE B 2 163 ? -1.818 37.399 99.097 1.00 48.61 164 ILE A N 1
ATOM 2941 C CA . ILE B 2 163 ? -1.275 36.116 99.533 1.00 51.24 164 ILE A CA 1
ATOM 2942 C C . ILE B 2 163 ? -1.860 35.719 100.882 1.00 53.73 164 ILE A C 1
ATOM 2943 O O . ILE B 2 163 ? -2.116 34.536 101.140 1.00 62.01 164 ILE A O 1
ATOM 2948 N N . ILE B 2 164 ? -2.087 36.697 101.760 1.00 49.70 165 ILE A N 1
ATOM 2949 C CA . ILE B 2 164 ? -2.684 36.412 103.062 1.00 49.29 165 ILE A CA 1
ATOM 2950 C C . ILE B 2 164 ? -4.100 35.876 102.890 1.00 51.17 165 ILE A C 1
ATOM 2951 O O . ILE B 2 164 ? -4.476 34.859 103.485 1.00 50.16 165 ILE A O 1
ATOM 2956 N N . PHE B 2 165 ? -4.906 36.550 102.066 1.00 55.98 166 PHE A N 1
ATOM 2957 C CA . PHE B 2 165 ? -6.302 36.155 101.911 1.00 58.80 166 PHE A CA 1
ATOM 2958 C C . PHE B 2 165 ? -6.425 34.797 101.235 1.00 63.81 166 PHE A C 1
ATOM 2959 O O . PHE B 2 165 ? -7.253 33.972 101.641 1.00 72.85 166 PHE A O 1
ATOM 2967 N N . ASP B 2 166 ? -5.617 34.545 100.203 1.00 65.99 167 ASP A N 1
ATOM 2968 C CA . ASP B 2 166 ? -5.615 33.224 99.584 1.00 73.63 167 ASP A CA 1
ATOM 2969 C C . ASP B 2 166 ? -5.233 32.151 100.595 1.00 68.88 167 ASP A C 1
ATOM 2970 O O . ASP B 2 166 ? -5.874 31.097 100.664 1.00 74.73 167 ASP A O 1
ATOM 2975 N N . LEU B 2 167 ? -4.203 32.414 101.402 1.00 61.38 168 LEU A N 1
ATOM 2976 C CA . LEU B 2 167 ? -3.762 31.431 102.386 1.00 62.39 168 LEU A CA 1
ATOM 2977 C C . LEU B 2 167 ? -4.855 31.153 103.412 1.00 55.33 168 LEU A C 1
ATOM 2978 O O . LEU B 2 167 ? -5.091 29.998 103.780 1.00 52.10 168 LEU A O 1
ATOM 2983 N N . PHE B 2 168 ? -5.537 32.200 103.880 1.00 56.85 169 PHE A N 1
ATOM 2984 C CA . PHE B 2 168 ? -6.641 32.000 104.814 1.00 62.41 169 PHE A CA 1
ATOM 2985 C C . PHE B 2 168 ? -7.795 31.265 104.146 1.00 63.02 169 PHE A C 1
ATOM 2986 O O . PHE B 2 168 ? -8.478 30.454 104.781 1.00 62.78 169 PHE A O 1
ATOM 2994 N N . LYS B 2 169 ? -8.023 31.536 102.859 1.00 65.27 170 LYS A N 1
ATOM 2995 C CA . LYS B 2 169 ? -9.114 30.890 102.139 1.00 65.93 170 LYS A CA 1
ATOM 2996 C C . LYS B 2 169 ? -8.833 29.406 101.928 1.00 70.40 170 LYS A C 1
ATOM 2997 O O . LYS B 2 169 ? -9.749 28.579 102.003 1.00 75.90 170 LYS A O 1
ATOM 3003 N N . LYS B 2 170 ? -7.572 29.049 101.671 1.00 72.90 171 LYS A N 1
ATOM 3004 C CA . LYS B 2 170 ? -7.241 27.652 101.411 1.00 80.40 171 LYS A CA 1
ATOM 3005 C C . LYS B 2 170 ? -7.245 26.821 102.687 1.00 80.19 171 LYS A C 1
ATOM 3006 O O . LYS B 2 170 ? -7.571 25.629 102.645 1.00 91.68 171 LYS A O 1
ATOM 3012 N N . ASN B 2 171 ? -6.890 27.420 103.819 1.00 65.61 172 ASN A N 1
ATOM 3013 C CA . ASN B 2 171 ? -6.884 26.726 105.098 1.00 63.32 172 ASN A CA 1
ATOM 3014 C C . ASN B 2 171 ? -8.220 26.815 105.825 1.00 68.47 172 ASN A C 1
ATOM 3015 O O . ASN B 2 171 ? -8.349 26.265 106.924 1.00 72.95 172 ASN A O 1
ATOM 3020 N N . GLY B 2 172 ? -9.208 27.493 105.242 1.00 69.19 173 GLY A N 1
ATOM 3021 C CA . GLY B 2 172 ? -10.525 27.593 105.843 1.00 70.64 173 GLY A CA 1
ATOM 3022 C C . GLY B 2 172 ? -10.608 28.449 107.086 1.00 70.63 173 GLY A C 1
ATOM 3023 O O . GLY B 2 172 ? -11.467 28.208 107.936 1.00 75.93 173 GLY A O 1
ATOM 3024 N N . ILE B 2 173 ? -9.753 29.453 107.211 1.00 71.28 174 ILE A N 1
ATOM 3025 C CA . ILE B 2 173 ? -9.689 30.250 108.437 1.00 68.36 174 ILE A CA 1
ATOM 3026 C C . ILE B 2 173 ? -10.829 31.269 108.425 1.00 67.17 174 ILE A C 1
ATOM 3027 O O . ILE B 2 173 ? -11.016 31.959 107.413 1.00 65.72 174 ILE A O 1
ATOM 3032 N N . PRO B 2 174 ? -11.600 31.385 109.502 1.00 69.54 175 PRO A N 1
ATOM 3033 C CA . PRO B 2 174 ? -12.665 32.390 109.545 1.00 75.21 175 PRO A CA 1
ATOM 3034 C C . PRO B 2 174 ? -12.108 33.764 109.891 1.00 79.30 175 PRO A C 1
ATOM 3035 O O . PRO B 2 174 ? -10.973 33.916 110.346 1.00 77.78 175 PRO A O 1
ATOM 3039 N N . ASP B 2 175 ? -12.951 34.775 109.672 1.00 87.33 176 ASP A N 1
ATOM 3040 C CA . ASP B 2 175 ? -12.525 36.159 109.854 1.00 90.55 176 ASP A CA 1
ATOM 3041 C C . ASP B 2 175 ? -12.157 36.460 111.301 1.00 83.22 176 ASP A C 1
ATOM 3042 O O . ASP B 2 175 ? -11.353 37.364 111.557 1.00 79.20 176 ASP A O 1
ATOM 3047 N N . GLN B 2 176 ? -12.730 35.723 112.256 1.00 81.90 177 GLN A N 1
ATOM 3048 C CA . GLN B 2 176 ? -12.439 35.984 113.662 1.00 78.10 177 GLN A CA 1
ATOM 3049 C C . GLN B 2 176 ? -10.995 35.646 114.010 1.00 67.88 177 GLN A C 1
ATOM 3050 O O . GLN B 2 176 ? -10.410 36.275 114.899 1.00 66.15 177 GLN A O 1
ATOM 3056 N N . ASP B 2 177 ? -10.406 34.667 113.328 1.00 63.56 178 ASP A N 1
ATOM 3057 C CA . ASP B 2 177 ? -9.043 34.245 113.621 1.00 65.97 178 ASP A CA 1
ATOM 3058 C C . ASP B 2 177 ? -7.986 35.113 112.948 1.00 64.49 178 ASP A C 1
ATOM 3059 O O . ASP B 2 177 ? -6.794 34.836 113.114 1.00 63.49 178 ASP A O 1
ATOM 3064 N N . PHE B 2 178 ? -8.382 36.151 112.206 1.00 64.01 179 PHE A N 1
ATOM 3065 C CA . PHE B 2 178 ? -7.410 36.957 111.472 1.00 58.82 179 PHE A CA 1
ATOM 3066 C C . PHE B 2 178 ? -6.505 37.740 112.418 1.00 61.08 179 PHE A C 1
ATOM 3067 O O . PHE B 2 178 ? -5.283 37.782 112.231 1.00 62.49 179 PHE A O 1
ATOM 3075 N N . GLU B 2 179 ? -7.090 38.374 113.437 1.00 55.19 180 GLU A N 1
ATOM 3076 C CA . GLU B 2 179 ? -6.311 39.229 114.329 1.00 58.82 180 GLU A CA 1
ATOM 3077 C C . GLU B 2 179 ? -5.274 38.429 115.109 1.00 65.84 180 GLU A C 1
ATOM 3078 O O . GLU B 2 179 ? -4.125 38.863 115.255 1.00 71.11 180 GLU A O 1
ATOM 3084 N N . ALA B 2 180 ? -5.657 37.255 115.615 1.00 60.38 181 ALA A N 1
ATOM 3085 C CA . ALA B 2 180 ? -4.732 36.464 116.422 1.00 53.58 181 ALA A CA 1
ATOM 3086 C C . ALA B 2 180 ? -3.620 35.862 115.571 1.00 52.03 181 ALA A C 1
ATOM 3087 O O . ALA B 2 180 ? -2.455 35.845 115.986 1.00 54.40 181 ALA A O 1
ATOM 3089 N N . ILE B 2 181 ? -3.957 35.363 114.380 1.00 48.02 182 ILE A N 1
ATOM 3090 C CA . ILE B 2 181 ? -2.957 34.736 113.521 1.00 51.57 182 ILE A CA 1
ATOM 3091 C C . ILE B 2 181 ? -1.942 35.767 113.039 1.00 63.83 182 ILE A C 1
ATOM 3092 O O . ILE B 2 181 ? -0.728 35.528 113.069 1.00 67.26 182 ILE A O 1
ATOM 3097 N N . LEU B 2 182 ? -2.421 36.930 112.591 1.00 62.94 183 LEU A N 1
ATOM 3098 C CA . LEU B 2 182 ? -1.519 37.958 112.085 1.00 55.44 183 LEU A CA 1
ATOM 3099 C C . LEU B 2 182 ? -0.691 38.602 113.187 1.00 53.10 183 LEU A C 1
ATOM 3100 O O . LEU B 2 182 ? 0.302 39.272 112.885 1.00 53.49 183 LEU A O 1
ATOM 3105 N N . SER B 2 183 ? -1.069 38.416 114.452 1.00 55.73 184 SER A N 1
ATOM 3106 C CA . SER B 2 183 ? -0.261 38.894 115.564 1.00 56.32 184 SER A CA 1
ATOM 3107 C C . SER B 2 183 ? 0.807 37.896 115.990 1.00 63.12 184 SER A C 1
ATOM 3108 O O . SER B 2 183 ? 1.795 38.296 116.616 1.00 68.57 184 SER A O 1
ATOM 3111 N N . ARG B 2 184 ? 0.630 36.611 115.669 1.00 62.30 185 ARG A N 1
ATOM 3112 C CA . ARG B 2 184 ? 1.639 35.604 115.978 1.00 60.73 185 ARG A CA 1
ATOM 3113 C C . ARG B 2 184 ? 2.730 35.548 114.920 1.00 54.35 185 ARG A C 1
ATOM 3114 O O . ARG B 2 184 ? 3.879 35.219 115.236 1.00 58.19 185 ARG A O 1
ATOM 3122 N N . PHE B 2 185 ? 2.396 35.861 113.671 1.00 54.78 186 PHE A N 1
ATOM 3123 C CA . PHE B 2 185 ? 3.332 35.797 112.558 1.00 58.69 186 PHE A CA 1
ATOM 3124 C C . PHE B 2 185 ? 3.370 37.155 111.876 1.00 59.32 186 PHE A C 1
ATOM 3125 O O . PHE B 2 185 ? 2.327 37.688 111.483 1.00 62.75 186 PHE A O 1
ATOM 3133 N N . HIS B 2 186 ? 4.573 37.712 111.742 1.00 56.64 187 HIS A N 1
ATOM 3134 C CA . HIS B 2 186 ? 4.734 39.112 111.381 1.00 56.09 187 HIS A CA 1
ATOM 3135 C C . HIS B 2 186 ? 4.991 39.340 109.899 1.00 50.43 187 HIS A C 1
ATOM 3136 O O . HIS B 2 186 ? 4.808 40.466 109.426 1.00 53.78 187 HIS A O 1
ATOM 3143 N N . ASN B 2 187 ? 5.403 38.316 109.159 1.00 47.22 188 ASN A N 1
ATOM 3144 C CA . ASN B 2 187 ? 5.613 38.448 107.725 1.00 46.48 188 ASN A CA 1
ATOM 3145 C C . ASN B 2 187 ? 5.227 37.140 107.052 1.00 45.64 188 ASN A C 1
ATOM 3146 O O . ASN B 2 187 ? 4.966 36.131 107.712 1.00 56.16 188 ASN A O 1
ATOM 3151 N N . LEU B 2 188 ? 5.184 37.172 105.716 1.00 51.73 189 LEU A N 1
ATOM 3152 C CA . LEU B 2 188 ? 4.783 35.991 104.957 1.00 49.52 189 LEU A CA 1
ATOM 3153 C C . LEU B 2 188 ? 5.725 34.819 105.192 1.00 53.77 189 LEU A C 1
ATOM 3154 O O . LEU B 2 188 ? 5.308 33.661 105.079 1.00 61.15 189 LEU A O 1
ATOM 3159 N N . GLU B 2 189 ? 6.991 35.093 105.512 1.00 58.01 190 GLU A N 1
ATOM 3160 C CA . GLU B 2 189 ? 7.935 34.012 105.777 1.00 58.61 190 GLU A CA 1
ATOM 3161 C C . GLU B 2 189 ? 7.469 33.161 106.952 1.00 58.30 190 GLU A C 1
ATOM 3162 O O . GLU B 2 189 ? 7.443 31.928 106.870 1.00 63.36 190 GLU A O 1
ATOM 3168 N N . SER B 2 190 ? 7.085 33.808 108.054 1.00 54.06 191 SER A N 1
ATOM 3169 C CA . SER B 2 190 ? 6.587 33.071 109.209 1.00 56.54 191 SER A CA 1
ATOM 3170 C C . SER B 2 190 ? 5.193 32.512 108.962 1.00 52.21 191 SER A C 1
ATOM 3171 O O . SER B 2 190 ? 4.874 31.413 109.430 1.00 55.11 191 SER A O 1
ATOM 3174 N N . LEU B 2 191 ? 4.353 33.247 108.229 1.00 54.92 192 LEU A N 1
ATOM 3175 C CA . LEU B 2 191 ? 2.977 32.810 108.017 1.00 51.60 192 LEU A CA 1
ATOM 3176 C C . LEU B 2 191 ? 2.916 31.570 107.134 1.00 53.47 192 LEU A C 1
ATOM 3177 O O . LEU B 2 191 ? 2.124 30.656 107.394 1.00 56.50 192 LEU A O 1
ATOM 3182 N N . VAL B 2 192 ? 3.745 31.518 106.089 1.00 53.22 193 VAL A N 1
ATOM 3183 C CA . VAL B 2 192 ? 3.690 30.401 105.151 1.00 50.34 193 VAL A CA 1
ATOM 3184 C C . VAL B 2 192 ? 4.220 29.126 105.797 1.00 54.02 193 VAL A C 1
ATOM 3185 O O . VAL B 2 192 ? 3.658 28.041 105.607 1.00 55.87 193 VAL A O 1
ATOM 3189 N N . VAL B 2 193 ? 5.299 29.230 106.578 1.00 56.78 194 VAL A N 1
ATOM 3190 C CA . VAL B 2 193 ? 5.848 28.035 107.214 1.00 62.53 194 VAL A CA 1
ATOM 3191 C C . VAL B 2 193 ? 4.931 27.545 108.326 1.00 64.30 194 VAL A C 1
ATOM 3192 O O . VAL B 2 193 ? 4.945 26.358 108.671 1.00 68.33 194 VAL A O 1
ATOM 3196 N N . ALA B 2 194 ? 4.122 28.437 108.901 1.00 62.07 195 ALA A N 1
ATOM 3197 C CA . ALA B 2 194 ? 3.202 28.026 109.956 1.00 63.55 195 ALA A CA 1
ATOM 3198 C C . ALA B 2 194 ? 2.097 27.133 109.409 1.00 61.83 195 ALA A C 1
ATOM 3199 O O . ALA B 2 194 ? 1.683 26.172 110.067 1.00 61.53 195 ALA A O 1
ATOM 3201 N N . PHE B 2 195 ? 1.607 27.434 108.207 1.00 60.46 196 PHE A N 1
ATOM 3202 C CA . PHE B 2 195 ? 0.583 26.629 107.558 1.00 64.21 196 PHE A CA 1
ATOM 3203 C C . PHE B 2 195 ? 1.169 25.601 106.599 1.00 68.74 196 PHE A C 1
ATOM 3204 O O . PHE B 2 195 ? 0.467 25.139 105.693 1.00 74.55 196 PHE A O 1
ATOM 3212 N N . ASN B 2 196 ? 2.436 25.238 106.779 1.00 70.03 197 ASN A N 1
ATOM 3213 C CA . ASN B 2 196 ? 3.079 24.223 105.955 1.00 75.73 197 ASN A CA 1
ATOM 3214 C C . ASN B 2 196 ? 4.069 23.412 106.786 1.00 83.90 197 ASN A C 1
ATOM 3215 O O . ASN B 2 196 ? 3.974 23.369 108.013 1.00 87.24 197 ASN A O 1
#

Foldseek 3Di:
DAFEKEAAPVQCVVCVVLVVVLVVPVRYDYYYDNAPAQFGMGAAQAETEHEEELVQQQPADPVGDGDCVVRVVVSVQWHQAYEYEYEYEPVCCVVDVPSVVVVCVVQPDPRYHYHYDYPDVVRVNVVVVVSNVPPTDDDAPLVVVVVLSGDPNLSGVQVVPDHPVRLLVCLVVVPVVSVVSTGPNSSVSSVCVVPDDD/DAQKDWDDKDWQPLQAPQETEIEIEIECPRVVVCCVPVPVDDVVNLVVVLVNLLVVLVVVVVVVVVPSAYEYEHAYQDDPDDQVVVVVSNVVSLVPDDDCSSVRHHYGYHYDDPDDPSCCSVPPPVSVVVSVVVVCVVVDPVCVVVDDVVVVQVVVVVVVCVVVVPDPVCPVVLCVVAPGVVRSVVVSD

Organism: Saccharomyces cerevisiae (strain ATCC 204508 / S288c) (NCBI:txid559292)

Solvent-accessible surface area: 19087 Å² total; per-residue (Å²): 191,58,60,2,0,0,2,1,90,131,42,30,139,106,1,85,138,7,33,118,37,2,58,178,69,93,103,15,62,50,44,96,21,85,10,105,9,81,0,1,0,1,0,6,22,5,1,0,0,11,17,1,51,1,69,123,4,76,92,101,104,168,123,37,26,1,36,15,8,147,14,2,8,48,2,4,12,2,0,67,64,0,1,0,0,0,18,1,24,121,136,39,43,115,110,45,69,32,6,14,4,50,0,5,3,1,5,13,12,50,68,6,30,23,20,0,0,28,99,80,60,94,41,2,14,87,12,0,113,51,3,15,74,93,59,6,61,50,81,138,36,34,93,6,0,54,77,0,13,0,2,38,0,0,8,86,57,0,55,109,78,27,52,13,38,94,0,2,28,2,1,34,124,110,74,73,143,0,45,156,12,10,10,72,2,2,22,63,5,0,88,74,0,3,72,59,114,115,186,77,42,3,50,35,93,127,62,76,90,6,66,119,3,26,108,118,5,36,2,35,7,0,15,0,31,0,65,98,0,20,55,45,17,88,115,58,35,164,84,118,131,41,8,37,100,29,6,9,71,7,0,35,75,0,0,73,44,1,33,105,94,17,108,202,91,217,39,32,3,0,3,0,11,0,47,126,22,94,79,23,9,0,104,3,6,44,17,8,25,116,0,12,70,111,13,146,33,91,4,48,113,38,8,71,18,22,0,2,60,58,22,141,59,59,16,38,155,22,1,101,97,41,140,61,1,86,56,2,28,41,61,19,136,129,18,39,104,25,89,112,31,11,140,161,23,78,12,114,80,4,10,108,69,12,12,98,43,4,3,171,121,70,62,27,59,107,142,61,48,144,61,14,49,79,155,38,95,19,0,75,38,0,1,62,46,53,95

Radius of gyration: 24.26 Å; Cα contacts (8 Å, |Δi|>4): 533; chains: 2; bounding box: 64×46×73 Å

B-factor: mean 67.42, std 20.58, range [31.47, 160.2]

InterPro domains:
  IPR043637 Spo16 protein, N-terminal domain [PF19225] (23-147)
  IPR048323 Spo16 protein, C-terminal [PF21698] (154-196)

Sequence (387 aa):
ENKCIAVNENKVIENQKVIQSLCKNSHLDLIEQSYFGECDFIINHSTCVYKIQASRFMQLRNNGSLHYDKAVNDLLTEFQRVIIIVEFSEIIQDVDPDLFWKIKLYLLNSRVDVFFIHETTDFFIDWMKYFIARWAFSYANADILLDLGFNILLVRKIFQTYSLEEFFMAIIKEESKAVKMLTVSQMTRLKKLLTLEWEFFWDVQKIQEISNVEEHSVVKCVTVNTSRLISQLNEELQDEESGVNFIVTQLQLLINNVYEKIQKSRSLMINLNFTRLKFSIAYWDILLERSLDLINGPSKTGARYFITEVTPVDRSRYVENNQYFLAFKANQRLTRNSVDMDEFIDFEILIKQIIFDLFKKNGIPDQDFEAILSRFHNLESLVVAFN

Secondary structure (DSSP, 8-state):
----EEEEEEEETTS-TT-EEEEEEEE-HHHHHHHHHT--SHHHHHHHHHHHHHHHHHHHHHHHHT---EEEEEEES---S-HHHHHHHHHHHHHH--SHHHHHEEEEEEE--SS-HHHHHHH-HHHHHHHHHHHTTTT--GGGGT--HHHHHHHHHHHHHHHTT--GGGHHHHHHH--BHHHHHHHT-/--EEEEEEGGGTTTTHHHHHHHHTSTT-EEEEE--SSS-SEEEETTEEEEEEEGGGTTPBPTTSSBTTHHHHHHHHHH-SEEEEEEEE-HHHHHH-THHHHHHHHHT--TTEEEEEEESSHHHHHHHHHHHHHHH-EE---HHHHHHTT--HHHHHHHHHH--HHHHHHHHHTT-HHHHTTS-HHHHHHHHHHHH-B-

Nearest PDB structures (foldseek):
  6bzg-assembly1_B  TM=1.005E+00  e=2.078E-42  Saccharomyces cerevisiae
  6bzf-assembly3_F  TM=9.959E-01  e=6.826E-39  Saccharomyces cerevisiae
  6bzf-assembly4_H  TM=9.930E-01  e=2.425E-37  Saccharomyces cerevisiae
  6bzf-assembly2_D  TM=9.788E-01  e=2.135E-37  Saccharomyces cerevisiae
  6xl1-assembly1_B  TM=5.795E-01  e=1.734E+00  Treponema succinifaciens DSM 2489